Protein AF-0000000084498672 (afdb_homodimer)

Radius of gyration: 55.4 Å; Cα contacts (8 Å, |Δi|>4): 1588; chains: 2; bounding box: 56×171×95 Å

InterPro domains:
  IPR005912 tRNA pseudouridine synthase, Pus10 [MF_01893] (1-379)
  IPR020103 Pseudouridine synthase, catalytic domain superfamily [SSF55120] (265-351)
  IPR039894 tRNA pseudouridine synthase Pus10-like [PTHR21568] (147-377)
  IPR048741 Pus10-like, C-terminal [PF21238] (155-377)
  IPR055174 Pus10, THUMP domain, archaeal [PF22023] (69-141)

pLDDT: mean 94.66, std 6.14, range [51.06, 98.62]

Solvent-accessible surface area (backbone atoms only — not comparable to full-atom values): 40169 Å² total; per-residue (Å²): 115,53,70,65,64,64,66,67,46,65,48,21,42,38,61,55,10,24,38,37,50,68,57,74,78,96,65,50,35,48,55,44,11,47,20,40,49,48,39,34,41,62,50,76,45,87,76,75,86,48,88,59,20,80,69,64,65,59,53,86,77,40,54,66,62,53,48,53,56,47,52,60,69,46,58,78,51,55,72,61,27,30,32,59,42,68,42,71,52,66,66,44,55,50,53,51,49,54,55,22,54,75,62,68,60,34,40,62,53,71,57,59,51,47,28,53,54,49,42,50,53,47,27,69,73,68,70,41,39,78,37,97,81,34,42,29,38,37,36,38,32,67,79,79,69,48,73,47,77,48,51,46,62,46,38,36,33,30,27,36,30,33,73,36,51,77,39,33,54,60,70,55,93,88,54,98,67,72,13,54,27,48,54,49,32,52,55,50,27,66,69,20,53,23,80,43,60,47,68,45,45,43,67,84,67,56,34,59,31,26,34,37,71,77,32,43,46,35,30,41,33,32,35,48,35,27,39,71,86,71,59,61,68,57,50,40,48,59,46,36,69,61,64,78,39,44,42,59,45,79,67,40,81,50,56,76,65,53,52,58,51,40,54,66,55,77,41,38,35,30,32,41,34,34,33,36,40,88,52,72,56,54,64,69,45,46,52,51,24,33,56,66,42,36,69,29,73,29,40,35,37,53,51,80,92,46,48,91,80,44,78,84,46,76,42,82,38,46,28,60,37,51,43,79,74,45,77,53,68,36,33,34,33,33,37,37,32,31,38,58,89,58,59,62,66,35,39,38,43,7,62,90,65,37,19,41,74,15,43,14,69,56,44,70,45,70,33,42,76,76,42,45,30,37,46,36,61,53,79,83,124,117,53,69,65,63,62,66,68,48,67,48,21,42,40,61,55,10,23,39,36,50,69,56,73,79,97,65,51,36,47,55,46,12,48,21,42,50,50,39,36,42,60,51,74,45,87,75,77,83,47,86,60,20,80,70,63,64,60,51,86,78,40,53,68,62,54,48,53,56,47,51,62,71,45,59,78,50,56,73,62,28,30,32,59,42,67,42,71,52,66,67,44,56,50,52,51,49,53,54,22,53,74,62,68,60,34,40,61,52,70,57,58,51,47,28,53,54,49,42,50,51,47,26,69,72,71,69,42,38,78,38,96,81,36,42,29,38,39,34,37,32,68,77,79,69,48,71,46,78,47,50,47,62,46,38,36,33,31,27,35,30,34,73,36,51,78,38,32,55,58,70,53,94,90,56,94,72,71,14,54,26,50,54,48,33,52,54,49,27,65,70,20,54,23,79,43,60,48,68,45,44,44,67,83,66,57,34,59,30,27,34,37,71,76,30,42,47,35,30,41,33,32,35,46,34,26,38,70,86,70,59,62,68,58,52,39,48,57,46,36,69,62,64,76,38,44,44,60,45,80,68,40,79,51,57,77,66,54,52,58,52,39,54,65,54,78,41,38,35,31,32,42,35,35,32,34,39,88,50,74,57,54,63,69,45,45,52,49,25,34,55,66,42,35,69,30,71,28,39,36,37,52,51,81,91,47,48,90,81,43,79,83,45,76,44,81,38,46,28,58,36,50,43,81,74,45,78,53,66,36,32,33,34,34,36,38,32,29,38,58,87,57,57,62,66,34,38,37,44,8,61,90,66,38,20,42,75,14,43,15,68,56,45,70,46,71,33,41,76,75,43,46,29,37,47,35,62,54,80,84,122

Organism: NCBI:txid312540

Nearest PDB structures (foldseek):
  2v9k-assembly1_A  TM=8.651E-01  e=1.889E-31  Homo sapiens
  2ey4-assembly1_A  TM=7.581E-01  e=1.992E-09  Pyrococcus furiosus
  7v9a-assembly1_C  TM=7.017E-01  e=3.211E-08  Homo sapiens
  2rfk-assembly1_A  TM=6.705E-01  e=1.652E-08  Pyrococcus furiosus
  6sgb-assembly1_FB  TM=6.073E-01  e=3.174E-06  Trypanosoma brucei brucei

Secondary structure (DSSP, 8-state):
--HHHHTTS---HHHHHHTTTTSSSS--HHHHHHHHHHHHHHHT---PPPS--TTTTTGGG-HHHHHHHHHHHTTT---SEEEEEEE--HHHHHHHHHHHHHTTS-S--HHHHHHHHHHHHHHHHH-PEE-SS-SEEEEEETTTTEEEEEEPPEEEEEEEEE--SS--SS--TT--S--HHHHHHHHHHHHHT-SEEEEEESS---TT-EEEEEEEEEEEEEES-S-----HHHHHHHHHTT-SSEEEEEEEEE-HHHHHHHHH---EEEEEEEEEESSS--HHHHHHHHHHHTT-EEEEEPPGGGTTTS---EEEEEEEEEEEEEEETTEEEEEEEE-TT--HHHHHHTTTTTEES-HHHHHTS-EEEEEEEEEEEE---/--HHHHTTS---HHHHHHTTTTSSSS--HHHHHHHHHHHHHHHT---PPPS--TTTTTGGG-HHHHHHHHHHHTTT---SEEEEEEE--HHHHHHHHHHHHHTTS-S--HHHHHHHHHHHHHHHHH-PEE-SS-SEEEEEETTTTEEEEEEPPEEEEEEEEE--SS--SS--TT--S--HHHHHHHHHHHHHT-SEEEEEESS---TTEEEEEEEEEEEEEEES-S-----HHHHHHHHHTT-SSEEEEEEEEE-THHHHHHHH---EEEEEEEEEESSS--HHHHHHHHHHHTTEEEEEEPPGGGTTTS---EEEEEEEEEEEEEEETTEEEEEEEE-TT--HHHHHHTTTTTEES-HHHHHTS-EEEEEEEEEEEE---

Sequence (762 aa):
MNLEELFSFNLCTRCTGRIFAGIGTGLTNKERGESLLFAYNALIGSMQEKTSCYICNGIFDQFDKYLKIVLDRLSGYEYNSFLVGSKFDPEILERENQIQEKFGKKGESIKKEFNREFGKYMENITGKTYSKDPDIIININTIYDYVEINVKSLYIYGVYTKMRRDLPQTRWIHGSGDSIESIIGEELKKITESENYYLHGSGREDVDVMMLGNGREFVIEASNPKKRSVNLEEFKFAVNSKNAGIKIDKLSFCDKKRVKEIKEAKHDKVYRAVIESDGIMDREKLIRACELLTGNKIEQQTPRRVLGNRSDIIRKKEIKYIKIEDIMDKTATIQICAEAGTYIKELVNGDCGRTNPSLTSLYGEKLRVKSLDVIYINRGDMNLEELFSFNLCTRCTGRIFAGIGTGLTNKERGESLLFAYNALIGSMQEKTSCYICNGIFDQFDKYLKIVLDRLSGYEYNSFLVGSKFDPEILERENQIQEKFGKKGESIKKEFNREFGKYMENITGKTYSKDPDIIININTIYDYVEINVKSLYIYGVYTKMRRDLPQTRWIHGSGDSIESIIGEELKKITESENYYLHGSGREDVDVMMLGNGREFVIEASNPKKRSVNLEEFKFAVNSKNAGIKIDKLSFCDKKRVKEIKEAKHDKVYRAVIESDGIMDREKLIRACELLTGNKIEQQTPRRVLGNRSDIIRKKEIKYIKIEDIMDKTATIQICAEAGTYIKELVNGDCGRTNPSLTSLYGEKLRVKSLDVIYINRGD

Foldseek 3Di:
DDLVVLVVAQAFLLLSLQLQAQPDPDDHSNRSSVVSQVVCCVPPHDDDGHPAHPQCRCVLVCLVLLLVQVCVVLPLADWQEEFEFEDDDVVSQVVSVVSSVVVPVNGDTPGVSCRVSSQVVNCVVVVGHYDPDTQKYWYAYPPVGHIDIAGDKWKKKWFKWFQAQQEFADDDPPDDDHHVFCLLFVLVCVQQVAPGKDKQWLDTDHSGATEAAPGTMIMMIGGHGRHHDDDVVVSQCSSVVVVPRMHIDPMDTDDPVVSVVSNPDKWKFKKKWKKFFPFFQDPVLLVVLQVVQAQDKKWAFPAPVCVVPDDGDIDIWHWNGKAWDDGDGGITMIMTTIIGPDDVQCLAQVRVVRIPPHSCNSSVGGMGTPHMYTHDIPPVD/DDLVVLVVAQAFLLLSLQLQAQPDPDDHSNRSSVVSQVVCCVPPHDDDGHPAHPQCRCVLVCLVVLLVQVCVVLPLADWQEEFEFEDDDPVSQVVSVVSSVVVPVNGDTPGVSCRVSSQVVNCVVVVGHYDPDTQKYWYAYPPVGHIDIAGDKWKKKWFKWFQAQQEFAFDDPPDDDHHVFCLLFVLVCVQQVAPGKDKQWLDTDHSGATEAAPGTMIMMIGGHGRHHDDDVVVSQCSSVVVVPRMHIDPMDTDDPVVSVVSNPDKWKFKKKWKKFFPFFQDPVLLVVLQVVQAQDKKWAFPAPVCVVPDPGDIDIWHWNGKAWDDGDTGITIIMTTIIGPDDPQCLAQVRVVRIPPHSCNSSVGGMGTPHMYTHDIPPVD

Structure (mmCIF, N/CA/C/O backbone):
data_AF-0000000084498672-model_v1
#
loop_
_entity.id
_entity.type
_entity.pdbx_description
1 polymer 'tRNA pseudouridine synthase Pus10'
#
loop_
_atom_site.group_PDB
_atom_site.id
_atom_site.type_symbol
_atom_site.label_atom_id
_atom_site.label_alt_id
_atom_site.label_comp_id
_atom_site.label_asym_id
_atom_site.label_entity_id
_atom_site.label_seq_id
_atom_site.pdbx_PDB_ins_code
_atom_site.Cartn_x
_atom_site.Cartn_y
_atom_site.Cartn_z
_atom_site.occupancy
_atom_site.B_iso_or_equiv
_atom_site.auth_seq_id
_atom_site.auth_comp_id
_atom_site.auth_asym_id
_atom_site.auth_atom_id
_atom_site.pdbx_PDB_model_num
ATOM 1 N N . MET A 1 1 ? 17.547 -17.984 22.094 1 60.69 1 MET A N 1
ATOM 2 C CA . MET A 1 1 ? 18.109 -17.469 20.844 1 60.69 1 MET A CA 1
ATOM 3 C C . MET A 1 1 ? 17.781 -16 20.672 1 60.69 1 MET A C 1
ATOM 5 O O . MET A 1 1 ? 16.641 -15.586 20.875 1 60.69 1 MET A O 1
ATOM 9 N N . ASN A 1 2 ? 19.016 -15.086 20.609 1 84.88 2 ASN A N 1
ATOM 10 C CA . ASN A 1 2 ? 18.734 -13.688 20.891 1 84.88 2 ASN A CA 1
ATOM 11 C C . ASN A 1 2 ? 18.969 -12.812 19.656 1 84.88 2 ASN A C 1
ATOM 13 O O . ASN A 1 2 ? 19.531 -13.273 18.656 1 84.88 2 ASN A O 1
ATOM 17 N N . LEU A 1 3 ? 18.266 -11.805 19.547 1 91 3 LEU A N 1
ATOM 18 C CA . LEU A 1 3 ? 18.375 -10.789 18.5 1 91 3 LEU A CA 1
ATOM 19 C C . LEU A 1 3 ? 19.828 -10.438 18.234 1 91 3 LEU A C 1
ATOM 21 O O . LEU A 1 3 ? 20.234 -10.258 17.078 1 91 3 LEU A O 1
ATOM 25 N N . GLU A 1 4 ? 20.625 -10.516 19.219 1 91.69 4 GLU A N 1
ATOM 26 C CA . GLU A 1 4 ? 22.047 -10.172 19.078 1 91.69 4 GLU A CA 1
ATOM 27 C C . GLU A 1 4 ? 22.797 -11.227 18.281 1 91.69 4 GLU A C 1
ATOM 29 O O . GLU A 1 4 ? 23.609 -10.891 17.422 1 91.69 4 GLU A O 1
ATOM 34 N N . GLU A 1 5 ? 22.562 -12.453 18.656 1 92.56 5 GLU A N 1
ATOM 35 C CA . GLU A 1 5 ? 23.188 -13.547 17.922 1 92.56 5 GLU A CA 1
ATOM 36 C C . GLU A 1 5 ? 22.781 -13.539 16.453 1 92.56 5 GLU A C 1
ATOM 38 O O . GLU A 1 5 ? 23.609 -13.742 15.562 1 92.56 5 GLU A O 1
ATOM 43 N N . LEU A 1 6 ? 21.516 -13.305 16.219 1 92.44 6 LEU A N 1
ATOM 44 C CA . LEU A 1 6 ? 20.969 -13.289 14.859 1 92.44 6 LEU A CA 1
ATOM 45 C C . LEU A 1 6 ? 21.688 -12.258 13.992 1 92.44 6 LEU A C 1
ATOM 47 O O . LEU A 1 6 ? 22.062 -12.547 12.859 1 92.44 6 LEU A O 1
ATOM 51 N N . PHE A 1 7 ? 21.938 -11.094 14.57 1 92.56 7 PHE A N 1
ATOM 52 C CA . PHE A 1 7 ? 22.484 -9.992 13.773 1 92.56 7 PHE A CA 1
ATOM 53 C C . PHE A 1 7 ? 24.016 -9.992 13.844 1 92.56 7 PHE A C 1
ATOM 55 O O . PHE A 1 7 ? 24.656 -9.078 13.328 1 92.56 7 PHE A O 1
ATOM 62 N N . SER A 1 8 ? 24.594 -11.016 14.523 1 91.19 8 SER A N 1
ATOM 63 C CA . SER A 1 8 ? 26.047 -11.203 14.484 1 91.19 8 SER A CA 1
ATOM 64 C C . SER A 1 8 ? 26.484 -11.789 13.148 1 91.19 8 SER A C 1
ATOM 66 O O . SER A 1 8 ? 27.656 -11.695 12.781 1 91.19 8 SER A O 1
ATOM 68 N N . PHE A 1 9 ? 25.5 -12.391 12.5 1 91.25 9 PHE A N 1
ATOM 69 C CA . PHE A 1 9 ? 25.797 -12.914 11.164 1 91.25 9 PHE A CA 1
ATOM 70 C C . PHE A 1 9 ? 25.766 -11.797 10.133 1 91.25 9 PHE A C 1
ATOM 72 O O . PHE A 1 9 ? 24.969 -10.852 10.242 1 91.25 9 PHE A O 1
ATOM 79 N N . ASN A 1 10 ? 26.625 -11.75 9.195 1 89.81 10 ASN A N 1
ATOM 80 C CA . ASN A 1 10 ? 26.656 -10.766 8.125 1 89.81 10 ASN A CA 1
ATOM 81 C C . ASN A 1 10 ? 25.625 -11.062 7.051 1 89.81 10 ASN A C 1
ATOM 83 O O . ASN A 1 10 ? 25.984 -11.43 5.926 1 89.81 10 ASN A O 1
ATOM 87 N N . LEU A 1 11 ? 24.359 -10.898 7.434 1 94.31 11 LEU A N 1
ATOM 88 C CA . LEU A 1 11 ? 23.234 -11.156 6.527 1 94.31 11 LEU A CA 1
ATOM 89 C C . LEU A 1 11 ? 22.484 -9.867 6.219 1 94.31 11 LEU A C 1
ATOM 91 O O . LEU A 1 11 ? 22.391 -8.977 7.062 1 94.31 11 LEU A O 1
ATOM 95 N N . CYS A 1 12 ? 22.031 -9.781 4.988 1 95 12 CYS A N 1
ATOM 96 C CA . CYS A 1 12 ? 21.141 -8.672 4.672 1 95 12 CYS A CA 1
ATOM 97 C C . CYS A 1 12 ? 19.766 -8.875 5.328 1 95 12 CYS A C 1
ATOM 99 O O . CYS A 1 12 ? 19.5 -9.93 5.902 1 95 12 CYS A O 1
ATOM 101 N N . THR A 1 13 ? 18.938 -7.902 5.199 1 94.44 13 THR A N 1
ATOM 102 C CA . THR A 1 13 ? 17.625 -7.926 5.836 1 94.44 13 THR A CA 1
ATOM 103 C C . THR A 1 13 ? 16.766 -9.055 5.27 1 94.44 13 THR A C 1
ATOM 105 O O . THR A 1 13 ? 16.094 -9.773 6.023 1 94.44 13 THR A O 1
ATOM 108 N N . ARG A 1 14 ? 16.859 -9.234 4.016 1 95.5 14 ARG A N 1
ATOM 109 C CA . ARG A 1 14 ? 16.062 -10.266 3.357 1 95.5 14 ARG A CA 1
ATOM 110 C C . ARG A 1 14 ? 16.484 -11.664 3.812 1 95.5 14 ARG A C 1
ATOM 112 O O . ARG A 1 14 ? 15.633 -12.484 4.172 1 95.5 14 ARG A O 1
ATOM 119 N N . CYS A 1 15 ? 17.734 -11.938 3.826 1 96.69 15 CYS A N 1
ATOM 120 C CA . CYS A 1 15 ? 18.234 -13.242 4.25 1 96.69 15 CYS A CA 1
ATOM 121 C C . CYS A 1 15 ? 17.953 -13.484 5.723 1 96.69 15 CYS A C 1
ATOM 123 O O . CYS A 1 15 ? 17.672 -14.617 6.125 1 96.69 15 CYS A O 1
ATOM 125 N N . THR A 1 16 ? 18.047 -12.43 6.496 1 96.06 16 THR A N 1
ATOM 126 C CA . THR A 1 16 ? 17.719 -12.547 7.91 1 96.06 16 THR A CA 1
ATOM 127 C C . THR A 1 16 ? 16.25 -12.945 8.078 1 96.06 16 THR A C 1
ATOM 129 O O . THR A 1 16 ? 15.93 -13.828 8.883 1 96.06 16 THR A O 1
ATOM 132 N N . GLY A 1 17 ? 15.414 -12.297 7.328 1 96.5 17 GLY A N 1
ATOM 133 C CA . GLY A 1 17 ? 13.992 -12.617 7.375 1 96.5 17 GLY A CA 1
ATOM 134 C C . GLY A 1 17 ? 13.68 -14.016 6.875 1 96.5 17 GLY A C 1
ATOM 135 O O . GLY A 1 17 ? 12.766 -14.672 7.383 1 96.5 17 GLY A O 1
ATOM 136 N N . ARG A 1 18 ? 14.43 -14.508 5.898 1 96.81 18 ARG A N 1
ATOM 137 C CA . ARG A 1 18 ? 14.188 -15.812 5.281 1 96.81 18 ARG A CA 1
ATOM 138 C C . ARG A 1 18 ? 14.352 -16.938 6.297 1 96.81 18 ARG A C 1
ATOM 140 O O . ARG A 1 18 ? 13.758 -18 6.148 1 96.81 18 ARG A O 1
ATOM 147 N N . ILE A 1 19 ? 15.188 -16.719 7.348 1 96.69 19 ILE A N 1
ATOM 148 C CA . ILE A 1 19 ? 15.406 -17.703 8.406 1 96.69 19 ILE A CA 1
ATOM 149 C C . ILE A 1 19 ? 14.07 -18.031 9.078 1 96.69 19 ILE A C 1
ATOM 151 O O . ILE A 1 19 ? 13.891 -19.141 9.602 1 96.69 19 ILE A O 1
ATOM 155 N N . PHE A 1 20 ? 13.117 -17.109 8.984 1 96.88 20 PHE A N 1
ATOM 156 C CA . PHE A 1 20 ? 11.852 -17.266 9.688 1 96.88 20 PHE A CA 1
ATOM 157 C C . PHE A 1 20 ? 10.68 -17.156 8.711 1 96.88 20 PHE A C 1
ATOM 159 O O . PHE A 1 20 ? 9.633 -16.609 9.047 1 96.88 20 PHE A O 1
ATOM 166 N N . ALA A 1 21 ? 10.867 -17.578 7.512 1 95.88 21 ALA A N 1
ATOM 167 C CA . ALA A 1 21 ? 9.867 -17.484 6.445 1 95.88 21 ALA A CA 1
ATOM 168 C C . ALA A 1 21 ? 8.57 -18.172 6.844 1 95.88 21 ALA A C 1
ATOM 170 O O . ALA A 1 21 ? 7.492 -17.797 6.363 1 95.88 21 ALA A O 1
ATOM 171 N N . GLY A 1 22 ? 8.633 -19.109 7.73 1 94.19 22 GLY A N 1
ATOM 172 C CA . GLY A 1 22 ? 7.453 -19.844 8.133 1 94.19 22 GLY A CA 1
ATOM 173 C C . GLY A 1 22 ? 6.656 -19.156 9.227 1 94.19 22 GLY A C 1
ATOM 174 O O . GLY A 1 22 ? 5.602 -19.656 9.633 1 94.19 22 GLY A O 1
ATOM 175 N N . ILE A 1 23 ? 7.188 -18.078 9.656 1 93.12 23 ILE A N 1
ATOM 176 C CA . ILE A 1 23 ? 6.531 -17.359 10.742 1 93.12 23 ILE A CA 1
ATOM 177 C C . ILE A 1 23 ? 5.73 -16.188 10.172 1 93.12 23 ILE A C 1
ATOM 179 O O . ILE A 1 23 ? 6.273 -15.352 9.438 1 93.12 23 ILE A O 1
ATOM 183 N N . GLY A 1 24 ? 4.508 -16.188 10.539 1 87.31 24 GLY A N 1
ATOM 184 C CA . GLY A 1 24 ? 3.656 -15.109 10.055 1 87.31 24 GLY A CA 1
ATOM 185 C C . GLY A 1 24 ? 3.113 -15.352 8.664 1 87.31 24 GLY A C 1
ATOM 186 O O . GLY A 1 24 ? 3.664 -16.156 7.906 1 87.31 24 GLY A O 1
ATOM 187 N N . THR A 1 25 ? 2.023 -14.688 8.336 1 85.69 25 THR A N 1
ATOM 188 C CA . THR A 1 25 ? 1.413 -14.836 7.02 1 85.69 25 THR A CA 1
ATOM 189 C C . THR A 1 25 ? 1.368 -13.5 6.289 1 85.69 25 THR A C 1
ATOM 191 O O . THR A 1 25 ? 1.328 -12.438 6.922 1 85.69 25 THR A O 1
ATOM 194 N N . GLY A 1 26 ? 1.605 -13.609 4.957 1 87.69 26 GLY A N 1
ATOM 195 C CA . GLY A 1 26 ? 1.408 -12.43 4.129 1 87.69 26 GLY A CA 1
ATOM 196 C C . GLY A 1 26 ? 2.604 -11.5 4.125 1 87.69 26 GLY A C 1
ATOM 197 O O . GLY A 1 26 ? 2.492 -10.344 3.713 1 87.69 26 GLY A O 1
ATOM 198 N N . LEU A 1 27 ? 3.715 -11.898 4.66 1 93.19 27 LEU A N 1
ATOM 199 C CA . LEU A 1 27 ? 4.91 -11.062 4.703 1 93.19 27 LEU A CA 1
ATOM 200 C C . LEU A 1 27 ? 5.973 -11.586 3.742 1 93.19 27 LEU A C 1
ATOM 202 O O . LEU A 1 27 ? 6.145 -12.797 3.604 1 93.19 27 LEU A O 1
ATOM 206 N N . THR A 1 28 ? 6.668 -10.672 3.137 1 95.06 28 THR A N 1
ATOM 207 C CA . THR A 1 28 ? 7.855 -11.039 2.375 1 95.06 28 THR A CA 1
ATOM 208 C C . THR A 1 28 ? 9.047 -11.258 3.303 1 95.06 28 THR A C 1
ATOM 210 O O . THR A 1 28 ? 9.023 -10.844 4.461 1 95.06 28 THR A O 1
ATOM 213 N N . ASN A 1 29 ? 9.984 -11.984 2.811 1 96.75 29 ASN A N 1
ATOM 214 C CA . ASN A 1 29 ? 11.164 -12.203 3.633 1 96.75 29 ASN A CA 1
ATOM 215 C C . ASN A 1 29 ? 11.875 -10.891 3.955 1 96.75 29 ASN A C 1
ATOM 217 O O . ASN A 1 29 ? 12.461 -10.742 5.027 1 96.75 29 ASN A O 1
ATOM 221 N N . LYS A 1 30 ? 11.82 -9.961 3.037 1 95.06 30 LYS A N 1
ATOM 222 C CA . LYS A 1 30 ? 12.375 -8.641 3.301 1 95.06 30 LYS A CA 1
ATOM 223 C C . LYS A 1 30 ? 11.648 -7.961 4.461 1 95.06 30 LYS A C 1
ATOM 225 O O . LYS A 1 30 ? 12.289 -7.422 5.367 1 95.06 30 LYS A O 1
ATOM 230 N N . GLU A 1 31 ? 10.344 -8.008 4.48 1 95.69 31 GLU A N 1
ATOM 231 C CA . GLU A 1 31 ? 9.531 -7.414 5.539 1 95.69 31 GLU A CA 1
ATOM 232 C C . GLU A 1 31 ? 9.812 -8.078 6.887 1 95.69 31 GLU A C 1
ATOM 234 O O . GLU A 1 31 ? 9.883 -7.398 7.914 1 95.69 31 GLU A O 1
ATOM 239 N N . ARG A 1 32 ? 9.898 -9.375 6.852 1 96.88 32 ARG A N 1
ATOM 240 C CA . ARG A 1 32 ? 10.25 -10.102 8.062 1 96.88 32 ARG A CA 1
ATOM 241 C C . ARG A 1 32 ? 11.594 -9.625 8.625 1 96.88 32 ARG A C 1
ATOM 243 O O . ARG A 1 32 ? 11.719 -9.398 9.828 1 96.88 32 ARG A O 1
ATOM 250 N N . GLY A 1 33 ? 12.547 -9.523 7.699 1 95.94 33 GLY A N 1
ATOM 251 C CA . GLY A 1 33 ? 13.852 -9.039 8.109 1 95.94 33 GLY A CA 1
ATOM 252 C C . GLY A 1 33 ? 13.82 -7.629 8.672 1 95.94 33 GLY A C 1
ATOM 253 O O . GLY A 1 33 ? 14.523 -7.32 9.633 1 95.94 33 GLY A O 1
ATOM 254 N N . GLU A 1 34 ? 13.039 -6.789 8.07 1 95 34 GLU A N 1
ATOM 255 C CA . GLU A 1 34 ? 12.891 -5.418 8.547 1 95 34 GLU A CA 1
ATOM 256 C C . GLU A 1 34 ? 12.273 -5.383 9.945 1 95 34 GLU A C 1
ATOM 258 O O . GLU A 1 34 ? 12.656 -4.559 10.773 1 95 34 GLU A O 1
ATOM 263 N N . SER A 1 35 ? 11.336 -6.242 10.133 1 95.94 35 SER A N 1
ATOM 264 C CA . SER A 1 35 ? 10.719 -6.348 11.453 1 95.94 35 SER A CA 1
ATOM 265 C C . SER A 1 35 ? 11.75 -6.73 12.516 1 95.94 35 SER A C 1
ATOM 267 O O . SER A 1 35 ? 11.766 -6.164 13.609 1 95.94 35 SER A O 1
ATOM 269 N N . LEU A 1 36 ? 12.609 -7.66 12.18 1 95.94 36 LEU A N 1
ATOM 270 C CA . LEU A 1 36 ? 13.648 -8.109 13.102 1 95.94 36 LEU A CA 1
ATOM 271 C C . LEU A 1 36 ? 14.672 -7.004 13.344 1 95.94 36 LEU A C 1
ATOM 273 O O . LEU A 1 36 ? 15.125 -6.816 14.477 1 95.94 36 LEU A O 1
ATOM 277 N N . LEU A 1 37 ? 15 -6.359 12.281 1 95.12 37 LEU A N 1
ATOM 278 C CA . LEU A 1 37 ? 15.922 -5.234 12.414 1 95.12 37 LEU A CA 1
ATOM 279 C C . LEU A 1 37 ? 15.336 -4.156 13.312 1 95.12 37 LEU A C 1
ATOM 281 O O . LEU A 1 37 ? 16.031 -3.592 14.156 1 95.12 37 LEU A O 1
ATOM 285 N N . PHE A 1 38 ? 14.086 -3.832 13.148 1 95.88 38 PHE A N 1
ATOM 286 C CA . PHE A 1 38 ? 13.406 -2.865 14.008 1 95.88 38 PHE A CA 1
ATOM 287 C C . PHE A 1 38 ? 13.5 -3.283 15.469 1 95.88 38 PHE A C 1
ATOM 289 O O . PHE A 1 38 ? 13.812 -2.465 16.328 1 95.88 38 PHE A O 1
ATOM 296 N N . ALA A 1 39 ? 13.164 -4.543 15.711 1 95.38 39 ALA A N 1
ATOM 297 C CA . ALA A 1 39 ? 13.219 -5.055 17.078 1 95.38 39 ALA A CA 1
ATOM 298 C C . ALA A 1 39 ? 14.617 -4.906 17.672 1 95.38 39 ALA A C 1
ATOM 300 O O . ALA A 1 39 ? 14.781 -4.531 18.828 1 95.38 39 ALA A O 1
ATOM 301 N N . TYR A 1 40 ? 15.617 -5.242 16.859 1 95.12 40 TYR A N 1
ATOM 302 C CA . TYR A 1 40 ? 17 -5.082 17.312 1 95.12 40 TYR A CA 1
ATOM 303 C C . TYR A 1 40 ? 17.281 -3.631 17.688 1 95.12 40 TYR A C 1
ATOM 305 O O . TYR A 1 40 ? 17.828 -3.354 18.75 1 95.12 40 TYR A O 1
ATOM 313 N N . ASN A 1 41 ? 16.875 -2.691 16.812 1 94 41 ASN A N 1
ATOM 314 C CA . ASN A 1 41 ? 17.141 -1.272 17.031 1 94 41 ASN A CA 1
ATOM 315 C C . ASN A 1 41 ? 16.344 -0.732 18.219 1 94 41 ASN A C 1
ATOM 317 O O . ASN A 1 41 ? 16.797 0.187 18.906 1 94 41 ASN A O 1
ATOM 321 N N . ALA A 1 42 ? 15.203 -1.32 18.438 1 93.69 42 ALA A N 1
ATOM 322 C CA . ALA A 1 42 ? 14.336 -0.895 19.531 1 93.69 42 ALA A CA 1
ATOM 323 C C . ALA A 1 42 ? 14.898 -1.348 20.891 1 93.69 42 ALA A C 1
ATOM 325 O O . ALA A 1 42 ? 14.859 -0.598 21.859 1 93.69 42 ALA A O 1
ATOM 326 N N . LEU A 1 43 ? 15.578 -2.533 20.953 1 93.19 43 LEU A N 1
ATOM 327 C CA . LEU A 1 43 ? 15.828 -3.152 22.25 1 93.19 43 LEU A CA 1
ATOM 328 C C . LEU A 1 43 ? 17.328 -3.244 22.531 1 93.19 43 LEU A C 1
ATOM 330 O O . LEU A 1 43 ? 17.734 -3.318 23.688 1 93.19 43 LEU A O 1
ATOM 334 N N . ILE A 1 44 ? 18.078 -3.322 21.516 1 90.81 44 ILE A N 1
ATOM 335 C CA . ILE A 1 44 ? 19.469 -3.689 21.734 1 90.81 44 ILE A CA 1
ATOM 336 C C . ILE A 1 44 ? 20.375 -2.525 21.344 1 90.81 44 ILE A C 1
ATOM 338 O O . ILE A 1 44 ? 21.203 -2.084 22.141 1 90.81 44 ILE A O 1
ATOM 342 N N . GLY A 1 45 ? 20.203 -2.041 20.016 1 88 45 GLY A N 1
ATOM 343 C CA . GLY A 1 45 ? 21.141 -1.019 19.562 1 88 45 GLY A CA 1
ATOM 344 C C . GLY A 1 45 ? 20.672 -0.309 18.297 1 88 45 GLY A C 1
ATOM 345 O O . GLY A 1 45 ? 19.469 -0.189 18.062 1 88 45 GLY A O 1
ATOM 346 N N . SER A 1 46 ? 21.641 0.27 17.609 1 88.5 46 SER A N 1
ATOM 347 C CA . SER A 1 46 ? 21.391 0.964 16.344 1 88.5 46 SER A CA 1
ATOM 348 C C . SER A 1 46 ? 22.188 0.335 15.211 1 88.5 46 SER A C 1
ATOM 350 O O . SER A 1 46 ? 23.406 0.355 15.219 1 88.5 46 SER A O 1
ATOM 352 N N . MET A 1 47 ? 21.453 -0.363 14.438 1 89.19 47 MET A N 1
ATOM 353 C CA . MET A 1 47 ? 22.078 -1.04 13.305 1 89.19 47 MET A CA 1
ATOM 354 C C . MET A 1 47 ? 21.422 -0.624 12 1 89.19 47 MET A C 1
ATOM 356 O O . MET A 1 47 ? 20.203 -0.483 11.93 1 89.19 47 MET A O 1
ATOM 360 N N . GLN A 1 48 ? 22.281 -0.435 10.984 1 86.12 48 GLN A N 1
ATOM 361 C CA . GLN A 1 48 ? 21.781 -0.151 9.648 1 86.12 48 GLN A CA 1
ATOM 362 C C . GLN A 1 48 ? 21.781 -1.41 8.781 1 86.12 48 GLN A C 1
ATOM 364 O O . GLN A 1 48 ? 22.453 -2.393 9.102 1 86.12 48 GLN A O 1
ATOM 369 N N . GLU A 1 49 ? 20.922 -1.314 7.77 1 82.12 49 GLU A N 1
ATOM 370 C CA . GLU A 1 49 ? 20.859 -2.443 6.848 1 82.12 49 GLU A CA 1
ATOM 371 C C . GLU A 1 49 ? 22.203 -2.701 6.188 1 82.12 49 GLU A C 1
ATOM 373 O O . GLU A 1 49 ? 22.875 -1.765 5.75 1 82.12 49 GLU A O 1
ATOM 378 N N . LYS A 1 50 ? 22.641 -3.951 6.215 1 79.94 50 LYS A N 1
ATOM 379 C CA . LYS A 1 50 ? 23.906 -4.32 5.609 1 79.94 50 LYS A CA 1
ATOM 380 C C . LYS A 1 50 ? 23.781 -4.434 4.094 1 79.94 50 LYS A C 1
ATOM 382 O O . LYS A 1 50 ? 22.797 -4.973 3.584 1 79.94 50 LYS A O 1
ATOM 387 N N . THR A 1 51 ? 24.703 -3.883 3.438 1 72.12 51 THR A N 1
ATOM 388 C CA . THR A 1 51 ? 24.688 -3.912 1.979 1 72.12 51 THR A CA 1
ATOM 389 C C . THR A 1 51 ? 25.344 -5.191 1.46 1 72.12 51 THR A C 1
ATOM 391 O O . THR A 1 51 ? 25.125 -5.582 0.312 1 72.12 51 THR A O 1
ATOM 394 N N . SER A 1 52 ? 26.141 -5.812 2.279 1 82.38 52 SER A N 1
ATOM 395 C CA . SER A 1 52 ? 26.812 -7.039 1.865 1 82.38 52 SER A CA 1
ATOM 396 C C . SER A 1 52 ? 26.25 -8.25 2.613 1 82.38 52 SER A C 1
ATOM 398 O O . SER A 1 52 ? 25.953 -8.164 3.805 1 82.38 52 SER A O 1
ATOM 400 N N . CYS A 1 53 ? 25.891 -9.297 1.974 1 92.81 53 CYS A N 1
ATOM 401 C CA . CYS A 1 53 ? 25.344 -10.523 2.551 1 92.81 53 CYS A CA 1
ATOM 402 C C . CYS A 1 53 ? 26.109 -11.742 2.055 1 92.81 53 CYS A C 1
ATOM 404 O O . CYS A 1 53 ? 26.281 -11.93 0.847 1 92.81 53 CYS A O 1
ATOM 406 N N . TYR A 1 54 ? 26.609 -12.5 2.914 1 90 54 TYR A N 1
ATOM 407 C CA . TYR A 1 54 ? 27.453 -13.602 2.467 1 90 54 TYR A CA 1
ATOM 408 C C . TYR A 1 54 ? 26.625 -14.773 1.977 1 90 54 TYR A C 1
ATOM 410 O O . TYR A 1 54 ? 27.141 -15.734 1.408 1 90 54 TYR A O 1
ATOM 418 N N . ILE A 1 55 ? 25.312 -14.734 2.135 1 94.5 55 ILE A N 1
ATOM 419 C CA . ILE A 1 55 ? 24.453 -15.82 1.659 1 94.5 55 ILE A CA 1
ATOM 420 C C . ILE A 1 55 ? 23.938 -15.5 0.259 1 94.5 55 ILE A C 1
ATOM 422 O O . ILE A 1 55 ? 24.219 -16.219 -0.697 1 94.5 55 ILE A O 1
ATOM 426 N N . CYS A 1 56 ? 23.297 -14.336 0.092 1 94.44 56 CYS A N 1
ATOM 427 C CA . CYS A 1 56 ? 22.656 -14.078 -1.192 1 94.44 56 CYS A CA 1
ATOM 428 C C . CYS A 1 56 ? 23.547 -13.219 -2.084 1 94.44 56 CYS A C 1
ATOM 430 O O . CYS A 1 56 ? 23.375 -13.188 -3.301 1 94.44 56 CYS A O 1
ATOM 432 N N . ASN A 1 57 ? 24.484 -12.484 -1.559 1 92.81 57 ASN A N 1
ATOM 433 C CA . ASN A 1 57 ? 25.391 -11.617 -2.301 1 92.81 57 ASN A CA 1
ATOM 434 C C . ASN A 1 57 ? 24.625 -10.672 -3.229 1 92.81 57 ASN A C 1
ATOM 436 O O . ASN A 1 57 ? 25.016 -10.469 -4.375 1 92.81 57 ASN A O 1
ATOM 440 N N . GLY A 1 58 ? 23.422 -10.273 -2.822 1 93 58 GLY A N 1
ATOM 441 C CA . GLY A 1 58 ? 22.641 -9.266 -3.527 1 93 58 GLY A CA 1
ATOM 442 C C . GLY A 1 58 ? 21.938 -9.812 -4.766 1 93 58 GLY A C 1
ATOM 443 O O . GLY A 1 58 ? 21.609 -9.055 -5.68 1 93 58 GLY A O 1
ATOM 444 N N . ILE A 1 59 ? 21.75 -11.008 -4.824 1 94.69 59 ILE A N 1
ATOM 445 C CA . ILE A 1 59 ? 21.25 -11.641 -6.043 1 94.69 59 ILE A CA 1
ATOM 446 C C . ILE A 1 59 ? 19.828 -11.18 -6.316 1 94.69 59 ILE A C 1
ATOM 448 O O . ILE A 1 59 ? 19.391 -11.141 -7.469 1 94.69 59 ILE A O 1
ATOM 452 N N . PHE A 1 60 ? 19.062 -10.836 -5.344 1 95.69 60 PHE A N 1
ATOM 453 C CA . PHE A 1 60 ? 17.656 -10.461 -5.488 1 95.69 60 PHE A CA 1
ATOM 454 C C . PHE A 1 60 ? 17.531 -9.086 -6.129 1 95.69 60 PHE A C 1
ATOM 456 O O . PHE A 1 60 ? 16.453 -8.695 -6.566 1 95.69 60 PHE A O 1
ATOM 463 N N . ASP A 1 61 ? 18.656 -8.383 -6.238 1 94.06 61 ASP A N 1
ATOM 464 C CA . ASP A 1 61 ? 18.672 -7.09 -6.914 1 94.06 61 ASP A CA 1
ATOM 465 C C . ASP A 1 61 ? 19.125 -7.227 -8.359 1 94.06 61 ASP A C 1
ATOM 467 O O . ASP A 1 61 ? 19.266 -6.23 -9.07 1 94.06 61 ASP A O 1
ATOM 471 N N . GLN A 1 62 ? 19.312 -8.422 -8.797 1 95.56 62 GLN A N 1
ATOM 472 C CA . GLN A 1 62 ? 19.859 -8.656 -10.125 1 95.56 62 GLN A CA 1
ATOM 473 C C . GLN A 1 62 ? 18.828 -9.32 -11.031 1 95.56 62 GLN A C 1
ATOM 475 O O . GLN A 1 62 ? 19.188 -10.008 -11.992 1 95.56 62 GLN A O 1
ATOM 480 N N . PHE A 1 63 ? 17.562 -9.18 -10.75 1 97.31 63 PHE A N 1
ATOM 481 C CA . PHE A 1 63 ? 16.5 -9.836 -11.508 1 97.31 63 PHE A CA 1
ATOM 482 C C . PHE A 1 63 ? 16.516 -9.391 -12.961 1 97.31 63 PHE A C 1
ATOM 484 O O . PHE A 1 63 ? 16.266 -10.188 -13.867 1 97.31 63 PHE A O 1
ATOM 491 N N . ASP A 1 64 ? 16.875 -8.172 -13.18 1 97.25 64 ASP A N 1
ATOM 492 C CA . ASP A 1 64 ? 16.906 -7.645 -14.539 1 97.25 64 ASP A CA 1
ATOM 493 C C . ASP A 1 64 ? 17.953 -8.375 -15.383 1 97.25 64 ASP A C 1
ATOM 495 O O . ASP A 1 64 ? 17.719 -8.664 -16.562 1 97.25 64 ASP A O 1
ATOM 499 N N . LYS A 1 65 ? 19.062 -8.586 -14.773 1 97 65 LYS A N 1
ATOM 500 C CA . LYS A 1 65 ? 20.141 -9.297 -15.445 1 97 65 LYS A CA 1
ATOM 501 C C . LYS A 1 65 ? 19.688 -10.688 -15.883 1 97 65 LYS A C 1
ATOM 503 O O . LYS A 1 65 ? 19.844 -11.055 -17.047 1 97 65 LYS A O 1
ATOM 508 N N . TYR A 1 66 ? 19.125 -11.453 -15.008 1 97.31 66 TYR A N 1
ATOM 509 C CA . TYR A 1 66 ? 18.688 -12.812 -15.305 1 97.31 66 TYR A CA 1
ATOM 510 C C . TYR A 1 66 ? 17.531 -12.82 -16.297 1 97.31 66 TYR A C 1
ATOM 512 O O . TYR A 1 66 ? 17.453 -13.703 -17.156 1 97.31 66 TYR A O 1
ATOM 520 N N . LEU A 1 67 ? 16.641 -11.836 -16.156 1 97.88 67 LEU A N 1
ATOM 521 C CA . LEU A 1 67 ? 15.508 -11.75 -17.078 1 97.88 67 LEU A CA 1
ATOM 522 C C . LEU A 1 67 ? 16 -11.57 -18.516 1 97.88 67 LEU A C 1
ATOM 524 O O . LEU A 1 67 ? 15.469 -12.188 -19.438 1 97.88 67 LEU A O 1
ATOM 528 N N . LYS A 1 68 ? 16.953 -10.711 -18.656 1 97.69 68 LYS A N 1
ATOM 529 C CA . LYS A 1 68 ? 17.516 -10.477 -19.984 1 97.69 68 LYS A CA 1
ATOM 530 C C . LYS A 1 68 ? 18.047 -11.773 -20.594 1 97.69 68 LYS A C 1
ATOM 532 O O . LYS A 1 68 ? 17.781 -12.086 -21.75 1 97.69 68 LYS A O 1
ATOM 537 N N . ILE A 1 69 ? 18.797 -12.555 -19.828 1 97.56 69 ILE A N 1
ATOM 538 C CA . ILE A 1 69 ? 19.359 -13.82 -20.281 1 97.56 69 ILE A CA 1
ATOM 539 C C . ILE A 1 69 ? 18.234 -14.781 -20.656 1 97.56 69 ILE A C 1
ATOM 541 O O . ILE A 1 69 ? 18.281 -15.445 -21.688 1 97.56 69 ILE A O 1
ATOM 545 N N . VAL A 1 70 ? 17.203 -14.844 -19.812 1 97.94 70 VAL A N 1
ATOM 546 C CA . VAL A 1 70 ? 16.078 -15.742 -20.016 1 97.94 70 VAL A CA 1
ATOM 547 C C . VAL A 1 70 ? 15.344 -15.375 -21.297 1 97.94 70 VAL A C 1
ATOM 549 O O . VAL A 1 70 ? 15.055 -16.234 -22.125 1 97.94 70 VAL A O 1
ATOM 552 N N . LEU A 1 71 ? 15.07 -14.062 -21.5 1 97.44 71 LEU A N 1
ATOM 553 C CA . LEU A 1 71 ? 14.336 -13.617 -22.688 1 97.44 71 LEU A CA 1
ATOM 554 C C . LEU A 1 71 ? 15.125 -13.883 -23.953 1 97.44 71 LEU A C 1
ATOM 556 O O . LEU A 1 71 ? 14.539 -14.234 -24.984 1 97.44 71 LEU A O 1
ATOM 560 N N . ASP A 1 72 ? 16.422 -13.719 -23.859 1 96.94 72 ASP A N 1
ATOM 561 C CA . ASP A 1 72 ? 17.266 -14.047 -25 1 96.94 72 ASP A CA 1
ATOM 562 C C . ASP A 1 72 ? 17.156 -15.523 -25.359 1 96.94 72 ASP A C 1
ATOM 564 O O . ASP A 1 72 ? 17.047 -15.875 -26.531 1 96.94 72 ASP A O 1
ATOM 568 N N . ARG A 1 73 ? 17.156 -16.391 -24.359 1 96.56 73 ARG A N 1
ATOM 569 C CA . ARG A 1 73 ? 17.094 -17.828 -24.562 1 96.56 73 ARG A CA 1
ATOM 570 C C . ARG A 1 73 ? 15.711 -18.25 -25.078 1 96.56 73 ARG A C 1
ATOM 572 O O . ARG A 1 73 ? 15.586 -19.219 -25.828 1 96.56 73 ARG A O 1
ATOM 579 N N . LEU A 1 74 ? 14.703 -17.516 -24.703 1 96.88 74 LEU A N 1
ATOM 580 C CA . LEU A 1 74 ? 13.32 -17.859 -25.047 1 96.88 74 LEU A CA 1
ATOM 581 C C . LEU A 1 74 ? 12.93 -17.25 -26.391 1 96.88 74 LEU A C 1
ATOM 583 O O . LEU A 1 74 ? 11.82 -17.5 -26.875 1 96.88 74 LEU A O 1
ATOM 587 N N . SER A 1 75 ? 13.914 -16.531 -26.891 1 94.81 75 SER A N 1
ATOM 588 C CA . SER A 1 75 ? 13.625 -15.906 -28.172 1 94.81 75 SER A CA 1
ATOM 589 C C . SER A 1 75 ? 13.242 -16.953 -29.219 1 94.81 75 SER A C 1
ATOM 591 O O . SER A 1 75 ? 13.945 -17.953 -29.391 1 94.81 75 SER A O 1
ATOM 593 N N . GLY A 1 76 ? 12.109 -16.953 -29.859 1 93.62 76 GLY A N 1
ATOM 594 C CA . GLY A 1 76 ? 11.656 -17.844 -30.922 1 93.62 76 GLY A CA 1
ATOM 595 C C . GLY A 1 76 ? 10.68 -18.891 -30.438 1 93.62 76 GLY A C 1
ATOM 596 O O . GLY A 1 76 ? 10.117 -19.641 -31.234 1 93.62 76 GLY A O 1
ATOM 597 N N . TYR A 1 77 ? 10.664 -19.016 -29.125 1 96.69 77 TYR A N 1
ATOM 598 C CA . TYR A 1 77 ? 9.75 -20.016 -28.578 1 96.69 77 TYR A CA 1
ATOM 599 C C . TYR A 1 77 ? 8.375 -19.406 -28.312 1 96.69 77 TYR A C 1
ATOM 601 O O . TYR A 1 77 ? 8.273 -18.281 -27.844 1 96.69 77 TYR A O 1
ATOM 609 N N . GLU A 1 78 ? 7.367 -20.172 -28.641 1 97.19 78 GLU A N 1
ATOM 610 C CA . GLU A 1 78 ? 6 -19.859 -28.234 1 97.19 78 GLU A CA 1
ATOM 611 C C . GLU A 1 78 ? 5.645 -20.562 -26.922 1 97.19 78 GLU A C 1
ATOM 613 O O . GLU A 1 78 ? 5.871 -21.766 -26.781 1 97.19 78 GLU A O 1
ATOM 618 N N . TYR A 1 79 ? 5.156 -19.75 -25.938 1 96.94 79 TYR A N 1
ATOM 619 C CA . TYR A 1 79 ? 4.734 -20.344 -24.672 1 96.94 79 TYR A CA 1
ATOM 620 C C . TYR A 1 79 ? 3.725 -19.453 -23.969 1 96.94 79 TYR A C 1
ATOM 622 O O . TYR A 1 79 ? 3.658 -18.25 -24.234 1 96.94 79 TYR A O 1
ATOM 630 N N . ASN A 1 80 ? 2.914 -20.094 -23.078 1 96.5 80 ASN A N 1
ATOM 631 C CA . ASN A 1 80 ? 1.941 -19.344 -22.297 1 96.5 80 ASN A CA 1
ATOM 632 C C . ASN A 1 80 ? 2.256 -19.422 -20.797 1 96.5 80 ASN A C 1
ATOM 634 O O . ASN A 1 80 ? 1.837 -18.547 -20.031 1 96.5 80 ASN A O 1
ATOM 638 N N . SER A 1 81 ? 2.928 -20.438 -20.438 1 97.88 81 SER A N 1
ATOM 639 C CA . SER A 1 81 ? 3.215 -20.656 -19.016 1 97.88 81 SER A CA 1
ATOM 640 C C . SER A 1 81 ? 4.66 -21.094 -18.812 1 97.88 81 SER A C 1
ATOM 642 O O . SER A 1 81 ? 5.301 -21.594 -19.734 1 97.88 81 SER A O 1
ATOM 644 N N . PHE A 1 82 ? 5.172 -20.766 -17.625 1 98.38 82 PHE A N 1
ATOM 645 C CA . PHE A 1 82 ? 6.555 -21.109 -17.328 1 98.38 82 PHE A CA 1
ATOM 646 C C . PHE A 1 82 ? 6.727 -21.453 -15.852 1 98.38 82 PHE A C 1
ATOM 648 O O . PHE A 1 82 ? 5.855 -21.156 -15.031 1 98.38 82 PHE A O 1
ATOM 655 N N . LEU A 1 83 ? 7.758 -22.156 -15.547 1 98.31 83 LEU A N 1
ATOM 656 C CA . LEU A 1 83 ? 8.219 -22.469 -14.203 1 98.31 83 LEU A CA 1
ATOM 657 C C . LEU A 1 83 ? 9.703 -22.156 -14.047 1 98.31 83 LEU A C 1
ATOM 659 O O . LEU A 1 83 ? 10.484 -22.359 -14.984 1 98.31 83 LEU A O 1
ATOM 663 N N . VAL A 1 84 ? 10.031 -21.641 -12.875 1 98.06 84 VAL A N 1
ATOM 664 C CA . VAL A 1 84 ? 11.414 -21.25 -12.664 1 98.06 84 VAL A CA 1
ATOM 665 C C . VAL A 1 84 ? 12.078 -22.219 -11.68 1 98.06 84 VAL A C 1
ATOM 667 O O . VAL A 1 84 ? 11.523 -22.516 -10.625 1 98.06 84 VAL A O 1
ATOM 670 N N . GLY A 1 85 ? 13.172 -22.734 -12.102 1 97.81 85 GLY A N 1
ATOM 671 C CA . GLY A 1 85 ? 14.125 -23.422 -11.227 1 97.81 85 GLY A CA 1
ATOM 672 C C . GLY A 1 85 ? 15.469 -22.719 -11.156 1 97.81 85 GLY A C 1
ATOM 673 O O . GLY A 1 85 ? 15.805 -21.922 -12.031 1 97.81 85 GLY A O 1
ATOM 674 N N . SER A 1 86 ? 16.172 -23.031 -10.023 1 97.94 86 SER A N 1
ATOM 675 C CA . SER A 1 86 ? 17.469 -22.375 -9.891 1 97.94 86 SER A CA 1
ATOM 676 C C . SER A 1 86 ? 18.484 -23.312 -9.273 1 97.94 86 SER A C 1
ATOM 678 O O . SER A 1 86 ? 18.125 -24.312 -8.641 1 97.94 86 SER A O 1
ATOM 680 N N . LYS A 1 87 ? 19.719 -22.969 -9.641 1 97.19 87 LYS A N 1
ATOM 681 C CA . LYS A 1 87 ? 20.859 -23.672 -9.055 1 97.19 87 LYS A CA 1
ATOM 682 C C . LYS A 1 87 ? 21.781 -22.688 -8.328 1 97.19 87 LYS A C 1
ATOM 684 O O . LYS A 1 87 ? 22.188 -21.672 -8.891 1 97.19 87 LYS A O 1
ATOM 689 N N . PHE A 1 88 ? 22.016 -23.016 -7.066 1 97 88 PHE A N 1
ATOM 690 C CA . PHE A 1 88 ? 22.906 -22.203 -6.234 1 97 88 PHE A CA 1
ATOM 691 C C . PHE A 1 88 ? 24.125 -23 -5.824 1 97 88 PHE A C 1
ATOM 693 O O . PHE A 1 88 ? 24.141 -24.234 -5.898 1 97 88 PHE A O 1
ATOM 700 N N . ASP A 1 89 ? 25.141 -22.281 -5.422 1 95.44 89 ASP A N 1
ATOM 701 C CA . ASP A 1 89 ? 26.359 -22.906 -4.895 1 95.44 89 ASP A CA 1
ATOM 702 C C . ASP A 1 89 ? 26.047 -23.766 -3.678 1 95.44 89 ASP A C 1
ATOM 704 O O . ASP A 1 89 ? 25.422 -23.312 -2.719 1 95.44 89 ASP A O 1
ATOM 708 N N . PRO A 1 90 ? 26.484 -25.016 -3.729 1 95.62 90 PRO A N 1
ATOM 709 C CA . PRO A 1 90 ? 26.219 -25.906 -2.592 1 95.62 90 PRO A CA 1
ATOM 710 C C . PRO A 1 90 ? 26.766 -25.344 -1.276 1 95.62 90 PRO A C 1
ATOM 712 O O . PRO A 1 90 ? 26.188 -25.594 -0.214 1 95.62 90 PRO A O 1
ATOM 715 N N . GLU A 1 91 ? 27.781 -24.641 -1.321 1 95.06 91 GLU A N 1
ATOM 716 C CA . GLU A 1 91 ? 28.359 -24.047 -0.116 1 95.06 91 GLU A CA 1
ATOM 717 C C . GLU A 1 91 ? 27.406 -23.016 0.503 1 95.06 91 GLU A C 1
ATOM 719 O O . GLU A 1 91 ? 27.281 -22.953 1.727 1 95.06 91 GLU A O 1
ATOM 724 N N . ILE A 1 92 ? 26.844 -22.25 -0.392 1 94.75 92 ILE A N 1
ATOM 725 C CA . ILE A 1 92 ? 25.875 -21.25 0.057 1 94.75 92 ILE A CA 1
ATOM 726 C C . ILE A 1 92 ? 24.688 -21.938 0.708 1 94.75 92 ILE A C 1
ATOM 728 O O . ILE A 1 92 ? 24.219 -21.516 1.771 1 94.75 92 ILE A O 1
ATOM 732 N N . LEU A 1 93 ? 24.234 -22.984 0.07 1 96.19 93 LEU A N 1
ATOM 733 C CA . LEU A 1 93 ? 23.078 -23.719 0.587 1 96.19 93 LEU A CA 1
ATOM 734 C C . LEU A 1 93 ? 23.406 -24.359 1.935 1 96.19 93 LEU A C 1
ATOM 736 O O . LEU A 1 93 ? 22.578 -24.359 2.842 1 96.19 93 LEU A O 1
ATOM 740 N N . GLU A 1 94 ? 24.609 -24.828 2.084 1 95.88 94 GLU A N 1
ATOM 741 C CA . GLU A 1 94 ? 25.047 -25.438 3.34 1 95.88 94 GLU A CA 1
ATOM 742 C C . GLU A 1 94 ? 25.125 -24.406 4.453 1 95.88 94 GLU A C 1
ATOM 744 O O . GLU A 1 94 ? 24.672 -24.656 5.578 1 95.88 94 GLU A O 1
ATOM 749 N N . ARG A 1 95 ? 25.672 -23.281 4.18 1 95.06 95 ARG A N 1
ATOM 750 C CA . ARG A 1 95 ? 25.766 -22.203 5.156 1 95.06 95 ARG A CA 1
ATOM 751 C C . ARG A 1 95 ? 24.391 -21.734 5.613 1 95.06 95 ARG A C 1
ATOM 753 O O . ARG A 1 95 ? 24.172 -21.531 6.805 1 95.06 95 ARG A O 1
ATOM 760 N N . GLU A 1 96 ? 23.531 -21.594 4.625 1 95.88 96 GLU A N 1
ATOM 761 C CA . GLU A 1 96 ? 22.172 -21.188 4.953 1 95.88 96 GLU A CA 1
ATOM 762 C C . GLU A 1 96 ? 21.484 -22.203 5.855 1 95.88 96 GLU A C 1
ATOM 764 O O . GLU A 1 96 ? 20.844 -21.844 6.836 1 95.88 96 GLU A O 1
ATOM 769 N N . ASN A 1 97 ? 21.703 -23.453 5.547 1 95.88 97 ASN A N 1
ATOM 770 C CA . ASN A 1 97 ? 21.109 -24.516 6.344 1 95.88 97 ASN A CA 1
ATOM 771 C C . ASN A 1 97 ? 21.641 -24.516 7.77 1 95.88 97 ASN A C 1
ATOM 773 O O . ASN A 1 97 ? 20.891 -24.75 8.719 1 95.88 97 ASN A O 1
ATOM 777 N N . GLN A 1 98 ? 22.891 -24.281 7.953 1 95.75 98 GLN A N 1
ATOM 778 C CA . GLN A 1 98 ? 23.5 -24.234 9.273 1 95.75 98 GLN A CA 1
ATOM 779 C C . GLN A 1 98 ? 22.891 -23.109 10.117 1 95.75 98 GLN A C 1
ATOM 781 O O . GLN A 1 98 ? 22.562 -23.312 11.289 1 95.75 98 GLN A O 1
ATOM 786 N N . ILE A 1 99 ? 22.734 -22.016 9.492 1 94.62 99 ILE A N 1
ATOM 787 C CA . ILE A 1 99 ? 22.188 -20.859 10.203 1 94.62 99 ILE A CA 1
ATOM 788 C C . ILE A 1 99 ? 20.734 -21.141 10.57 1 94.62 99 ILE A C 1
ATOM 790 O O . ILE A 1 99 ? 20.312 -20.875 11.695 1 94.62 99 ILE A O 1
ATOM 794 N N . GLN A 1 100 ? 19.969 -21.688 9.609 1 94.69 100 GLN A N 1
ATOM 795 C CA . GLN A 1 100 ? 18.547 -21.969 9.859 1 94.69 100 GLN A CA 1
ATOM 796 C C . GLN A 1 100 ? 18.375 -23.031 10.945 1 94.69 100 GLN A C 1
ATOM 798 O O . GLN A 1 100 ? 17.453 -22.938 11.758 1 94.69 100 GLN A O 1
ATOM 803 N N . GLU A 1 101 ? 19.281 -23.953 10.961 1 95.19 101 GLU A N 1
ATOM 804 C CA . GLU A 1 101 ? 19.25 -24.984 12 1 95.19 101 GLU A CA 1
ATOM 805 C C . GLU A 1 101 ? 19.484 -24.375 13.375 1 95.19 101 GLU A C 1
ATOM 807 O O . GLU A 1 101 ? 18.859 -24.781 14.359 1 95.19 101 GLU A O 1
ATOM 812 N N . LYS A 1 102 ? 20.359 -23.453 13.43 1 94.06 102 LYS A N 1
ATOM 813 C CA . LYS A 1 102 ? 20.672 -22.797 14.688 1 94.06 102 LYS A CA 1
ATOM 814 C C . LYS A 1 102 ? 19.438 -22.062 15.25 1 94.06 102 LYS A C 1
ATOM 816 O O . LYS A 1 102 ? 19.297 -21.922 16.469 1 94.06 102 LYS A O 1
ATOM 821 N N . PHE A 1 103 ? 18.609 -21.672 14.328 1 93.62 103 PHE A N 1
ATOM 822 C CA . PHE A 1 103 ? 17.469 -20.891 14.781 1 93.62 103 PHE A CA 1
ATOM 823 C C . PHE A 1 103 ? 16.172 -21.672 14.648 1 93.62 103 PHE A C 1
ATOM 825 O O . PHE A 1 103 ? 15.094 -21.094 14.516 1 93.62 103 PHE A O 1
ATOM 832 N N . GLY A 1 104 ? 16.156 -23 14.484 1 90.94 104 GLY A N 1
ATOM 833 C CA . GLY A 1 104 ? 15 -23.875 14.633 1 90.94 104 GLY A CA 1
ATOM 834 C C . GLY A 1 104 ? 14.383 -24.281 13.305 1 90.94 104 GLY A C 1
ATOM 835 O O . GLY A 1 104 ? 13.234 -24.703 13.25 1 90.94 104 GLY A O 1
ATOM 836 N N . LYS A 1 105 ? 15.047 -24.078 12.156 1 90.94 105 LYS A N 1
ATOM 837 C CA . LYS A 1 105 ? 14.609 -24.516 10.836 1 90.94 105 LYS A CA 1
ATOM 838 C C . LYS A 1 105 ? 13.211 -23.984 10.516 1 90.94 105 LYS A C 1
ATOM 840 O O . LYS A 1 105 ? 12.336 -24.766 10.117 1 90.94 105 LYS A O 1
ATOM 845 N N . LYS A 1 106 ? 12.992 -22.75 10.695 1 94.25 106 LYS A N 1
ATOM 846 C CA . LYS A 1 106 ? 11.703 -22.094 10.508 1 94.25 106 LYS A CA 1
ATOM 847 C C . LYS A 1 106 ? 11.656 -21.328 9.188 1 94.25 106 LYS A C 1
ATOM 849 O O . LYS A 1 106 ? 10.766 -20.5 8.977 1 94.25 106 LYS A O 1
ATOM 854 N N . GLY A 1 107 ? 12.641 -21.547 8.383 1 95.94 107 GLY A N 1
ATOM 855 C CA . GLY A 1 107 ? 12.75 -20.703 7.203 1 95.94 107 GLY A CA 1
ATOM 856 C C . GLY A 1 107 ? 12.547 -21.453 5.902 1 95.94 107 GLY A C 1
ATOM 857 O O . GLY A 1 107 ? 11.891 -22.5 5.883 1 95.94 107 GLY A O 1
ATOM 858 N N . GLU A 1 108 ? 12.867 -20.844 4.785 1 96.19 108 GLU A N 1
ATOM 859 C CA . GLU A 1 108 ? 12.867 -21.438 3.447 1 96.19 108 GLU A CA 1
ATOM 860 C C . GLU A 1 108 ? 14.227 -21.266 2.768 1 96.19 108 GLU A C 1
ATOM 862 O O . GLU A 1 108 ? 15.062 -20.484 3.227 1 96.19 108 GLU A O 1
ATOM 867 N N . SER A 1 109 ? 14.414 -22.031 1.761 1 96.44 109 SER A N 1
ATOM 868 C CA . SER A 1 109 ? 15.688 -21.969 1.062 1 96.44 109 SER A CA 1
ATOM 869 C C . SER A 1 109 ? 15.766 -20.75 0.151 1 96.44 109 SER A C 1
ATOM 871 O O . SER A 1 109 ? 14.742 -20.266 -0.33 1 96.44 109 SER A O 1
ATOM 873 N N . ILE A 1 110 ? 16.969 -20.297 -0.04 1 97.75 110 ILE A N 1
ATOM 874 C CA . ILE A 1 110 ? 17.188 -19.188 -0.953 1 97.75 110 ILE A CA 1
ATOM 875 C C . ILE A 1 110 ? 16.688 -19.547 -2.346 1 97.75 110 ILE A C 1
ATOM 877 O O . ILE A 1 110 ? 16.172 -18.688 -3.072 1 97.75 110 ILE A O 1
ATOM 881 N N . LYS A 1 111 ? 16.75 -20.812 -2.68 1 96.88 111 LYS A N 1
ATOM 882 C CA . LYS A 1 111 ? 16.266 -21.281 -3.969 1 96.88 111 LYS A CA 1
ATOM 883 C C . LYS A 1 111 ? 14.766 -21.062 -4.113 1 96.88 111 LYS A C 1
ATOM 885 O O . LYS A 1 111 ? 14.312 -20.5 -5.117 1 96.88 111 LYS A O 1
ATOM 890 N N . LYS A 1 112 ? 14.102 -21.516 -3.113 1 96.88 112 LYS A N 1
ATOM 891 C CA . LYS A 1 112 ? 12.648 -21.406 -3.121 1 96.88 112 LYS A CA 1
ATOM 892 C C . LYS A 1 112 ? 12.219 -19.938 -3.236 1 96.88 112 LYS A C 1
ATOM 894 O O . LYS A 1 112 ? 11.328 -19.609 -4.02 1 96.88 112 LYS A O 1
ATOM 899 N N . GLU A 1 113 ? 12.852 -19.109 -2.416 1 97.56 113 GLU A N 1
ATOM 900 C CA . GLU A 1 113 ? 12.492 -17.688 -2.48 1 97.56 113 GLU A CA 1
ATOM 901 C C . GLU A 1 113 ? 12.844 -17.094 -3.844 1 97.56 113 GLU A C 1
ATOM 903 O O . GLU A 1 113 ? 12.055 -16.328 -4.414 1 97.56 113 GLU A O 1
ATOM 908 N N . PHE A 1 114 ? 14.031 -17.422 -4.301 1 97.94 114 PHE A N 1
ATOM 909 C CA . PHE A 1 114 ? 14.469 -16.875 -5.586 1 97.94 114 PHE A CA 1
ATOM 910 C C . PHE A 1 114 ? 13.484 -17.25 -6.688 1 97.94 114 PHE A C 1
ATOM 912 O O . PHE A 1 114 ? 13.07 -16.406 -7.473 1 97.94 114 PHE A O 1
ATOM 919 N N . ASN A 1 115 ? 13.164 -18.531 -6.727 1 97.88 115 ASN A N 1
ATOM 920 C CA . ASN A 1 115 ? 12.25 -19.016 -7.754 1 97.88 115 ASN A CA 1
ATOM 921 C C . ASN A 1 115 ? 10.906 -18.297 -7.699 1 97.88 115 ASN A C 1
ATOM 923 O O . ASN A 1 115 ? 10.375 -17.875 -8.727 1 97.88 115 ASN A O 1
ATOM 927 N N . ARG A 1 116 ? 10.406 -18.188 -6.539 1 96.88 116 ARG A N 1
ATOM 928 C CA . ARG A 1 116 ? 9.109 -17.547 -6.332 1 96.88 116 ARG A CA 1
ATOM 929 C C . ARG A 1 116 ? 9.156 -16.078 -6.727 1 96.88 116 ARG A C 1
ATOM 931 O O . ARG A 1 116 ? 8.312 -15.609 -7.488 1 96.88 116 ARG A O 1
ATOM 938 N N . GLU A 1 117 ? 10.18 -15.336 -6.211 1 97.25 117 GLU A N 1
ATOM 939 C CA . GLU A 1 117 ? 10.258 -13.891 -6.43 1 97.25 117 GLU A CA 1
ATOM 940 C C . GLU A 1 117 ? 10.609 -13.578 -7.883 1 97.25 117 GLU A C 1
ATOM 942 O O . GLU A 1 117 ? 10.07 -12.625 -8.461 1 97.25 117 GLU A O 1
ATOM 947 N N . PHE A 1 118 ? 11.5 -14.266 -8.43 1 97.94 118 PHE A N 1
ATOM 948 C CA . PHE A 1 118 ? 11.836 -14.055 -9.828 1 97.94 118 PHE A CA 1
ATOM 949 C C . PHE A 1 118 ? 10.648 -14.414 -10.727 1 97.94 118 PHE A C 1
ATOM 951 O O . PHE A 1 118 ? 10.398 -13.742 -11.727 1 97.94 118 PHE A O 1
ATOM 958 N N . GLY A 1 119 ? 10.023 -15.578 -10.414 1 97.81 119 GLY A N 1
ATOM 959 C CA . GLY A 1 119 ? 8.82 -15.945 -11.148 1 97.81 119 GLY A CA 1
ATOM 960 C C . GLY A 1 119 ? 7.781 -14.844 -11.18 1 97.81 119 GLY A C 1
ATOM 961 O O . GLY A 1 119 ? 7.227 -14.539 -12.242 1 97.81 119 GLY A O 1
ATOM 962 N N . LYS A 1 120 ? 7.559 -14.242 -10.07 1 97.19 120 LYS A N 1
ATOM 963 C CA . LYS A 1 120 ? 6.621 -13.117 -10 1 97.19 120 LYS A CA 1
ATOM 964 C C . LYS A 1 120 ? 7.098 -11.945 -10.844 1 97.19 120 LYS A C 1
ATOM 966 O O . LYS A 1 120 ? 6.305 -11.32 -11.555 1 97.19 120 LYS A O 1
ATOM 971 N N . TYR A 1 121 ? 8.328 -11.68 -10.711 1 97.69 121 TYR A N 1
ATOM 972 C CA . TYR A 1 121 ? 8.938 -10.586 -11.469 1 97.69 121 TYR A CA 1
ATOM 973 C C . TYR A 1 121 ? 8.75 -10.789 -12.969 1 97.69 121 TYR A C 1
ATOM 975 O O . TYR A 1 121 ? 8.305 -9.875 -13.664 1 97.69 121 TYR A O 1
ATOM 983 N N . MET A 1 122 ? 9.023 -11.961 -13.367 1 97.62 122 MET A N 1
ATOM 984 C CA . MET A 1 122 ? 8.914 -12.289 -14.781 1 97.62 122 MET A CA 1
ATOM 985 C C . MET A 1 122 ? 7.457 -12.266 -15.227 1 97.62 122 MET A C 1
ATOM 987 O O . MET A 1 122 ? 7.148 -11.789 -16.328 1 97.62 122 MET A O 1
ATOM 991 N N . GLU A 1 123 ? 6.621 -12.836 -14.445 1 97.69 123 GLU A N 1
ATOM 992 C CA . GLU A 1 123 ? 5.199 -12.828 -14.766 1 97.69 123 GLU A CA 1
ATOM 993 C C . GLU A 1 123 ? 4.691 -11.398 -14.977 1 97.69 123 GLU A C 1
ATOM 995 O O . GLU A 1 123 ? 3.955 -11.133 -15.93 1 97.69 123 GLU A O 1
ATOM 1000 N N . ASN A 1 124 ? 5.121 -10.516 -14.18 1 97.19 124 ASN A N 1
ATOM 1001 C CA . ASN A 1 124 ? 4.688 -9.125 -14.25 1 97.19 124 ASN A CA 1
ATOM 1002 C C . ASN A 1 124 ? 5.191 -8.445 -15.516 1 97.19 124 ASN A C 1
ATOM 1004 O O . ASN A 1 124 ? 4.492 -7.609 -16.094 1 97.19 124 ASN A O 1
ATOM 1008 N N . ILE A 1 125 ? 6.309 -8.781 -15.922 1 96.69 125 ILE A N 1
ATOM 1009 C CA . ILE A 1 125 ? 6.938 -8.102 -17.047 1 96.69 125 ILE A CA 1
ATOM 1010 C C . ILE A 1 125 ? 6.457 -8.727 -18.359 1 96.69 125 ILE A C 1
ATOM 1012 O O . ILE A 1 125 ? 6.141 -8.008 -19.312 1 96.69 125 ILE A O 1
ATOM 1016 N N . THR A 1 126 ? 6.34 -10.023 -18.438 1 96.25 126 THR A N 1
ATOM 1017 C CA . THR A 1 126 ? 6.086 -10.711 -19.688 1 96.25 126 THR A CA 1
ATOM 1018 C C . THR A 1 126 ? 4.59 -10.945 -19.891 1 96.25 126 THR A C 1
ATOM 1020 O O . THR A 1 126 ? 4.133 -11.172 -21.016 1 96.25 126 THR A O 1
ATOM 1023 N N . GLY A 1 127 ? 3.85 -11.008 -18.797 1 96.75 127 GLY A N 1
ATOM 1024 C CA . GLY A 1 127 ? 2.432 -11.328 -18.875 1 96.75 127 GLY A CA 1
ATOM 1025 C C . GLY A 1 127 ? 2.16 -12.812 -18.984 1 96.75 127 GLY A C 1
ATOM 1026 O O . GLY A 1 127 ? 1.003 -13.242 -19.031 1 96.75 127 GLY A O 1
ATOM 1027 N N . LYS A 1 128 ? 3.215 -13.641 -19.016 1 97.12 128 LYS A N 1
ATOM 1028 C CA . LYS A 1 128 ? 3.064 -15.094 -19.031 1 97.12 128 LYS A CA 1
ATOM 1029 C C . LYS A 1 128 ? 2.736 -15.641 -17.656 1 97.12 128 LYS A C 1
ATOM 1031 O O . LYS A 1 128 ? 3.029 -15 -16.641 1 97.12 128 LYS A O 1
ATOM 1036 N N . THR A 1 129 ? 2.229 -16.797 -17.609 1 97.19 129 THR A N 1
ATOM 1037 C CA . THR A 1 129 ? 1.688 -17.328 -16.359 1 97.19 129 THR A CA 1
ATOM 1038 C C . THR A 1 129 ? 2.686 -18.266 -15.688 1 97.19 129 THR A C 1
ATOM 1040 O O . THR A 1 129 ? 3.234 -19.156 -16.328 1 97.19 129 THR A O 1
ATOM 1043 N N . TYR A 1 130 ? 2.877 -18.031 -14.445 1 96.06 130 TYR A N 1
ATOM 1044 C CA . TYR A 1 130 ? 3.645 -18.969 -13.641 1 96.06 130 TYR A CA 1
ATOM 1045 C C . TYR A 1 130 ? 2.811 -20.188 -13.289 1 96.06 130 TYR A C 1
ATOM 1047 O O . TYR A 1 130 ? 1.743 -20.078 -12.68 1 96.06 130 TYR A O 1
ATOM 1055 N N . SER A 1 131 ? 3.332 -21.422 -13.695 1 95.56 131 SER A N 1
ATOM 1056 C CA . SER A 1 131 ? 2.496 -22.609 -13.555 1 95.56 131 SER A CA 1
ATOM 1057 C C . SER A 1 131 ? 3.322 -23.812 -13.133 1 95.56 131 SER A C 1
ATOM 1059 O O . SER A 1 131 ? 4.508 -23.906 -13.461 1 95.56 131 SER A O 1
ATOM 1061 N N . LYS A 1 132 ? 2.688 -24.812 -12.406 1 92.81 132 LYS A N 1
ATOM 1062 C CA . LYS A 1 132 ? 3.307 -26.078 -12.016 1 92.81 132 LYS A CA 1
ATOM 1063 C C . LYS A 1 132 ? 3.404 -27.031 -13.203 1 92.81 132 LYS A C 1
ATOM 1065 O O . LYS A 1 132 ? 4.203 -27.969 -13.188 1 92.81 132 LYS A O 1
ATOM 1070 N N . ASP A 1 133 ? 2.58 -26.844 -14.125 1 94.06 133 ASP A N 1
ATOM 1071 C CA . ASP A 1 133 ? 2.604 -27.594 -15.383 1 94.06 133 ASP A CA 1
ATOM 1072 C C . ASP A 1 133 ? 2.859 -26.672 -16.562 1 94.06 133 ASP A C 1
ATOM 1074 O O . ASP A 1 133 ? 1.967 -26.438 -17.391 1 94.06 133 ASP A O 1
ATOM 1078 N N . PRO A 1 134 ? 4.109 -26.297 -16.719 1 97.12 134 PRO A N 1
ATOM 1079 C CA . PRO A 1 134 ? 4.441 -25.219 -17.641 1 97.12 134 PRO A CA 1
ATOM 1080 C C . PRO A 1 134 ? 4.73 -25.719 -19.062 1 97.12 134 PRO A C 1
ATOM 1082 O O . PRO A 1 134 ? 5.051 -26.891 -19.25 1 97.12 134 PRO A O 1
ATOM 1085 N N . ASP A 1 135 ? 4.586 -24.812 -19.984 1 97.44 135 ASP A N 1
ATOM 1086 C CA . ASP A 1 135 ? 5.074 -25.031 -21.344 1 97.44 135 ASP A CA 1
ATOM 1087 C C . ASP A 1 135 ? 6.602 -25.078 -21.375 1 97.44 135 ASP A C 1
ATOM 1089 O O . ASP A 1 135 ? 7.188 -25.844 -22.141 1 97.44 135 ASP A O 1
ATOM 1093 N N . ILE A 1 136 ? 7.141 -24.234 -20.5 1 98 136 ILE A N 1
ATOM 1094 C CA . ILE A 1 136 ? 8.594 -24.125 -20.484 1 98 136 ILE A CA 1
ATOM 1095 C C . ILE A 1 136 ? 9.109 -24.078 -19.047 1 98 136 ILE A C 1
ATOM 1097 O O . ILE A 1 136 ? 8.539 -23.391 -18.203 1 98 136 ILE A O 1
ATOM 1101 N N . ILE A 1 137 ? 10.156 -24.844 -18.75 1 98.12 137 ILE A N 1
ATOM 1102 C CA . ILE A 1 137 ? 10.867 -24.781 -17.484 1 98.12 137 ILE A CA 1
ATOM 1103 C C . ILE A 1 137 ? 12.18 -24.031 -17.656 1 98.12 137 ILE A C 1
ATOM 1105 O O . ILE A 1 137 ? 12.977 -24.359 -18.531 1 98.12 137 ILE A O 1
ATOM 1109 N N . ILE A 1 138 ? 12.328 -23.047 -16.859 1 98.31 138 ILE A N 1
ATOM 1110 C CA . ILE A 1 138 ? 13.516 -22.203 -16.922 1 98.31 138 ILE A CA 1
ATOM 1111 C C . ILE A 1 138 ? 14.422 -22.5 -15.727 1 98.31 138 ILE A C 1
ATOM 1113 O O . ILE A 1 138 ? 14.039 -22.281 -14.57 1 98.31 138 ILE A O 1
ATOM 1117 N N . ASN A 1 139 ? 15.586 -23 -16 1 98.12 139 ASN A N 1
ATOM 1118 C CA . ASN A 1 139 ? 16.547 -23.281 -14.945 1 98.12 139 ASN A CA 1
ATOM 1119 C C . ASN A 1 139 ? 17.688 -22.266 -14.938 1 98.12 139 ASN A C 1
ATOM 1121 O O . ASN A 1 139 ? 18.531 -22.266 -15.844 1 98.12 139 ASN A O 1
ATOM 1125 N N . ILE A 1 140 ? 17.719 -21.5 -13.906 1 97.94 140 ILE A N 1
ATOM 1126 C CA . ILE A 1 140 ? 18.719 -20.453 -13.812 1 97.94 140 ILE A CA 1
ATOM 1127 C C . ILE A 1 140 ? 19.906 -20.922 -12.969 1 97.94 140 ILE A C 1
ATOM 1129 O O . ILE A 1 140 ? 19.719 -21.297 -11.805 1 97.94 140 ILE A O 1
ATOM 1133 N N . ASN A 1 141 ? 21.078 -20.969 -13.562 1 97.38 141 ASN A N 1
ATOM 1134 C CA . ASN A 1 141 ? 22.312 -21.234 -12.828 1 97.38 141 ASN A CA 1
ATOM 1135 C C . ASN A 1 141 ? 22.938 -19.938 -12.297 1 97.38 141 ASN A C 1
ATOM 1137 O O . ASN A 1 141 ? 23.5 -19.156 -13.055 1 97.38 141 ASN A O 1
ATOM 1141 N N . THR A 1 142 ? 22.875 -19.766 -11.016 1 96 142 THR A N 1
ATOM 1142 C CA . THR A 1 142 ? 23.312 -18.5 -10.438 1 96 142 THR A CA 1
ATOM 1143 C C . THR A 1 142 ? 24.828 -18.5 -10.203 1 96 142 THR A C 1
ATOM 1145 O O . THR A 1 142 ? 25.406 -17.469 -9.891 1 96 142 THR A O 1
ATOM 1148 N N . ILE A 1 143 ? 25.484 -19.641 -10.32 1 93.44 143 ILE A N 1
ATOM 1149 C CA . ILE A 1 143 ? 26.922 -19.781 -10.125 1 93.44 143 ILE A CA 1
ATOM 1150 C C . ILE A 1 143 ? 27.656 -19.234 -11.344 1 93.44 143 ILE A C 1
ATOM 1152 O O . ILE A 1 143 ? 28.609 -18.453 -11.211 1 93.44 143 ILE A O 1
ATOM 1156 N N . TYR A 1 144 ? 27.141 -19.609 -12.547 1 94.19 144 TYR A N 1
ATOM 1157 C CA . TYR A 1 144 ? 27.828 -19.266 -13.781 1 94.19 144 TYR A CA 1
ATOM 1158 C C . TYR A 1 144 ? 27.016 -18.266 -14.594 1 94.19 144 TYR A C 1
ATOM 1160 O O . TYR A 1 144 ? 27.422 -17.875 -15.695 1 94.19 144 TYR A O 1
ATOM 1168 N N . ASP A 1 145 ? 25.859 -17.906 -14.117 1 93.5 145 ASP A N 1
ATOM 1169 C CA . ASP A 1 145 ? 24.984 -16.922 -14.75 1 93.5 145 ASP A CA 1
ATOM 1170 C C . ASP A 1 145 ? 24.562 -17.391 -16.156 1 93.5 145 ASP A C 1
ATOM 1172 O O . ASP A 1 145 ? 24.734 -16.656 -17.125 1 93.5 145 ASP A O 1
ATOM 1176 N N . TYR A 1 146 ? 24.031 -18.516 -16.219 1 95.19 146 TYR A N 1
ATOM 1177 C CA . TYR A 1 146 ? 23.453 -18.953 -17.469 1 95.19 146 TYR A CA 1
ATOM 1178 C C . TYR A 1 146 ? 22.094 -19.625 -17.25 1 95.19 146 TYR A C 1
ATOM 1180 O O . TYR A 1 146 ? 21.719 -19.906 -16.109 1 95.19 146 TYR A O 1
ATOM 1188 N N . VAL A 1 147 ? 21.359 -19.906 -18.344 1 96.81 147 VAL A N 1
ATOM 1189 C CA . VAL A 1 147 ? 19.984 -20.375 -18.25 1 96.81 147 VAL A CA 1
ATOM 1190 C C . VAL A 1 147 ? 19.797 -21.578 -19.156 1 96.81 147 VAL A C 1
ATOM 1192 O O . VAL A 1 147 ? 20.266 -21.594 -20.297 1 96.81 147 VAL A O 1
ATOM 1195 N N . GLU A 1 148 ? 19.234 -22.625 -18.609 1 96.94 148 GLU A N 1
ATOM 1196 C CA . GLU A 1 148 ? 18.781 -23.781 -19.375 1 96.94 148 GLU A CA 1
ATOM 1197 C C . GLU A 1 148 ? 17.25 -23.828 -19.469 1 96.94 148 GLU A C 1
ATOM 1199 O O . GLU A 1 148 ? 16.562 -23.531 -18.5 1 96.94 148 GLU A O 1
ATOM 1204 N N . ILE A 1 149 ? 16.812 -24.172 -20.688 1 97.25 149 ILE A N 1
ATOM 1205 C CA . ILE A 1 149 ? 15.367 -24.219 -20.859 1 97.25 149 ILE A CA 1
ATOM 1206 C C . ILE A 1 149 ? 14.938 -25.656 -21.203 1 97.25 149 ILE A C 1
ATOM 1208 O O . ILE A 1 149 ? 15.656 -26.359 -21.922 1 97.25 149 ILE A O 1
ATOM 1212 N N . ASN A 1 150 ? 13.906 -26.109 -20.641 1 97.19 150 ASN A N 1
ATOM 1213 C CA . ASN A 1 150 ? 13.234 -27.359 -20.969 1 97.19 150 ASN A CA 1
ATOM 1214 C C . ASN A 1 150 ? 11.828 -27.125 -21.5 1 97.19 150 ASN A C 1
ATOM 1216 O O . ASN A 1 150 ? 10.969 -26.609 -20.797 1 97.19 150 ASN A O 1
ATOM 1220 N N . VAL A 1 151 ? 11.586 -27.469 -22.766 1 97.75 151 VAL A N 1
ATOM 1221 C CA . VAL A 1 151 ? 10.32 -27.203 -23.438 1 97.75 151 VAL A CA 1
ATOM 1222 C C . VAL A 1 151 ? 9.438 -28.453 -23.406 1 97.75 151 VAL A C 1
ATOM 1224 O O . VAL A 1 151 ? 9.875 -29.531 -23.797 1 97.75 151 VAL A O 1
ATOM 1227 N N . LYS A 1 152 ? 8.25 -28.266 -22.891 1 97.62 152 LYS A N 1
ATOM 1228 C CA . LYS A 1 152 ? 7.293 -29.375 -22.828 1 97.62 152 LYS A CA 1
ATOM 1229 C C . LYS A 1 152 ? 6.887 -29.828 -24.234 1 97.62 152 LYS A C 1
ATOM 1231 O O . LYS A 1 152 ? 6.637 -29 -25.109 1 97.62 152 LYS A O 1
ATOM 1236 N N . SER A 1 153 ? 6.777 -31.047 -24.406 1 97.94 153 SER A N 1
ATOM 1237 C CA . SER A 1 153 ? 6.375 -31.594 -25.703 1 97.94 153 SER A CA 1
ATOM 1238 C C . SER A 1 153 ? 4.91 -31.281 -26 1 97.94 153 SER A C 1
ATOM 1240 O O . SER A 1 153 ? 4.137 -30.984 -25.094 1 97.94 153 SER A O 1
ATOM 1242 N N . LEU A 1 154 ? 4.645 -31.281 -27.266 1 97.81 154 LEU A N 1
ATOM 1243 C CA . LEU A 1 154 ? 3.273 -31.141 -27.75 1 97.81 154 LEU A CA 1
ATOM 1244 C C . LEU A 1 154 ? 2.711 -32.5 -28.156 1 97.81 154 LEU A C 1
ATOM 1246 O O . LEU A 1 154 ? 3.404 -33.312 -28.781 1 97.81 154 LEU A O 1
ATOM 1250 N N . TYR A 1 155 ? 1.48 -32.781 -27.75 1 98.25 155 TYR A N 1
ATOM 1251 C CA . TYR A 1 155 ? 0.844 -34.062 -28.047 1 98.25 155 TYR A CA 1
ATOM 1252 C C . TYR A 1 155 ? -0.456 -33.844 -28.812 1 98.25 155 TYR A C 1
ATOM 1254 O O . TYR A 1 155 ? -1.316 -33.062 -28.406 1 98.25 155 TYR A O 1
ATOM 1262 N N . ILE A 1 156 ? -0.59 -34.531 -29.875 1 98.56 156 ILE A N 1
ATOM 1263 C CA . ILE A 1 156 ? -1.807 -34.469 -30.688 1 98.56 156 ILE A CA 1
ATOM 1264 C C . ILE A 1 156 ? -2.367 -35.906 -30.844 1 98.56 156 ILE A C 1
ATOM 1266 O O . ILE A 1 156 ? -1.663 -36.812 -31.297 1 98.56 156 ILE A O 1
ATOM 1270 N N . TYR A 1 157 ? -3.568 -36.031 -30.438 1 98.44 157 TYR A N 1
ATOM 1271 C CA . TYR A 1 157 ? -4.324 -37.25 -30.625 1 98.44 157 TYR A CA 1
ATOM 1272 C C . TYR A 1 157 ? -4.973 -37.312 -32 1 98.44 157 TYR A C 1
ATOM 1274 O O . TYR A 1 157 ? -5.355 -36.281 -32.562 1 98.44 157 TYR A O 1
ATOM 1282 N N . GLY A 1 158 ? -5.109 -38.594 -32.562 1 98.38 158 GLY A N 1
ATOM 1283 C CA . GLY A 1 158 ? -5.84 -38.812 -33.812 1 98.38 158 GLY A CA 1
ATOM 1284 C C . GLY A 1 158 ? -6.016 -40.281 -34.156 1 98.38 158 GLY A C 1
ATOM 1285 O O . GLY A 1 158 ? -5.691 -41.156 -33.344 1 98.38 158 GLY A O 1
ATOM 1286 N N . VAL A 1 159 ? -6.652 -40.5 -35.406 1 98.31 159 VAL A N 1
ATOM 1287 C CA . VAL A 1 159 ? -6.777 -41.844 -35.969 1 98.31 159 VAL A CA 1
ATOM 1288 C C . VAL A 1 159 ? -6.164 -41.844 -37.375 1 98.31 159 VAL A C 1
ATOM 1290 O O . VAL A 1 159 ? -6.27 -40.875 -38.125 1 98.31 159 VAL A O 1
ATOM 1293 N N . TYR A 1 160 ? -5.512 -42.938 -37.656 1 98.5 160 TYR A N 1
ATOM 1294 C CA . TYR A 1 160 ? -5 -43.031 -39 1 98.5 160 TYR A CA 1
ATOM 1295 C C . TYR A 1 160 ? -5.516 -44.281 -39.688 1 98.5 160 TYR A C 1
ATOM 1297 O O . TYR A 1 160 ? -5.82 -45.281 -39.031 1 98.5 160 TYR A O 1
ATOM 1305 N N . THR A 1 161 ? -5.648 -44.219 -41 1 98.5 161 THR A N 1
ATOM 1306 C CA . THR A 1 161 ? -5.852 -45.375 -41.875 1 98.5 161 THR A CA 1
ATOM 1307 C C . THR A 1 161 ? -4.652 -45.562 -42.812 1 98.5 161 THR A C 1
ATOM 1309 O O . THR A 1 161 ? -4.008 -44.594 -43.219 1 98.5 161 THR A O 1
ATOM 1312 N N . LYS A 1 162 ? -4.305 -46.719 -42.969 1 97.94 162 LYS A N 1
ATOM 1313 C CA . LYS A 1 162 ? -3.176 -47.125 -43.812 1 97.94 162 LYS A CA 1
ATOM 1314 C C . LYS A 1 162 ? -3.646 -47.938 -45 1 97.94 162 LYS A C 1
ATOM 1316 O O . LYS A 1 162 ? -4.156 -49.062 -44.844 1 97.94 162 LYS A O 1
ATOM 1321 N N . MET A 1 163 ? -3.393 -47.438 -46.188 1 96.88 163 MET A N 1
ATOM 1322 C CA . MET A 1 163 ? -3.912 -48.062 -47.406 1 96.88 163 MET A CA 1
ATOM 1323 C C . MET A 1 163 ? -2.773 -48.594 -48.281 1 96.88 163 MET A C 1
ATOM 1325 O O . MET A 1 163 ? -2.885 -48.594 -49.5 1 96.88 163 MET A O 1
ATOM 1329 N N . ARG A 1 164 ? -1.717 -48.844 -47.625 1 94.44 164 ARG A N 1
ATOM 1330 C CA . ARG A 1 164 ? -0.534 -49.406 -48.281 1 94.44 164 ARG A CA 1
ATOM 1331 C C . ARG A 1 164 ? -0.025 -50.625 -47.531 1 94.44 164 ARG A C 1
ATOM 1333 O O . ARG A 1 164 ? -0.089 -50.656 -46.281 1 94.44 164 ARG A O 1
ATOM 1340 N N . ARG A 1 165 ? 0.572 -51.562 -48.281 1 94.88 165 ARG A N 1
ATOM 1341 C CA . ARG A 1 165 ? 1.021 -52.812 -47.656 1 94.88 165 ARG A CA 1
ATOM 1342 C C . ARG A 1 165 ? 2.539 -52.844 -47.5 1 94.88 165 ARG A C 1
ATOM 1344 O O . ARG A 1 165 ? 3.121 -53.875 -47.188 1 94.88 165 ARG A O 1
ATOM 1351 N N . ASP A 1 166 ? 3.201 -51.75 -47.656 1 92.75 166 ASP A N 1
ATOM 1352 C CA . ASP A 1 166 ? 4.656 -51.688 -47.531 1 92.75 166 ASP A CA 1
ATOM 1353 C C . ASP A 1 166 ? 5.082 -50.562 -46.562 1 92.75 166 ASP A C 1
ATOM 1355 O O . ASP A 1 166 ? 6.191 -50.031 -46.688 1 92.75 166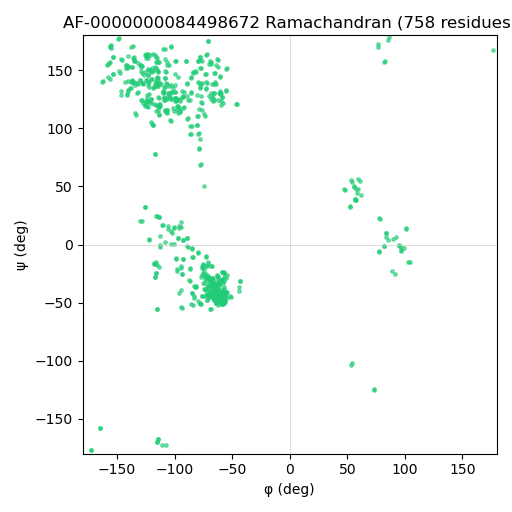 ASP A O 1
ATOM 1359 N N . LEU A 1 167 ? 4.145 -50.219 -45.781 1 92.81 167 LEU A N 1
ATOM 1360 C CA . LEU A 1 167 ? 4.375 -49.062 -44.938 1 92.81 167 LEU A CA 1
ATOM 1361 C C . LEU A 1 167 ? 4.426 -49.469 -43.469 1 92.81 167 LEU A C 1
ATOM 1363 O O . LEU A 1 167 ? 3.418 -49.938 -42.906 1 92.81 167 LEU A O 1
ATOM 1367 N N . PRO A 1 168 ? 5.598 -49.375 -42.844 1 93.44 168 PRO A N 1
ATOM 1368 C CA . PRO A 1 168 ? 5.645 -49.656 -41.406 1 93.44 168 PRO A CA 1
ATOM 1369 C C . PRO A 1 168 ? 5.004 -48.531 -40.562 1 93.44 168 PRO A C 1
ATOM 1371 O O . PRO A 1 168 ? 4.844 -47.406 -41.062 1 93.44 168 PRO A O 1
ATOM 1374 N N . GLN A 1 169 ? 4.715 -48.844 -39.375 1 94 169 GLN A N 1
ATOM 1375 C CA . GLN A 1 169 ? 4.094 -47.844 -38.5 1 94 169 GLN A CA 1
ATOM 1376 C C . GLN A 1 169 ? 5.121 -46.844 -38 1 94 169 GLN A C 1
ATOM 1378 O O . GLN A 1 169 ? 4.906 -45.625 -38.094 1 94 169 GLN A O 1
ATOM 1383 N N . THR A 1 170 ? 6.242 -47.406 -37.438 1 91.19 170 THR A N 1
ATOM 1384 C CA . THR A 1 170 ? 7.262 -46.562 -36.844 1 91.19 170 THR A CA 1
ATOM 1385 C C . THR A 1 170 ? 8.508 -46.5 -37.719 1 91.19 170 THR A C 1
ATOM 1387 O O . THR A 1 170 ? 8.703 -47.344 -38.594 1 91.19 170 THR A O 1
ATOM 1390 N N . ARG A 1 171 ? 9.266 -45.406 -37.5 1 86.69 171 ARG A N 1
ATOM 1391 C CA . ARG A 1 171 ? 10.469 -45.188 -38.281 1 86.69 171 ARG A CA 1
ATOM 1392 C C . ARG A 1 171 ? 11.539 -46.219 -37.938 1 86.69 171 ARG A C 1
ATOM 1394 O O . ARG A 1 171 ? 11.688 -46.594 -36.781 1 86.69 171 ARG A O 1
ATOM 1401 N N . TRP A 1 172 ? 12 -46.906 -39.062 1 65.94 172 TRP A N 1
ATOM 1402 C CA . TRP A 1 172 ? 13.102 -47.812 -38.844 1 65.94 172 TRP A CA 1
ATOM 1403 C C . TRP A 1 172 ? 14.422 -47.062 -38.688 1 65.94 172 TRP A C 1
ATOM 1405 O O . TRP A 1 172 ? 14.672 -46.094 -39.438 1 65.94 172 TRP A O 1
ATOM 1415 N N . ILE A 1 173 ? 15.117 -47.094 -37.531 1 57.91 173 ILE A N 1
ATOM 1416 C CA . ILE A 1 173 ? 16.375 -46.406 -37.312 1 57.91 173 ILE A CA 1
ATOM 1417 C C . ILE A 1 173 ? 17.281 -46.594 -38.5 1 57.91 173 ILE A C 1
ATOM 1419 O O . ILE A 1 173 ? 17.984 -45.688 -38.938 1 57.91 173 ILE A O 1
ATOM 1423 N N . HIS A 1 174 ? 17.219 -47.812 -39.094 1 51.69 174 HIS A N 1
ATOM 1424 C CA . HIS A 1 174 ? 18.281 -48.156 -40.031 1 51.69 174 HIS A CA 1
ATOM 1425 C C . HIS A 1 174 ? 17.734 -48.25 -41.438 1 51.69 174 HIS A C 1
ATOM 1427 O O . HIS A 1 174 ? 18.453 -48.656 -42.375 1 51.69 174 HIS A O 1
ATOM 1433 N N . GLY A 1 175 ? 16.406 -47.875 -41.719 1 57.69 175 GLY A N 1
ATOM 1434 C CA . GLY A 1 175 ? 16 -48.125 -43.094 1 57.69 175 GLY A CA 1
ATOM 1435 C C . GLY A 1 175 ? 15.414 -46.906 -43.781 1 57.69 175 GLY A C 1
ATOM 1436 O O . GLY A 1 175 ? 15.039 -45.938 -43.094 1 57.69 175 GLY A O 1
ATOM 1437 N N . SER A 1 176 ? 15.719 -46.562 -45.156 1 61.28 176 SER A N 1
ATOM 1438 C CA . SER A 1 176 ? 15.414 -45.5 -46.062 1 61.28 176 SER A CA 1
ATOM 1439 C C . SER A 1 176 ? 13.969 -45.594 -46.562 1 61.28 176 SER A C 1
ATOM 1441 O O . SER A 1 176 ? 13.656 -46.375 -47.469 1 61.28 176 SER A O 1
ATOM 1443 N N . GLY A 1 177 ? 12.852 -45.75 -45.719 1 76.69 177 GLY A N 1
ATOM 1444 C CA . GLY A 1 177 ? 11.523 -45.781 -46.312 1 76.69 177 GLY A CA 1
ATOM 1445 C C . GLY A 1 177 ? 10.484 -45.031 -45.469 1 76.69 177 GLY A C 1
ATOM 1446 O O . GLY A 1 177 ? 10.789 -44.562 -44.406 1 76.69 177 GLY A O 1
ATOM 1447 N N . ASP A 1 178 ? 9.398 -44.719 -46.125 1 88.44 178 ASP A N 1
ATOM 1448 C CA . ASP A 1 178 ? 8.25 -44.062 -45.531 1 88.44 178 ASP A CA 1
ATOM 1449 C C . ASP A 1 178 ? 7.652 -44.906 -44.406 1 88.44 178 ASP A C 1
ATOM 1451 O O . ASP A 1 178 ? 7.707 -46.156 -44.469 1 88.44 178 ASP A O 1
ATOM 1455 N N . SER A 1 179 ? 7.402 -44.312 -43.312 1 94.38 179 SER A N 1
ATOM 1456 C CA . SER A 1 179 ? 6.566 -44.906 -42.25 1 94.38 179 SER A CA 1
ATOM 1457 C C . SER A 1 179 ? 5.402 -43.969 -41.906 1 94.38 179 SER A C 1
ATOM 1459 O O . SER A 1 179 ? 5.391 -42.812 -42.312 1 94.38 179 SER A O 1
ATOM 1461 N N . ILE A 1 180 ? 4.449 -44.562 -41.281 1 96.31 180 ILE A N 1
ATOM 1462 C CA . ILE A 1 180 ? 3.342 -43.719 -40.812 1 96.31 180 ILE A CA 1
ATOM 1463 C C . ILE A 1 180 ? 3.871 -42.594 -39.938 1 96.31 180 ILE A C 1
ATOM 1465 O O . ILE A 1 180 ? 3.5 -41.438 -40.094 1 96.31 180 ILE A O 1
ATOM 1469 N N . GLU A 1 181 ? 4.812 -42.938 -39.062 1 96.5 181 GLU A N 1
ATOM 1470 C CA . GLU A 1 181 ? 5.434 -41.969 -38.125 1 96.5 181 GLU A CA 1
ATOM 1471 C C . GLU A 1 181 ? 6.129 -40.844 -38.906 1 96.5 181 GLU A C 1
ATOM 1473 O O . GLU A 1 181 ? 5.938 -39.656 -38.594 1 96.5 181 GLU A O 1
ATOM 1478 N N . SER A 1 182 ? 6.914 -41.219 -39.875 1 95.88 182 SER A N 1
ATOM 1479 C CA . SER A 1 182 ? 7.676 -40.188 -40.625 1 95.88 182 SER A CA 1
ATOM 1480 C C . SER A 1 182 ? 6.758 -39.312 -41.438 1 95.88 182 SER A C 1
ATOM 1482 O O . SER A 1 182 ? 6.988 -38.094 -41.562 1 95.88 182 SER A O 1
ATOM 1484 N N . ILE A 1 183 ? 5.719 -39.906 -42 1 96.31 183 ILE A N 1
ATOM 1485 C CA . ILE A 1 183 ? 4.816 -39.125 -42.844 1 96.31 183 ILE A CA 1
ATOM 1486 C C . ILE A 1 183 ? 4.074 -38.094 -42 1 96.31 183 ILE A C 1
ATOM 1488 O O . ILE A 1 183 ? 3.984 -36.938 -42.406 1 96.31 183 ILE A O 1
ATOM 1492 N N . ILE A 1 184 ? 3.645 -38.5 -40.875 1 97.75 184 ILE A N 1
ATOM 1493 C CA . ILE A 1 184 ? 2.908 -37.594 -39.969 1 97.75 184 ILE A CA 1
ATOM 1494 C C . ILE A 1 184 ? 3.883 -36.656 -39.25 1 97.75 184 ILE A C 1
ATOM 1496 O O . ILE A 1 184 ? 3.695 -35.438 -39.219 1 97.75 184 ILE A O 1
ATOM 1500 N N . GLY A 1 185 ? 4.891 -37.281 -38.688 1 97.31 185 GLY A N 1
ATOM 1501 C CA . GLY A 1 185 ? 5.82 -36.562 -37.812 1 97.31 185 GLY A CA 1
ATOM 1502 C C . GLY A 1 185 ? 6.602 -35.469 -38.531 1 97.31 185 GLY A C 1
ATOM 1503 O O . GLY A 1 185 ? 6.871 -34.438 -37.969 1 97.31 185 GLY A O 1
ATOM 1504 N N . GLU A 1 186 ? 6.973 -35.75 -39.812 1 96.31 186 GLU A N 1
ATOM 1505 C CA . GLU A 1 186 ? 7.742 -34.75 -40.562 1 96.31 186 GLU A CA 1
ATOM 1506 C C . GLU A 1 186 ? 6.922 -33.5 -40.781 1 96.31 186 GLU A C 1
ATOM 1508 O O . GLU A 1 186 ? 7.457 -32.375 -40.75 1 96.31 186 GLU A O 1
ATOM 1513 N N . GLU A 1 187 ? 5.711 -33.688 -41.062 1 97.44 187 GLU A N 1
ATOM 1514 C CA . GLU A 1 187 ? 4.848 -32.531 -41.219 1 97.44 187 GLU A CA 1
ATOM 1515 C C . GLU A 1 187 ? 4.695 -31.75 -39.906 1 97.44 187 GLU A C 1
ATOM 1517 O O . GLU A 1 187 ? 4.719 -30.516 -39.875 1 97.44 187 GLU A O 1
ATOM 1522 N N . LEU A 1 188 ? 4.531 -32.5 -38.844 1 98.12 188 LEU A N 1
ATOM 1523 C CA . LEU A 1 188 ? 4.395 -31.875 -37.531 1 98.12 188 LEU A CA 1
ATOM 1524 C C . LEU A 1 188 ? 5.668 -31.125 -37.156 1 98.12 188 LEU A C 1
ATOM 1526 O O . LEU A 1 188 ? 5.605 -30.016 -36.656 1 98.12 188 LEU A O 1
ATOM 1530 N N . LYS A 1 189 ? 6.762 -31.75 -37.375 1 97.94 189 LYS A N 1
ATOM 1531 C CA . LYS A 1 189 ? 8.055 -31.141 -37.094 1 97.94 189 LYS A CA 1
ATOM 1532 C C . LYS A 1 189 ? 8.219 -29.812 -37.844 1 97.94 189 LYS A C 1
ATOM 1534 O O . LYS A 1 189 ? 8.703 -28.828 -37.25 1 97.94 189 LYS A O 1
ATOM 1539 N N . LYS A 1 190 ? 7.797 -29.781 -39.062 1 97.5 190 LYS A N 1
ATOM 1540 C CA . LYS A 1 190 ? 7.875 -28.562 -39.875 1 97.5 190 LYS A CA 1
ATOM 1541 C C . LYS A 1 190 ? 7.016 -27.453 -39.281 1 97.5 190 LYS A C 1
ATOM 1543 O O . LYS A 1 190 ? 7.449 -26.312 -39.188 1 97.5 190 LYS A O 1
ATOM 1548 N N . ILE A 1 191 ? 5.891 -27.828 -38.844 1 97.44 191 ILE A N 1
ATOM 1549 C CA . ILE A 1 191 ? 4.914 -26.844 -38.375 1 97.44 191 ILE A CA 1
ATOM 1550 C C . ILE A 1 191 ? 5.352 -26.312 -37 1 97.44 191 ILE A C 1
ATOM 1552 O O . ILE A 1 191 ? 5.23 -25.109 -36.75 1 97.44 191 ILE A O 1
ATOM 1556 N N . THR A 1 192 ? 5.871 -27.172 -36.188 1 98.25 192 THR A N 1
ATOM 1557 C CA . THR A 1 192 ? 6.16 -26.797 -34.812 1 98.25 192 THR A CA 1
ATOM 1558 C C . THR A 1 192 ? 7.633 -26.438 -34.656 1 98.25 192 THR A C 1
ATOM 1560 O O . THR A 1 192 ? 8.039 -25.938 -33.594 1 98.25 192 THR A O 1
ATOM 1563 N N . GLU A 1 193 ? 8.398 -26.766 -35.688 1 97.94 193 GLU A N 1
ATOM 1564 C CA . GLU A 1 193 ? 9.844 -26.594 -35.594 1 97.94 193 GLU A CA 1
ATOM 1565 C C . GLU A 1 193 ? 10.422 -27.344 -34.406 1 97.94 193 GLU A C 1
ATOM 1567 O O . GLU A 1 193 ? 11.234 -26.797 -33.656 1 97.94 193 GLU A O 1
ATOM 1572 N N . SER A 1 194 ? 9.867 -28.547 -34.188 1 97.75 194 SER A N 1
ATOM 1573 C CA . SER A 1 194 ? 10.312 -29.391 -33.062 1 97.75 194 SER A CA 1
ATOM 1574 C C . SER A 1 194 ? 11.633 -30.078 -33.406 1 97.75 194 SER A C 1
ATOM 1576 O O . SER A 1 194 ? 12.055 -30.109 -34.562 1 97.75 194 SER A O 1
ATOM 1578 N N . GLU A 1 195 ? 12.367 -30.5 -32.375 1 96.75 195 GLU A N 1
ATOM 1579 C CA . GLU A 1 195 ? 13.641 -31.188 -32.531 1 96.75 195 GLU A CA 1
ATOM 1580 C C . GLU A 1 195 ? 13.43 -32.594 -33.062 1 96.75 195 GLU A C 1
ATOM 1582 O O . GLU A 1 195 ? 14.242 -33.094 -33.875 1 96.75 195 GLU A O 1
ATOM 1587 N N . ASN A 1 196 ? 12.398 -33.25 -32.625 1 97.06 196 ASN A N 1
ATOM 1588 C CA . ASN A 1 196 ? 12.062 -34.625 -33 1 97.06 196 ASN A CA 1
ATOM 1589 C C . ASN A 1 196 ? 10.57 -34.875 -32.844 1 97.06 196 ASN A C 1
ATOM 1591 O O . ASN A 1 196 ? 9.812 -34 -32.438 1 97.06 196 ASN A O 1
ATOM 1595 N N . TYR A 1 197 ? 10.18 -36.062 -33.344 1 97.31 197 TYR A N 1
ATOM 1596 C CA . TYR A 1 197 ? 8.797 -36.5 -33.219 1 97.31 197 TYR A CA 1
ATOM 1597 C C . TYR A 1 197 ? 8.727 -38 -32.906 1 97.31 197 TYR A C 1
ATOM 1599 O O . TYR A 1 197 ? 9.656 -38.75 -33.219 1 97.31 197 TYR A O 1
ATOM 1607 N N . TYR A 1 198 ? 7.648 -38.375 -32.25 1 96.94 198 TYR A N 1
ATOM 1608 C CA . TYR A 1 198 ? 7.43 -39.75 -31.875 1 96.94 198 TYR A CA 1
ATOM 1609 C C . TYR A 1 198 ? 5.961 -40.156 -32.031 1 96.94 198 TYR A C 1
ATOM 1611 O O . TYR A 1 198 ? 5.074 -39.406 -31.609 1 96.94 198 TYR A O 1
ATOM 1619 N N . LEU A 1 199 ? 5.672 -41.25 -32.719 1 97.56 199 LEU A N 1
ATOM 1620 C CA . LEU A 1 199 ? 4.305 -41.75 -32.844 1 97.56 199 LEU A CA 1
ATOM 1621 C C . LEU A 1 199 ? 4.027 -42.875 -31.844 1 97.56 199 LEU A C 1
ATOM 1623 O O . LEU A 1 199 ? 4.789 -43.844 -31.766 1 97.56 199 LEU A O 1
ATOM 1627 N N . HIS A 1 200 ? 3.039 -42.656 -31.109 1 97 200 HIS A N 1
ATOM 1628 C CA . HIS A 1 200 ? 2.541 -43.656 -30.172 1 97 200 HIS A CA 1
ATOM 1629 C C . HIS A 1 200 ? 1.218 -44.25 -30.641 1 97 200 HIS A C 1
ATOM 1631 O O . HIS A 1 200 ? 0.2 -43.562 -30.672 1 97 200 HIS A O 1
ATOM 1637 N N . GLY A 1 201 ? 1.159 -45.438 -30.938 1 95.69 201 GLY A N 1
ATOM 1638 C CA . GLY A 1 201 ? -0.032 -46.062 -31.5 1 95.69 201 GLY A CA 1
ATOM 1639 C C . GLY A 1 201 ? -0.75 -46.969 -30.531 1 95.69 201 GLY A C 1
ATOM 1640 O O . GLY A 1 201 ? -0.129 -47.562 -29.641 1 95.69 201 GLY A O 1
ATOM 1641 N N . SER A 1 202 ? -2.045 -47 -30.734 1 95.31 202 SER A N 1
ATOM 1642 C CA . SER A 1 202 ? -2.83 -48.031 -30.062 1 95.31 202 SER A CA 1
ATOM 1643 C C . SER A 1 202 ? -2.711 -49.375 -30.766 1 95.31 202 SER A C 1
ATOM 1645 O O . SER A 1 202 ? -3.592 -49.75 -31.547 1 95.31 202 SER A O 1
ATOM 1647 N N . GLY A 1 203 ? -1.619 -50.156 -30.484 1 90.25 203 GLY A N 1
ATOM 1648 C CA . GLY A 1 203 ? -1.302 -51.375 -31.219 1 90.25 203 GLY A CA 1
ATOM 1649 C C . GLY A 1 203 ? -0.5 -51.125 -32.469 1 90.25 203 GLY A C 1
ATOM 1650 O O . GLY A 1 203 ? -0.102 -49.969 -32.75 1 90.25 203 GLY A O 1
ATOM 1651 N N . ARG A 1 204 ? -0.165 -52.094 -33.125 1 91.69 204 ARG A N 1
ATOM 1652 C CA . ARG A 1 204 ? 0.611 -52.062 -34.344 1 91.69 204 ARG A CA 1
ATOM 1653 C C . ARG A 1 204 ? 0.131 -53.125 -35.344 1 91.69 204 ARG A C 1
ATOM 1655 O O . ARG A 1 204 ? -0.465 -54.125 -34.938 1 91.69 204 ARG A O 1
ATOM 1662 N N . GLU A 1 205 ? 0.104 -52.719 -36.625 1 91 205 GLU A N 1
ATOM 1663 C CA . GLU A 1 205 ? -0.122 -53.719 -37.688 1 91 205 GLU A CA 1
ATOM 1664 C C . GLU A 1 205 ? 1.167 -54.031 -38.438 1 91 205 GLU A C 1
ATOM 1666 O O . GLU A 1 205 ? 2.086 -53.188 -38.469 1 91 205 GLU A O 1
ATOM 1671 N N . ASP A 1 206 ? 1.173 -55.188 -38.969 1 91.75 206 ASP A N 1
ATOM 1672 C CA . ASP A 1 206 ? 2.336 -55.562 -39.75 1 91.75 206 ASP A CA 1
ATOM 1673 C C . ASP A 1 206 ? 2.482 -54.656 -40.969 1 91.75 206 ASP A C 1
ATOM 1675 O O . ASP A 1 206 ? 1.52 -54 -41.406 1 91.75 206 ASP A O 1
ATOM 1679 N N . VAL A 1 207 ? 3.625 -54.625 -41.469 1 92.62 207 VAL A N 1
ATOM 1680 C CA . VAL A 1 207 ? 3.967 -53.75 -42.594 1 92.62 207 VAL A CA 1
ATOM 1681 C C . VAL A 1 207 ? 3.045 -54.031 -43.781 1 92.62 207 VAL A C 1
ATOM 1683 O O . VAL A 1 207 ? 2.598 -53.094 -44.469 1 92.62 207 VAL A O 1
ATOM 1686 N N . ASP A 1 208 ? 2.707 -55.25 -44.031 1 94.94 208 ASP A N 1
ATOM 1687 C CA . ASP A 1 208 ? 1.957 -55.625 -45.219 1 94.94 208 ASP A CA 1
ATOM 1688 C C . ASP A 1 208 ? 0.46 -55.719 -44.906 1 94.94 208 ASP A C 1
ATOM 1690 O O . ASP A 1 208 ? -0.3 -56.312 -45.688 1 94.94 208 ASP A O 1
ATOM 1694 N N . VAL A 1 209 ? 0.069 -55.188 -43.844 1 97 209 VAL A N 1
ATOM 1695 C CA . VAL A 1 209 ? -1.339 -55.188 -43.469 1 97 209 VAL A CA 1
ATOM 1696 C C . VAL A 1 209 ? -1.905 -53.781 -43.562 1 97 209 VAL A C 1
ATOM 1698 O O . VAL A 1 209 ? -1.278 -52.812 -43.125 1 97 209 VAL A O 1
ATOM 1701 N N . MET A 1 210 ? -3.072 -53.656 -44.219 1 97.75 210 MET A N 1
ATOM 1702 C CA . MET A 1 210 ? -3.732 -52.344 -44.25 1 97.75 210 MET A CA 1
ATOM 1703 C C . MET A 1 210 ? -4.598 -52.125 -43.031 1 97.75 210 MET A C 1
ATOM 1705 O O . MET A 1 210 ? -5.09 -53.062 -42.438 1 97.75 210 MET A O 1
ATOM 1709 N N . MET A 1 211 ? -4.617 -50.906 -42.594 1 98.12 211 MET A N 1
ATOM 1710 C CA . MET A 1 211 ? -5.523 -50.469 -41.531 1 98.12 211 MET A CA 1
ATOM 1711 C C . MET A 1 211 ? -6.684 -49.656 -42.125 1 98.12 211 MET A C 1
ATOM 1713 O O . MET A 1 211 ? -6.531 -48.469 -42.406 1 98.12 211 MET A O 1
ATOM 1717 N N . LEU A 1 212 ? -7.824 -50.312 -42.125 1 97.81 212 LEU A N 1
ATOM 1718 C CA . LEU A 1 212 ? -8.984 -49.719 -42.781 1 97.81 212 LEU A CA 1
ATOM 1719 C C . LEU A 1 212 ? -10.078 -49.406 -41.781 1 97.81 212 LEU A C 1
ATOM 1721 O O . LEU A 1 212 ? -9.805 -49.281 -40.562 1 97.81 212 LEU A O 1
ATOM 1725 N N . GLY A 1 213 ? -11.25 -49.062 -42.25 1 96.38 213 GLY A N 1
ATOM 1726 C CA . GLY A 1 213 ? -12.398 -48.875 -41.375 1 96.38 213 GLY A CA 1
ATOM 1727 C C . GLY A 1 213 ? -12.312 -47.594 -40.562 1 96.38 213 GLY A C 1
ATOM 1728 O O . GLY A 1 213 ? -12.102 -46.5 -41.125 1 96.38 213 GLY A O 1
ATOM 1729 N N . ASN A 1 214 ? -12.43 -47.75 -39.188 1 96.69 214 ASN A N 1
ATOM 1730 C CA . ASN A 1 214 ? -12.469 -46.562 -38.312 1 96.69 214 ASN A CA 1
ATOM 1731 C C . ASN A 1 214 ? -11.07 -46.125 -37.875 1 96.69 214 ASN A C 1
ATOM 1733 O O . ASN A 1 214 ? -10.922 -45.25 -37.031 1 96.69 214 ASN A O 1
ATOM 1737 N N . GLY A 1 215 ? -10.148 -46.781 -38.438 1 97.06 215 GLY A N 1
ATOM 1738 C CA . GLY A 1 215 ? -8.766 -46.344 -38.25 1 97.06 215 GLY A CA 1
ATOM 1739 C C . GLY A 1 215 ? -8.195 -46.719 -36.906 1 97.06 215 GLY A C 1
ATOM 1740 O O . GLY A 1 215 ? -8.906 -47.25 -36.031 1 97.06 215 GLY A O 1
ATOM 1741 N N . ARG A 1 216 ? -6.867 -46.531 -36.75 1 97.44 216 ARG A N 1
ATOM 1742 C CA . ARG A 1 216 ? -6.145 -46.781 -35.5 1 97.44 216 ARG A CA 1
ATOM 1743 C C . ARG A 1 216 ? -5.832 -45.5 -34.781 1 97.44 216 ARG A C 1
ATOM 1745 O O . ARG A 1 216 ? -5.391 -44.531 -35.375 1 97.44 216 ARG A O 1
ATOM 1752 N N . GLU A 1 217 ? -6.039 -45.562 -33.5 1 97.31 217 GLU A 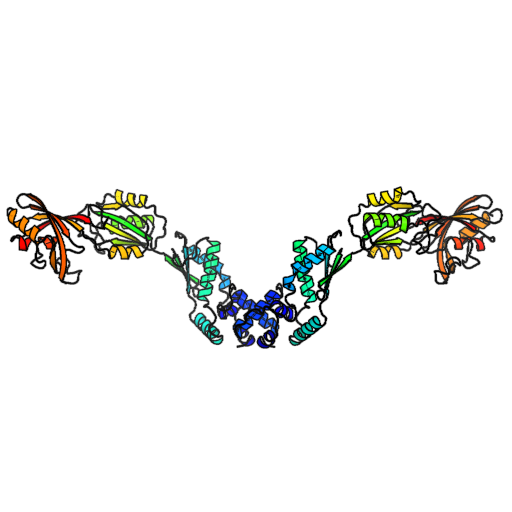N 1
ATOM 1753 C CA . GLU A 1 217 ? -5.742 -44.375 -32.656 1 97.31 217 GLU A CA 1
ATOM 1754 C C . GLU A 1 217 ? -4.234 -44.188 -32.5 1 97.31 217 GLU A C 1
ATOM 1756 O O . GLU A 1 217 ? -3.49 -45.156 -32.375 1 97.31 217 GLU A O 1
ATOM 1761 N N . PHE A 1 218 ? -3.854 -42.938 -32.406 1 98.06 218 PHE A N 1
ATOM 1762 C CA . PHE A 1 218 ? -2.449 -42.625 -32.156 1 98.06 218 PHE A CA 1
ATOM 1763 C C . PHE A 1 218 ? -2.305 -41.281 -31.469 1 98.06 218 PHE A C 1
ATOM 1765 O O . PHE A 1 218 ? -3.264 -40.531 -31.375 1 98.06 218 PHE A O 1
ATOM 1772 N N . VAL A 1 219 ? -1.134 -41.125 -30.875 1 98.38 219 VAL A N 1
ATOM 1773 C CA . VAL A 1 219 ? -0.681 -39.844 -30.391 1 98.38 219 VAL A CA 1
ATOM 1774 C C . VAL A 1 219 ? 0.678 -39.5 -31.016 1 98.38 219 VAL A C 1
ATOM 1776 O O . VAL A 1 219 ? 1.598 -40.312 -30.984 1 98.38 219 VAL A O 1
ATOM 1779 N N . ILE A 1 220 ? 0.728 -38.375 -31.609 1 98.62 220 ILE A N 1
ATOM 1780 C CA . ILE A 1 220 ? 2.014 -37.906 -32.125 1 98.62 220 ILE A CA 1
ATOM 1781 C C . ILE A 1 220 ? 2.576 -36.844 -31.219 1 98.62 220 ILE A C 1
ATOM 1783 O O . ILE A 1 220 ? 1.858 -35.906 -30.828 1 98.62 220 ILE A O 1
ATOM 1787 N N . GLU A 1 221 ? 3.832 -37 -30.875 1 98.25 221 GLU A N 1
ATOM 1788 C CA . GLU A 1 221 ? 4.535 -36.094 -29.969 1 98.25 221 GLU A CA 1
ATOM 1789 C C . GLU A 1 221 ? 5.574 -35.25 -30.703 1 98.25 221 GLU A C 1
ATOM 1791 O O . GLU A 1 221 ? 6.391 -35.812 -31.453 1 98.25 221 GLU A O 1
ATOM 1796 N N . ALA A 1 222 ? 5.457 -34 -30.578 1 98.31 222 ALA A N 1
ATOM 1797 C CA . ALA A 1 222 ? 6.523 -33.094 -31.016 1 98.31 222 ALA A CA 1
ATOM 1798 C C . ALA A 1 222 ? 7.434 -32.719 -29.859 1 98.31 222 ALA A C 1
ATOM 1800 O O . ALA A 1 222 ? 7.004 -32.062 -28.922 1 98.31 222 ALA A O 1
ATOM 1801 N N . SER A 1 223 ? 8.68 -33.125 -29.938 1 97.44 223 SER A N 1
ATOM 1802 C CA . SER A 1 223 ? 9.617 -32.906 -28.859 1 97.44 223 SER A CA 1
ATOM 1803 C C . SER A 1 223 ? 10.273 -31.516 -28.984 1 97.44 223 SER A C 1
ATOM 1805 O O . SER A 1 223 ? 10.742 -31.141 -30.062 1 97.44 223 SER A O 1
ATOM 1807 N N . ASN A 1 224 ? 10.289 -30.734 -27.906 1 97.19 224 ASN A N 1
ATOM 1808 C CA . ASN A 1 224 ? 10.922 -29.422 -27.828 1 97.19 224 ASN A CA 1
ATOM 1809 C C . ASN A 1 224 ? 10.445 -28.484 -28.938 1 97.19 224 ASN A C 1
ATOM 1811 O O . ASN A 1 224 ? 11.266 -27.938 -29.688 1 97.19 224 ASN A O 1
ATOM 1815 N N . PRO A 1 225 ? 9.195 -28.328 -29.047 1 98.25 225 PRO A N 1
ATOM 1816 C CA . PRO A 1 225 ? 8.68 -27.484 -30.141 1 98.25 225 PRO A CA 1
ATOM 1817 C C . PRO A 1 225 ? 8.938 -26 -29.891 1 98.25 225 PRO A C 1
ATOM 1819 O O . PRO A 1 225 ? 8.781 -25.516 -28.781 1 98.25 225 PRO A O 1
ATOM 1822 N N . LYS A 1 226 ? 9.289 -25.312 -30.922 1 97.75 226 LYS A N 1
ATOM 1823 C CA . LYS A 1 226 ? 9.414 -23.859 -30.844 1 97.75 226 LYS A CA 1
ATOM 1824 C C . LYS A 1 226 ? 8.055 -23.188 -31 1 97.75 226 LYS A C 1
ATOM 1826 O O . LYS A 1 226 ? 7.773 -22.172 -30.328 1 97.75 226 LYS A O 1
ATOM 1831 N N . LYS A 1 227 ? 7.27 -23.781 -31.844 1 97.5 227 LYS A N 1
ATOM 1832 C CA . LYS A 1 227 ? 5.902 -23.312 -32.062 1 97.5 227 LYS A CA 1
ATOM 1833 C C . LYS A 1 227 ? 4.895 -24.297 -31.453 1 97.5 227 LYS A C 1
ATOM 1835 O O . LYS A 1 227 ? 5.062 -25.516 -31.562 1 97.5 227 LYS A O 1
ATOM 1840 N N . ARG A 1 228 ? 3.924 -23.719 -30.781 1 95.44 228 ARG A N 1
ATOM 1841 C CA . ARG A 1 228 ? 2.963 -24.594 -30.109 1 95.44 228 ARG A CA 1
ATOM 1842 C C . ARG A 1 228 ? 1.563 -24.406 -30.688 1 95.44 228 ARG A C 1
ATOM 1844 O O . ARG A 1 228 ? 0.686 -25.25 -30.484 1 95.44 228 ARG A O 1
ATOM 1851 N N . SER A 1 229 ? 1.4 -23.344 -31.375 1 93.94 229 SER A N 1
ATOM 1852 C CA . SER A 1 229 ? 0.125 -23.078 -32.031 1 93.94 229 SER A CA 1
ATOM 1853 C C . SER A 1 229 ? 0.008 -23.844 -33.344 1 93.94 229 SER A C 1
ATOM 1855 O O . SER A 1 229 ? 0.63 -23.469 -34.344 1 93.94 229 SER A O 1
ATOM 1857 N N . VAL A 1 230 ? -0.734 -24.922 -33.344 1 96.25 230 VAL A N 1
ATOM 1858 C CA . VAL A 1 230 ? -0.907 -25.766 -34.531 1 96.25 230 VAL A CA 1
ATOM 1859 C C . VAL A 1 230 ? -2.371 -25.766 -34.938 1 96.25 230 VAL A C 1
ATOM 1861 O O . VAL A 1 230 ? -3.268 -25.984 -34.125 1 96.25 230 VAL A O 1
ATOM 1864 N N . ASN A 1 231 ? -2.613 -25.328 -36.156 1 97.88 231 ASN A N 1
ATOM 1865 C CA . ASN A 1 231 ? -3.936 -25.531 -36.719 1 97.88 231 ASN A CA 1
ATOM 1866 C C . ASN A 1 231 ? -4.152 -26.984 -37.125 1 97.88 231 ASN A C 1
ATOM 1868 O O . ASN A 1 231 ? -3.604 -27.438 -38.156 1 97.88 231 ASN A O 1
ATOM 1872 N N . LEU A 1 232 ? -5 -27.688 -36.469 1 98.25 232 LEU A N 1
ATOM 1873 C CA . LEU A 1 232 ? -5.156 -29.125 -36.625 1 98.25 232 LEU A CA 1
ATOM 1874 C C . LEU A 1 232 ? -5.75 -29.453 -37.969 1 98.25 232 LEU A C 1
ATOM 1876 O O . 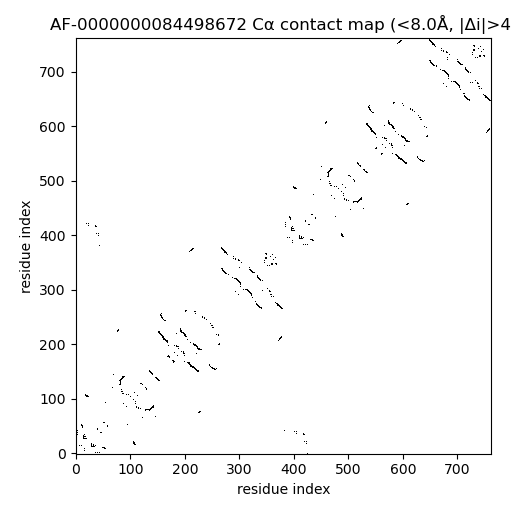LEU A 1 232 ? -5.441 -30.5 -38.562 1 98.25 232 LEU A O 1
ATOM 1880 N N . GLU A 1 233 ? -6.574 -28.594 -38.5 1 98 233 GLU A N 1
ATOM 1881 C CA . GLU A 1 233 ? -7.145 -28.828 -39.812 1 98 233 GLU A CA 1
ATOM 1882 C C . GLU A 1 233 ? -6.082 -28.703 -40.906 1 98 233 GLU A C 1
ATOM 1884 O O . GLU A 1 233 ? -6.062 -29.484 -41.844 1 98 233 GLU A O 1
ATOM 1889 N N . GLU A 1 234 ? -5.297 -27.75 -40.719 1 97.44 234 GLU A N 1
ATOM 1890 C CA . GLU A 1 234 ? -4.199 -27.562 -41.656 1 97.44 234 GLU A CA 1
ATOM 1891 C C . GLU A 1 234 ? -3.203 -28.719 -41.562 1 97.44 234 GLU A C 1
ATOM 1893 O O . GLU A 1 234 ? -2.686 -29.172 -42.594 1 97.44 234 GLU A O 1
ATOM 1898 N N . PHE A 1 235 ? -2.957 -29.047 -40.406 1 97.62 235 PHE A N 1
ATOM 1899 C CA . PHE A 1 235 ? -2.066 -30.172 -40.188 1 97.62 235 PHE A CA 1
ATOM 1900 C C . PHE A 1 235 ? -2.617 -31.438 -40.844 1 97.62 235 PHE A C 1
ATOM 1902 O O . PHE A 1 235 ? -1.903 -32.125 -41.562 1 97.62 235 PHE A O 1
ATOM 1909 N N . LYS A 1 236 ? -3.891 -31.719 -40.625 1 98.5 236 LYS A N 1
ATOM 1910 C CA . LYS A 1 236 ? -4.578 -32.844 -41.219 1 98.5 236 LYS A CA 1
ATOM 1911 C C . LYS A 1 236 ? -4.488 -32.812 -42.75 1 98.5 236 LYS A C 1
ATOM 1913 O O . LYS A 1 236 ? -4.152 -33.812 -43.375 1 98.5 236 LYS A O 1
ATOM 1918 N N . PHE A 1 237 ? -4.699 -31.656 -43.281 1 97.94 237 PHE A N 1
ATOM 1919 C CA . PHE A 1 237 ? -4.668 -31.453 -44.719 1 97.94 237 PHE A CA 1
ATOM 1920 C C . PHE A 1 237 ? -3.27 -31.703 -45.281 1 97.94 237 PHE A C 1
ATOM 1922 O O . PHE A 1 237 ? -3.109 -32.344 -46.312 1 97.94 237 PHE A O 1
ATOM 1929 N N . ALA A 1 238 ? -2.311 -31.219 -44.625 1 97.81 238 ALA A N 1
ATOM 1930 C CA . ALA A 1 238 ? -0.924 -31.344 -45.062 1 97.81 238 ALA A CA 1
ATOM 1931 C C . ALA A 1 238 ? -0.507 -32.812 -45.094 1 97.81 238 ALA A C 1
ATOM 1933 O O . ALA A 1 238 ? 0.146 -33.25 -46.062 1 97.81 238 ALA A O 1
ATOM 1934 N N . VAL A 1 239 ? -0.862 -33.562 -44.156 1 98.12 239 VAL A N 1
ATOM 1935 C CA . VAL A 1 239 ? -0.509 -35 -44.094 1 98.12 239 VAL A CA 1
ATOM 1936 C C . VAL A 1 239 ? -1.278 -35.75 -45.156 1 98.12 239 VAL A C 1
ATOM 1938 O O . VAL A 1 239 ? -0.689 -36.5 -45.938 1 98.12 239 VAL A O 1
ATOM 1941 N N . ASN A 1 240 ? -2.594 -35.469 -45.281 1 98.06 240 ASN A N 1
ATOM 1942 C CA . ASN A 1 240 ? -3.471 -36.219 -46.188 1 98.06 240 ASN A CA 1
ATOM 1943 C C . ASN A 1 240 ? -3.205 -35.906 -47.625 1 98.06 240 ASN A C 1
ATOM 1945 O O . ASN A 1 240 ? -3.398 -36.719 -48.531 1 98.06 240 ASN A O 1
ATOM 1949 N N . SER A 1 241 ? -2.746 -34.75 -47.875 1 97.12 241 SER A N 1
ATOM 1950 C CA . SER A 1 241 ? -2.514 -34.281 -49.25 1 97.12 241 SER A CA 1
ATOM 1951 C C . SER A 1 241 ? -1.26 -34.938 -49.812 1 97.12 241 SER A C 1
ATOM 1953 O O . SER A 1 241 ? -1.052 -34.906 -51.031 1 97.12 241 SER A O 1
ATOM 1955 N N . LYS A 1 242 ? -0.446 -35.469 -49 1 94.81 242 LYS A N 1
ATOM 1956 C CA . LYS A 1 242 ? 0.748 -36.156 -49.5 1 94.81 242 LYS A CA 1
ATOM 1957 C C . LYS A 1 242 ? 0.38 -37.406 -50.25 1 94.81 242 LYS A C 1
ATOM 1959 O O . LYS A 1 242 ? 1.188 -37.938 -51.031 1 94.81 242 LYS A O 1
ATOM 1964 N N . ASN A 1 243 ? -0.8 -37.875 -50.031 1 92.94 243 ASN A N 1
ATOM 1965 C CA . ASN A 1 243 ? -1.279 -39.094 -50.656 1 92.94 243 ASN A CA 1
ATOM 1966 C C . ASN A 1 243 ? -0.258 -40.219 -50.562 1 92.94 243 ASN A C 1
ATOM 1968 O O . ASN A 1 243 ? 0.089 -40.844 -51.562 1 92.94 243 ASN A O 1
ATOM 1972 N N . ALA A 1 244 ? 0.25 -40.406 -49.406 1 93.75 244 ALA A N 1
ATOM 1973 C CA . ALA A 1 244 ? 1.303 -41.375 -49.156 1 93.75 244 ALA A CA 1
ATOM 1974 C C . ALA A 1 244 ? 0.715 -42.719 -48.688 1 93.75 244 ALA A C 1
ATOM 1976 O O . ALA A 1 244 ? 1.42 -43.531 -48.094 1 93.75 244 ALA A O 1
ATOM 1977 N N . GLY A 1 245 ? -0.625 -42.938 -48.875 1 95.44 245 GLY A N 1
ATOM 1978 C CA . GLY A 1 245 ? -1.25 -44.188 -48.531 1 95.44 245 GLY A CA 1
ATOM 1979 C C . GLY A 1 245 ? -1.812 -44.188 -47.094 1 95.44 245 GLY A C 1
ATOM 1980 O O . GLY A 1 245 ? -2.201 -45.25 -46.594 1 95.44 245 GLY A O 1
ATOM 1981 N N . ILE A 1 246 ? -1.729 -43 -46.5 1 97 246 ILE A N 1
ATOM 1982 C CA . ILE A 1 246 ? -2.326 -42.906 -45.188 1 97 246 ILE A CA 1
ATOM 1983 C C . ILE A 1 246 ? -3.252 -41.688 -45.125 1 97 246 ILE A C 1
ATOM 1985 O O . ILE A 1 246 ? -3.117 -40.75 -45.938 1 97 246 ILE A O 1
ATOM 1989 N N . LYS A 1 247 ? -4.223 -41.75 -44.25 1 98.12 247 LYS A N 1
ATOM 1990 C CA . LYS A 1 247 ? -5.094 -40.625 -43.906 1 98.12 247 LYS A CA 1
ATOM 1991 C C . LYS A 1 247 ? -5.23 -40.5 -42.375 1 98.12 247 LYS A C 1
ATOM 1993 O O . LYS A 1 247 ? -5.309 -41.5 -41.688 1 98.12 247 LYS A O 1
ATOM 1998 N N . ILE A 1 248 ? -5.188 -39.25 -41.938 1 98.62 248 ILE A N 1
ATOM 1999 C CA . ILE A 1 248 ? -5.391 -39 -40.531 1 98.62 248 ILE A CA 1
ATOM 2000 C C . ILE A 1 248 ? -6.66 -38.188 -40.312 1 98.62 248 ILE A C 1
ATOM 2002 O O . ILE A 1 248 ? -7.055 -37.406 -41.188 1 98.62 248 ILE A O 1
ATOM 2006 N N . ASP A 1 249 ? -7.293 -38.406 -39.125 1 98 249 ASP A N 1
ATOM 2007 C CA . ASP A 1 249 ? -8.539 -37.719 -38.812 1 98 249 ASP A CA 1
ATOM 2008 C C . ASP A 1 249 ? -8.742 -37.625 -37.312 1 98 249 ASP A C 1
ATOM 2010 O O . ASP A 1 249 ? -7.902 -38.094 -36.531 1 98 249 ASP A O 1
ATOM 2014 N N . LYS A 1 250 ? -9.789 -36.781 -36.844 1 97.81 250 LYS A N 1
ATOM 2015 C CA . LYS A 1 250 ? -10.211 -36.656 -35.438 1 97.81 250 LYS A CA 1
ATOM 2016 C C . LYS A 1 250 ? -9.062 -36.125 -34.562 1 97.81 250 LYS A C 1
ATOM 2018 O O . LYS A 1 250 ? -8.797 -36.688 -33.5 1 97.81 250 LYS A O 1
ATOM 2023 N N . LEU A 1 251 ? -8.461 -35.219 -35.094 1 98.56 251 LEU A N 1
ATOM 2024 C CA . LEU A 1 251 ? -7.297 -34.688 -34.406 1 98.56 251 LEU A CA 1
ATOM 2025 C C . LEU A 1 251 ? -7.723 -33.781 -33.25 1 98.56 251 LEU A C 1
ATOM 2027 O O . LEU A 1 251 ? -8.695 -33.031 -33.344 1 98.56 251 LEU A O 1
ATOM 2031 N N . SER A 1 252 ? -7.031 -33.938 -32.156 1 98.31 252 SER A N 1
ATOM 2032 C CA . SER A 1 252 ? -7.211 -33.062 -30.984 1 98.31 252 SER A CA 1
ATOM 2033 C C . SER A 1 252 ? -5.949 -33 -30.141 1 98.31 252 SER A C 1
ATOM 2035 O O . SER A 1 252 ? -5.176 -33.938 -30.094 1 98.31 252 SER A O 1
ATOM 2037 N N . PHE A 1 253 ? -5.793 -31.875 -29.609 1 97.62 253 PHE A N 1
ATOM 2038 C CA . PHE A 1 253 ? -4.688 -31.766 -28.656 1 97.62 253 PHE A CA 1
ATOM 2039 C C . PHE A 1 253 ? -4.938 -32.656 -27.438 1 97.62 253 PHE A C 1
ATOM 2041 O O . PHE A 1 253 ? -6.086 -32.844 -27.031 1 97.62 253 PHE A O 1
ATOM 2048 N N . CYS A 1 254 ? -3.863 -33.188 -26.859 1 97 254 CYS A N 1
ATOM 2049 C CA . CYS A 1 254 ? -4.004 -34 -25.641 1 97 254 CYS A CA 1
ATOM 2050 C C . CYS A 1 254 ? -2.773 -33.875 -24.75 1 97 254 CYS A C 1
ATOM 2052 O O . CYS A 1 254 ? -1.856 -33.094 -25.062 1 97 254 CYS A O 1
ATOM 2054 N N . ASP A 1 255 ? -2.854 -34.531 -23.609 1 94.62 255 ASP A N 1
ATOM 2055 C CA . ASP A 1 255 ? -1.719 -34.531 -22.688 1 94.62 255 ASP A CA 1
ATOM 2056 C C . ASP A 1 255 ? -0.948 -35.844 -22.75 1 94.62 255 ASP A C 1
ATOM 2058 O O . ASP A 1 255 ? -1.344 -36.781 -23.469 1 94.62 255 ASP A O 1
ATOM 2062 N N . LYS A 1 256 ? 0.141 -35.781 -22.125 1 95.44 256 LYS A N 1
ATOM 2063 C CA . LYS A 1 256 ? 1.035 -36.938 -22.094 1 95.44 256 LYS A CA 1
ATOM 2064 C C . LYS A 1 256 ? 0.322 -38.188 -21.562 1 95.44 256 LYS A C 1
ATOM 2066 O O . LYS A 1 256 ? 0.628 -39.312 -21.969 1 95.44 256 LYS A O 1
ATOM 2071 N N . LYS A 1 257 ? -0.625 -38.062 -20.75 1 96.06 257 LYS A N 1
ATOM 2072 C CA . LYS A 1 257 ? -1.362 -39.156 -20.156 1 96.06 257 LYS A CA 1
ATOM 2073 C C . LYS A 1 257 ? -2.072 -40 -21.234 1 96.06 257 LYS A C 1
ATOM 2075 O O . LYS A 1 257 ? -2.242 -41.188 -21.078 1 96.06 257 LYS A O 1
ATOM 2080 N N . ARG A 1 258 ? -2.52 -39.344 -22.219 1 96.31 258 ARG A N 1
ATOM 2081 C CA . ARG A 1 258 ? -3.24 -40 -23.297 1 96.31 258 ARG A CA 1
ATOM 2082 C C . ARG A 1 258 ? -2.371 -41.062 -23.969 1 96.31 258 ARG A C 1
ATOM 2084 O O . ARG A 1 258 ? -2.879 -42.062 -24.453 1 96.31 258 ARG A O 1
ATOM 2091 N N . VAL A 1 259 ? -1.105 -40.844 -23.984 1 96.25 259 VAL A N 1
ATOM 2092 C CA . VAL A 1 259 ? -0.17 -41.781 -24.562 1 96.25 259 VAL A CA 1
ATOM 2093 C C . VAL A 1 259 ? -0.302 -43.156 -23.844 1 96.25 259 VAL A C 1
ATOM 2095 O O . VAL A 1 259 ? -0.443 -44.188 -24.5 1 96.25 259 VAL A O 1
ATOM 2098 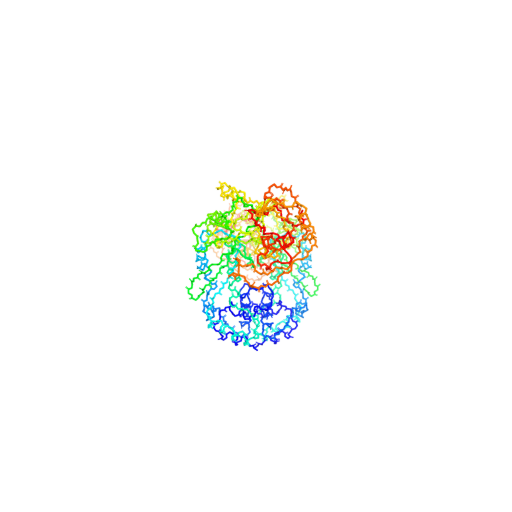N N . LYS A 1 260 ? -0.253 -43.094 -22.578 1 95.44 260 LYS A N 1
ATOM 2099 C CA . LYS A 1 260 ? -0.39 -44.312 -21.781 1 95.44 260 LYS A CA 1
ATOM 2100 C C . LYS A 1 260 ? -1.756 -44.969 -22 1 95.44 260 LYS A C 1
ATOM 2102 O O . LYS A 1 260 ? -1.859 -46.188 -22.109 1 95.44 260 LYS A O 1
ATOM 2107 N N . GLU A 1 261 ? -2.691 -44.156 -22.078 1 95.44 261 GLU A N 1
ATOM 2108 C CA . GLU A 1 261 ? -4.059 -44.625 -22.234 1 95.44 261 GLU A CA 1
ATOM 2109 C C . GLU A 1 261 ? -4.207 -45.438 -23.531 1 95.44 261 GLU A C 1
ATOM 2111 O O . GLU A 1 261 ? -4.773 -46.531 -23.531 1 95.44 261 GLU A O 1
ATOM 2116 N N . ILE A 1 262 ? -3.764 -44.938 -24.641 1 94.31 262 ILE A N 1
ATOM 2117 C CA . ILE A 1 262 ? -3.979 -45.594 -25.922 1 94.31 262 ILE A CA 1
ATOM 2118 C C . ILE A 1 262 ? -3.102 -46.844 -26.016 1 94.31 262 ILE A C 1
ATOM 2120 O O . ILE A 1 262 ? -3.477 -47.812 -26.656 1 94.31 262 ILE A O 1
ATOM 2124 N N . LYS A 1 263 ? -1.982 -46.75 -25.359 1 92.88 263 LYS A N 1
ATOM 2125 C CA . LYS A 1 263 ? -1.081 -47.906 -25.375 1 92.88 263 LYS A CA 1
ATOM 2126 C C . LYS A 1 263 ? -1.649 -49.062 -24.562 1 92.88 263 LYS A C 1
ATOM 2128 O O . LYS A 1 263 ? -1.4 -50.25 -24.875 1 92.88 263 LYS A O 1
ATOM 2133 N N . GLU A 1 264 ? -2.381 -48.781 -23.656 1 92 264 GLU A N 1
ATOM 2134 C CA . GLU A 1 264 ? -2.922 -49.812 -22.766 1 92 264 GLU A CA 1
ATOM 2135 C C . GLU A 1 264 ? -4.277 -50.312 -23.25 1 92 264 GLU A C 1
ATOM 2137 O O . GLU A 1 264 ? -4.777 -51.344 -22.781 1 92 264 GLU A O 1
ATOM 2142 N N . ALA A 1 265 ? -4.762 -49.562 -24.172 1 89.62 265 ALA A N 1
ATOM 2143 C CA . ALA A 1 265 ? -6.082 -49.938 -24.656 1 89.62 265 ALA A CA 1
ATOM 2144 C C . ALA A 1 265 ? -6.039 -51.281 -25.375 1 89.62 265 ALA A C 1
ATOM 2146 O O . ALA A 1 265 ? -5.121 -51.562 -26.141 1 89.62 265 ALA A O 1
ATOM 2147 N N . LYS A 1 266 ? -6.988 -52.219 -25 1 90.69 266 LYS A N 1
ATOM 2148 C CA . LYS A 1 266 ? -7.133 -53.531 -25.609 1 90.69 266 LYS A CA 1
ATOM 2149 C C . LYS A 1 266 ? -8.516 -53.688 -26.25 1 90.69 266 LYS A C 1
ATOM 2151 O O . LYS A 1 266 ? -9.508 -53.875 -25.547 1 90.69 266 LYS A O 1
ATOM 2156 N N . HIS A 1 267 ? -8.484 -53.562 -27.562 1 93.19 267 HIS A N 1
ATOM 2157 C CA . HIS A 1 267 ? -9.742 -53.656 -28.281 1 93.19 267 HIS A CA 1
ATOM 2158 C C . HIS A 1 267 ? -9.742 -54.875 -29.219 1 93.19 267 HIS A C 1
ATOM 2160 O O . HIS A 1 267 ? -8.719 -55.188 -29.828 1 93.19 267 HIS A O 1
ATOM 2166 N N . ASP A 1 268 ? -10.922 -55.562 -29.266 1 95.38 268 ASP A N 1
ATOM 2167 C CA . ASP A 1 268 ? -11.078 -56.562 -30.312 1 95.38 268 ASP A CA 1
ATOM 2168 C C . ASP A 1 268 ? -10.961 -55.938 -31.703 1 95.38 268 ASP A C 1
ATOM 2170 O O . ASP A 1 268 ? -11.375 -54.781 -31.906 1 95.38 268 ASP A O 1
ATOM 2174 N N . LYS A 1 269 ? -10.422 -56.625 -32.531 1 96.5 269 LYS A N 1
ATOM 2175 C CA . LYS A 1 269 ? -10.273 -56.125 -33.906 1 96.5 269 LYS A CA 1
ATOM 2176 C C . LYS A 1 269 ? -10.914 -57.094 -34.906 1 96.5 269 LYS A C 1
ATOM 2178 O O . LYS A 1 269 ? -10.953 -58.281 -34.656 1 96.5 269 LYS A O 1
ATOM 2183 N N . VAL A 1 270 ? -11.438 -56.531 -35.906 1 98 270 VAL A N 1
ATOM 2184 C CA . VAL A 1 270 ? -12 -57.312 -37 1 98 270 VAL A CA 1
ATOM 2185 C C . VAL A 1 270 ? -11.07 -57.281 -38.219 1 98 270 VAL A C 1
ATOM 2187 O O . VAL A 1 270 ? -10.648 -56.188 -38.656 1 98 270 VAL A O 1
ATOM 2190 N N . TYR A 1 271 ? -10.797 -58.469 -38.75 1 98.44 271 TYR A N 1
ATOM 2191 C CA . TYR A 1 271 ? -9.875 -58.594 -39.875 1 98.44 271 TYR A CA 1
ATOM 2192 C C . TYR A 1 271 ? -10.578 -59.219 -41.062 1 98.44 271 TYR A C 1
ATOM 2194 O O . TYR A 1 271 ? -11.57 -59.906 -40.906 1 98.44 271 TYR A O 1
ATOM 2202 N N . ARG A 1 272 ? -10.133 -58.812 -42.219 1 98.56 272 ARG A N 1
ATOM 2203 C CA . ARG A 1 272 ? -10.461 -59.5 -43.469 1 98.56 272 ARG A CA 1
ATOM 2204 C C . ARG A 1 272 ? -9.219 -60.156 -44.094 1 98.56 272 ARG A C 1
ATOM 2206 O O . ARG A 1 272 ? -8.227 -59.469 -44.344 1 98.56 272 ARG A O 1
ATOM 2213 N N . ALA A 1 273 ? -9.273 -61.5 -44.25 1 98.38 273 ALA A N 1
ATOM 2214 C CA . ALA A 1 273 ? -8.117 -62.219 -44.781 1 98.38 273 ALA A CA 1
ATOM 2215 C C . ALA A 1 273 ? -8.492 -63 -46.031 1 98.38 273 ALA A C 1
ATOM 2217 O O . ALA A 1 273 ? -9.562 -63.594 -46.125 1 98.38 273 ALA A O 1
ATOM 2218 N N . VAL A 1 274 ? -7.641 -62.906 -47 1 98.25 274 VAL A N 1
ATOM 2219 C CA . VAL A 1 274 ? -7.707 -63.812 -48.125 1 98.25 274 VAL A CA 1
ATOM 2220 C C . VAL A 1 274 ? -6.738 -65 -47.938 1 98.25 274 VAL A C 1
ATOM 2222 O O . VAL A 1 274 ? -5.527 -64.75 -47.812 1 98.25 274 VAL A O 1
ATOM 2225 N N . ILE A 1 275 ? -7.285 -66.188 -47.875 1 98.19 275 ILE A N 1
ATOM 2226 C CA . ILE A 1 275 ? -6.453 -67.312 -47.625 1 98.19 275 ILE A CA 1
ATOM 2227 C C . ILE A 1 275 ? -6.43 -68.25 -48.844 1 98.19 275 ILE A C 1
ATOM 2229 O O . ILE A 1 275 ? -7.34 -68.188 -49.688 1 98.19 275 ILE A O 1
ATOM 2233 N N . GLU A 1 276 ? -5.367 -69 -48.875 1 97.62 276 GLU A N 1
ATOM 2234 C CA . GLU A 1 276 ? -5.168 -69.875 -50.031 1 97.62 276 GLU A CA 1
ATOM 2235 C C . GLU A 1 276 ? -4.742 -71.25 -49.625 1 97.62 276 GLU A C 1
ATOM 2237 O O . GLU A 1 276 ? -3.943 -71.438 -48.688 1 97.62 276 GLU A O 1
ATOM 2242 N N . SER A 1 277 ? -5.297 -72.25 -50.312 1 96.19 277 SER A N 1
ATOM 2243 C CA . SER A 1 277 ? -4.922 -73.625 -50.125 1 96.19 277 SER A CA 1
ATOM 2244 C C . SER A 1 277 ? -4.125 -74.125 -51.344 1 96.19 277 SER A C 1
ATOM 2246 O O . SER A 1 277 ? -4.059 -73.5 -52.375 1 96.19 277 SER A O 1
ATOM 2248 N N . ASP A 1 278 ? -3.523 -75.312 -51.156 1 92.44 278 ASP A N 1
ATOM 2249 C CA . ASP A 1 278 ? -2.773 -75.938 -52.281 1 92.44 278 ASP A CA 1
ATOM 2250 C C . ASP A 1 278 ? -3.713 -76.438 -53.344 1 92.44 278 ASP A C 1
ATOM 2252 O O . ASP A 1 278 ? -3.422 -76.312 -54.531 1 92.44 278 ASP A O 1
ATOM 2256 N N . GLY A 1 279 ? -4.777 -77.062 -53 1 92.81 279 GLY A N 1
ATOM 2257 C CA . GLY A 1 279 ? -5.797 -77.562 -53.906 1 92.81 279 GLY A CA 1
ATOM 2258 C C . GLY A 1 279 ? -7.094 -76.75 -53.844 1 92.81 279 GLY A C 1
ATOM 2259 O O . GLY A 1 279 ? -7.137 -75.688 -53.25 1 92.81 279 GLY A O 1
ATOM 2260 N N . ILE A 1 280 ? -8.094 -77.312 -54.562 1 94.12 280 ILE A N 1
ATOM 2261 C CA . ILE A 1 280 ? -9.406 -76.688 -54.531 1 94.12 280 ILE A CA 1
ATOM 2262 C C . ILE A 1 280 ? -9.93 -76.688 -53.094 1 94.12 280 ILE A C 1
ATOM 2264 O O . ILE A 1 280 ? -9.883 -77.688 -52.406 1 94.12 280 ILE A O 1
ATOM 2268 N N . MET A 1 281 ? -10.375 -75.562 -52.625 1 95.06 281 MET A N 1
ATOM 2269 C CA . MET A 1 281 ? -10.828 -75.375 -51.25 1 95.06 281 MET A CA 1
ATOM 2270 C C . MET A 1 281 ? -12.078 -76.188 -50.969 1 95.06 281 MET A C 1
ATOM 2272 O O . MET A 1 281 ? -13.055 -76.125 -51.75 1 95.06 281 MET A O 1
ATOM 2276 N N . ASP A 1 282 ? -11.984 -77 -49.969 1 95.38 282 ASP A N 1
ATOM 2277 C CA . ASP A 1 282 ? -13.164 -77.75 -49.531 1 95.38 282 ASP A CA 1
ATOM 2278 C C . ASP A 1 282 ? -14.07 -76.875 -48.656 1 95.38 282 ASP A C 1
ATOM 2280 O O . ASP A 1 282 ? -13.734 -76.562 -47.5 1 95.38 282 ASP A O 1
ATOM 2284 N N . ARG A 1 283 ? -15.172 -76.562 -49.219 1 95 283 ARG A N 1
ATOM 2285 C CA . ARG A 1 283 ? -16.094 -75.625 -48.562 1 95 283 ARG A CA 1
ATOM 2286 C C . ARG A 1 283 ? -16.547 -76.188 -47.219 1 95 283 ARG A C 1
ATOM 2288 O O . ARG A 1 283 ? -16.547 -75.438 -46.219 1 95 283 ARG A O 1
ATOM 2295 N N . GLU A 1 284 ? -16.938 -77.438 -47.188 1 95.62 284 GLU A N 1
ATOM 2296 C CA . GLU A 1 284 ? -17.453 -78.062 -45.969 1 95.62 284 GLU A CA 1
ATOM 2297 C C . GLU A 1 284 ? -16.391 -78.125 -44.875 1 95.62 284 GLU A C 1
ATOM 2299 O O . GLU A 1 284 ? -16.672 -77.812 -43.719 1 95.62 284 GLU A O 1
ATOM 2304 N N . LYS A 1 285 ? -15.195 -78.5 -45.281 1 95.75 285 LYS A N 1
ATOM 2305 C CA . LYS A 1 285 ? -14.094 -78.562 -44.312 1 95.75 285 LYS A CA 1
ATOM 2306 C C . LYS A 1 285 ? -13.766 -77.188 -43.75 1 95.75 285 LYS A C 1
ATOM 2308 O O . LYS A 1 285 ? -13.516 -77.062 -42.531 1 95.75 285 LYS A O 1
ATOM 2313 N N . LEU A 1 286 ? -13.82 -76.188 -44.625 1 97.31 286 LEU A N 1
ATOM 2314 C CA . LEU A 1 286 ? -13.508 -74.875 -44.156 1 97.31 286 LEU A CA 1
ATOM 2315 C C . LEU A 1 286 ? -14.57 -74.312 -43.188 1 97.31 286 LEU A C 1
ATOM 2317 O O . LEU A 1 286 ? -14.242 -73.75 -42.188 1 97.31 286 LEU A O 1
ATOM 2321 N N . ILE A 1 287 ? -15.812 -74.562 -43.469 1 96.75 287 ILE A N 1
ATOM 2322 C CA . ILE A 1 287 ? -16.906 -74.125 -42.625 1 96.75 287 ILE A CA 1
ATOM 2323 C C . ILE A 1 287 ? -16.766 -74.75 -41.25 1 96.75 287 ILE A C 1
ATOM 2325 O O . ILE A 1 287 ? -16.891 -74.062 -40.219 1 96.75 287 ILE A O 1
ATOM 2329 N N . ARG A 1 288 ? -16.484 -76 -41.281 1 96.94 288 ARG A N 1
ATOM 2330 C CA . ARG A 1 288 ? -16.344 -76.688 -40.031 1 96.94 288 ARG A CA 1
ATOM 2331 C C . ARG A 1 288 ? -15.164 -76.125 -39.219 1 96.94 288 ARG A C 1
ATOM 2333 O O . ARG A 1 288 ? -15.273 -76 -38 1 96.94 288 ARG A O 1
ATOM 2340 N N . ALA A 1 289 ? -14.102 -76 -39.875 1 97.31 289 ALA A N 1
ATOM 2341 C CA . ALA A 1 289 ? -12.922 -75.438 -39.219 1 97.31 289 ALA A CA 1
ATOM 2342 C C . ALA A 1 289 ? -13.219 -74.062 -38.594 1 97.31 289 ALA A C 1
ATOM 2344 O O . ALA A 1 289 ? -12.82 -73.812 -37.469 1 97.31 289 ALA A O 1
ATOM 2345 N N . CYS A 1 290 ? -13.906 -73.125 -39.344 1 97.56 290 CYS A N 1
ATOM 2346 C CA . CYS A 1 290 ? -14.266 -71.812 -38.875 1 97.56 290 CYS A CA 1
ATOM 2347 C C . CYS A 1 290 ? -15.195 -71.938 -37.656 1 97.56 290 CYS A C 1
ATOM 2349 O O . CYS A 1 290 ? -15.047 -71.188 -36.688 1 97.56 290 CYS A O 1
ATOM 2351 N N . GLU A 1 291 ? -16.094 -72.812 -37.688 1 96.88 291 GLU A N 1
ATOM 2352 C CA . GLU A 1 291 ? -17.047 -73 -36.594 1 96.88 291 GLU A CA 1
ATOM 2353 C C . GLU A 1 291 ? -16.328 -73.5 -35.312 1 96.88 291 GLU A C 1
ATOM 2355 O O . GLU A 1 291 ? -16.672 -73.062 -34.219 1 96.88 291 GLU A O 1
ATOM 2360 N N . LEU A 1 292 ? -15.398 -74.25 -35.5 1 97.06 292 LEU A N 1
ATOM 2361 C CA . LEU A 1 292 ? -14.688 -74.812 -34.375 1 97.06 292 LEU A CA 1
ATOM 2362 C C . LEU A 1 292 ? -13.828 -73.75 -33.688 1 97.06 292 LEU A C 1
ATOM 2364 O O . LEU A 1 292 ? -13.57 -73.812 -32.469 1 97.06 292 LEU A O 1
ATOM 2368 N N . LEU A 1 293 ? -13.461 -72.875 -34.438 1 97.56 293 LEU A N 1
ATOM 2369 C CA . LEU A 1 293 ? -12.633 -71.812 -33.875 1 97.56 293 LEU A CA 1
ATOM 2370 C C . LEU A 1 293 ? -13.508 -70.688 -33.281 1 97.56 293 LEU A C 1
ATOM 2372 O O . LEU A 1 293 ? -13.094 -70 -32.344 1 97.56 293 LEU A O 1
ATOM 2376 N N . THR A 1 294 ? -14.719 -70.438 -33.844 1 96.88 294 THR A N 1
ATOM 2377 C CA . THR A 1 294 ? -15.617 -69.375 -33.406 1 96.88 294 THR A CA 1
ATOM 2378 C C . THR A 1 294 ? -16.016 -69.562 -31.953 1 96.88 294 THR A C 1
ATOM 2380 O O . THR A 1 294 ? -16.516 -70.625 -31.578 1 96.88 294 THR A O 1
ATOM 2383 N N . GLY A 1 295 ? -15.727 -68.5 -31.172 1 96.06 295 GLY A N 1
ATOM 2384 C CA . GLY A 1 295 ? -16.141 -68.562 -29.766 1 96.06 295 GLY A CA 1
ATOM 2385 C C . GLY A 1 295 ? -15.156 -69.312 -28.875 1 96.06 295 GLY A C 1
ATOM 2386 O O . GLY A 1 295 ? -15.406 -69.438 -27.688 1 96.06 295 GLY A O 1
ATOM 2387 N N . ASN A 1 296 ? -14.047 -69.688 -29.391 1 95.69 296 ASN A N 1
ATOM 2388 C CA . ASN A 1 296 ? -13.125 -70.5 -28.625 1 95.69 296 ASN A CA 1
ATOM 2389 C C . ASN A 1 296 ? -11.781 -69.812 -28.422 1 95.69 296 ASN A C 1
ATOM 2391 O O . ASN A 1 296 ? -11.477 -68.812 -29.125 1 95.69 296 ASN A O 1
ATOM 2395 N N . LYS A 1 297 ? -11.102 -70.375 -27.469 1 97.12 297 LYS A N 1
ATOM 2396 C CA . LYS A 1 297 ? -9.758 -69.812 -27.188 1 97.12 297 LYS A CA 1
ATOM 2397 C C . LYS A 1 297 ? -8.703 -70.688 -27.859 1 97.12 297 LYS A C 1
ATOM 2399 O O . LYS A 1 297 ? -8.875 -71.938 -28 1 97.12 297 LYS A O 1
ATOM 2404 N N . ILE A 1 298 ? -7.699 -70 -28.266 1 97.44 298 ILE A N 1
ATOM 2405 C CA . ILE A 1 298 ? -6.57 -70.75 -28.859 1 97.44 298 ILE A CA 1
ATOM 2406 C C . ILE A 1 298 ? -5.289 -70.375 -28.094 1 97.44 298 ILE A C 1
ATOM 2408 O O . ILE A 1 298 ? -5.258 -69.438 -27.344 1 97.44 298 ILE A O 1
ATOM 2412 N N . GLU A 1 299 ? -4.34 -71.25 -28.25 1 97.88 299 GLU A N 1
ATOM 2413 C CA . GLU A 1 299 ? -3.018 -70.938 -27.703 1 97.88 299 GLU A CA 1
ATOM 2414 C C . GLU A 1 299 ? -2.025 -70.562 -28.797 1 97.88 299 GLU A C 1
ATOM 2416 O O . GLU A 1 299 ? -1.876 -71.312 -29.781 1 97.88 299 GLU A O 1
ATOM 2421 N N . GLN A 1 300 ? -1.439 -69.438 -28.562 1 96.88 300 GLN A N 1
ATOM 2422 C CA . GLN A 1 300 ? -0.439 -69 -29.531 1 96.88 300 GLN A CA 1
ATOM 2423 C C . GLN A 1 300 ? 0.911 -68.75 -28.844 1 96.88 300 GLN A C 1
ATOM 2425 O O . GLN A 1 300 ? 1.039 -67.938 -27.969 1 96.88 300 GLN A O 1
ATOM 2430 N N . GLN A 1 301 ? 1.876 -69.562 -29.359 1 96 301 GLN A N 1
ATOM 2431 C CA . GLN A 1 301 ? 3.258 -69.312 -29.016 1 96 301 GLN A CA 1
ATOM 2432 C C . GLN A 1 301 ? 3.814 -68.188 -29.891 1 96 301 GLN A C 1
ATOM 2434 O O . GLN A 1 301 ? 3.369 -68 -31.031 1 96 301 GLN A O 1
ATOM 2439 N N . THR A 1 302 ? 4.762 -67.375 -29.359 1 93.88 302 THR A N 1
ATOM 2440 C CA . THR A 1 302 ? 5.332 -66.312 -30.125 1 93.88 302 THR A CA 1
ATOM 2441 C C . THR A 1 302 ? 5.727 -66.75 -31.516 1 93.88 302 THR A C 1
ATOM 2443 O O . THR A 1 302 ? 6.504 -67.688 -31.672 1 93.88 302 THR A O 1
ATOM 2446 N N . PRO A 1 303 ? 5.117 -66.062 -32.438 1 93.44 303 PRO A N 1
ATOM 2447 C CA . PRO A 1 303 ? 5.395 -66.438 -33.812 1 93.44 303 PRO A CA 1
ATOM 2448 C C . PRO A 1 303 ? 6.887 -66.438 -34.125 1 93.44 303 PRO A C 1
ATOM 2450 O O . PRO A 1 303 ? 7.625 -65.562 -33.656 1 93.44 303 PRO A O 1
ATOM 2453 N N . ARG A 1 304 ? 7.316 -67.188 -35 1 93.19 304 ARG A N 1
ATOM 2454 C CA . ARG A 1 304 ? 8.719 -67.312 -35.406 1 93.19 304 ARG A CA 1
ATOM 2455 C C . ARG A 1 304 ? 9.188 -66 -36.062 1 93.19 304 ARG A C 1
ATOM 2457 O O . ARG A 1 304 ? 10.344 -65.625 -35.906 1 93.19 304 ARG A O 1
ATOM 2464 N N . ARG A 1 305 ? 8.289 -65.375 -36.719 1 88.25 305 ARG A N 1
ATOM 2465 C CA . ARG A 1 305 ? 8.664 -64.188 -37.5 1 88.25 305 ARG A CA 1
ATOM 2466 C C . ARG A 1 305 ? 9 -63 -36.594 1 88.25 305 ARG A C 1
ATOM 2468 O O . ARG A 1 305 ? 9.617 -62.031 -37.031 1 88.25 305 ARG A O 1
ATOM 2475 N N . VAL A 1 306 ? 8.609 -63.094 -35.281 1 84.81 306 VAL A N 1
ATOM 2476 C CA . VAL A 1 306 ? 8.828 -61.969 -34.406 1 84.81 306 VAL A CA 1
ATOM 2477 C C . VAL A 1 306 ? 9.672 -62.375 -33.219 1 84.81 306 VAL A C 1
ATOM 2479 O O . VAL A 1 306 ? 9.859 -61.594 -32.25 1 84.81 306 VAL A O 1
ATOM 2482 N N . LEU A 1 307 ? 10.195 -63.562 -33.094 1 86.31 307 LEU A N 1
ATOM 2483 C CA . LEU A 1 307 ? 10.992 -64.062 -31.984 1 86.31 307 LEU A CA 1
ATOM 2484 C C . LEU A 1 307 ? 12.211 -63.219 -31.734 1 86.31 307 LEU A C 1
ATOM 2486 O O . LEU A 1 307 ? 12.75 -63.188 -30.609 1 86.31 307 LEU A O 1
ATOM 2490 N N . GLY A 1 308 ? 12.688 -62.562 -32.531 1 79.06 308 GLY A N 1
ATOM 2491 C CA . GLY A 1 308 ? 13.828 -61.688 -32.312 1 79.06 308 GLY A CA 1
ATOM 2492 C C . GLY A 1 308 ? 13.492 -60.438 -31.5 1 79.06 308 GLY A C 1
ATOM 2493 O O . GLY A 1 308 ? 14.359 -59.875 -30.812 1 79.06 308 GLY A O 1
ATOM 2494 N N . ASN A 1 309 ? 12.273 -60.125 -31.438 1 78 309 ASN A N 1
ATOM 2495 C CA . ASN A 1 309 ? 11.875 -58.875 -30.844 1 78 309 ASN A CA 1
ATOM 2496 C C . ASN A 1 309 ? 11 -59.062 -29.609 1 78 309 ASN A C 1
ATOM 2498 O O . ASN A 1 309 ? 10.797 -58.125 -28.828 1 78 309 ASN A O 1
ATOM 2502 N N . ARG A 1 310 ? 10.469 -60.312 -29.484 1 82.88 310 ARG A N 1
ATOM 2503 C CA . ARG A 1 310 ? 9.5 -60.562 -28.422 1 82.88 310 ARG A CA 1
ATOM 2504 C C . ARG A 1 310 ? 9.883 -61.781 -27.609 1 82.88 310 ARG A C 1
ATOM 2506 O O . ARG A 1 310 ? 10.516 -62.719 -28.141 1 82.88 310 ARG A O 1
ATOM 2513 N N . SER A 1 311 ? 9.484 -61.844 -26.344 1 85.12 311 SER A N 1
ATOM 2514 C CA . SER A 1 311 ? 9.68 -63 -25.5 1 85.12 311 SER A CA 1
ATOM 2515 C C . SER A 1 311 ? 8.867 -64.188 -26 1 85.12 311 SER A C 1
ATOM 2517 O O . SER A 1 311 ? 7.727 -64.062 -26.438 1 85.12 311 SER A O 1
ATOM 2519 N N . ASP A 1 312 ? 9.461 -65.312 -25.984 1 90 312 ASP A N 1
ATOM 2520 C CA . ASP A 1 312 ? 8.797 -66.5 -26.422 1 90 312 ASP A CA 1
ATOM 2521 C C . ASP A 1 312 ? 7.855 -67.062 -25.344 1 90 312 ASP A C 1
ATOM 2523 O O . ASP A 1 312 ? 8.289 -67.75 -24.422 1 90 312 ASP A O 1
ATOM 2527 N N . ILE A 1 313 ? 6.66 -66.688 -25.484 1 94.31 313 ILE A N 1
ATOM 2528 C CA . ILE A 1 313 ? 5.676 -67.062 -24.484 1 94.31 313 ILE A CA 1
ATOM 2529 C C . ILE A 1 313 ? 4.422 -67.625 -25.172 1 94.31 313 ILE A C 1
ATOM 2531 O O . ILE A 1 313 ? 4.203 -67.375 -26.359 1 94.31 313 ILE A O 1
ATOM 2535 N N . ILE A 1 314 ? 3.637 -68.438 -24.469 1 95.25 314 ILE A N 1
ATOM 2536 C CA . ILE A 1 314 ? 2.338 -68.875 -24.938 1 95.25 314 ILE A CA 1
ATOM 2537 C C . ILE A 1 314 ? 1.233 -68 -24.391 1 95.25 314 ILE A C 1
ATOM 2539 O O . ILE A 1 314 ? 1.186 -67.75 -23.188 1 95.25 314 ILE A O 1
ATOM 2543 N N . ARG A 1 315 ? 0.473 -67.438 -25.234 1 95.62 315 ARG A N 1
ATOM 2544 C CA . ARG A 1 315 ? -0.664 -66.625 -24.875 1 95.62 315 ARG A CA 1
ATOM 2545 C C . ARG A 1 315 ? -1.981 -67.25 -25.25 1 95.62 315 ARG A C 1
ATOM 2547 O O . ARG A 1 315 ? -2.064 -67.938 -26.281 1 95.62 315 ARG A O 1
ATOM 2554 N N . LYS A 1 316 ? -2.984 -67.188 -24.391 1 96.5 316 LYS A N 1
ATOM 2555 C CA . LYS A 1 316 ? -4.34 -67.562 -24.719 1 96.5 316 LYS A CA 1
ATOM 2556 C C . LYS A 1 316 ? -5.141 -66.438 -25.328 1 96.5 316 LYS A C 1
ATOM 2558 O O . LYS A 1 316 ? -5.191 -65.312 -24.75 1 96.5 316 LYS A O 1
ATOM 2563 N N . LYS A 1 317 ? -5.695 -66.688 -26.5 1 97.06 317 LYS A N 1
ATOM 2564 C CA . LYS A 1 317 ? -6.461 -65.688 -27.188 1 97.06 317 LYS A CA 1
ATOM 2565 C C . LYS A 1 317 ? -7.832 -66.188 -27.625 1 97.06 317 LYS A C 1
ATOM 2567 O O . LYS A 1 317 ? -7.953 -67.312 -28.078 1 97.06 317 LYS A O 1
ATOM 2572 N N . GLU A 1 318 ? -8.758 -65.312 -27.453 1 97.44 318 GLU A N 1
ATOM 2573 C CA . GLU A 1 318 ? -10.117 -65.688 -27.812 1 97.44 318 GLU A CA 1
ATOM 2574 C C . GLU A 1 318 ? -10.445 -65.312 -29.234 1 97.44 318 GLU A C 1
ATOM 2576 O O . GLU A 1 318 ? -10.195 -64.125 -29.625 1 97.44 318 GLU A O 1
ATOM 2581 N N . ILE A 1 319 ? -10.984 -66.188 -30.031 1 98.06 319 ILE A N 1
ATOM 2582 C CA . ILE A 1 319 ? -11.531 -65.875 -31.344 1 98.06 319 ILE A CA 1
ATOM 2583 C C . ILE A 1 319 ? -13.039 -65.688 -31.234 1 98.06 319 ILE A C 1
ATOM 2585 O O . ILE A 1 319 ? -13.797 -66.625 -30.969 1 98.06 319 ILE A O 1
ATOM 2589 N N . LYS A 1 320 ? -13.445 -64.438 -31.469 1 97.44 320 LYS A N 1
ATOM 2590 C CA . LYS A 1 320 ? -14.859 -64.125 -31.328 1 97.44 320 LYS A CA 1
ATOM 2591 C C . LYS A 1 320 ? -15.68 -64.812 -32.438 1 97.44 320 LYS A C 1
ATOM 2593 O O . LYS A 1 320 ? -16.641 -65.5 -32.125 1 97.44 320 LYS A O 1
ATOM 2598 N N . TYR A 1 321 ? -15.312 -64.562 -33.594 1 97.31 321 TYR A N 1
ATOM 2599 C CA . TYR A 1 321 ? -15.969 -65.25 -34.688 1 97.31 321 TYR A CA 1
ATOM 2600 C C . TYR A 1 321 ? -15.102 -65.25 -35.938 1 97.31 321 TYR A C 1
ATOM 2602 O O . TYR A 1 321 ? -14.18 -64.5 -36.062 1 97.31 321 TYR A O 1
ATOM 2610 N N . ILE A 1 322 ? -15.328 -66.25 -36.781 1 98.06 322 ILE A N 1
ATOM 2611 C CA . ILE A 1 322 ? -14.812 -66.312 -38.156 1 98.06 322 ILE A CA 1
ATOM 2612 C C . ILE A 1 322 ? -15.961 -66.5 -39.125 1 98.06 322 ILE A C 1
ATOM 2614 O O . ILE A 1 322 ? -16.719 -67.5 -39 1 98.06 322 ILE A O 1
ATOM 2618 N N . LYS A 1 323 ? -16.062 -65.625 -40.031 1 97.31 323 LYS A N 1
ATOM 2619 C CA . LYS A 1 323 ? -17.109 -65.688 -41.031 1 97.31 323 LYS A CA 1
ATOM 2620 C C . LYS A 1 323 ? -16.516 -65.812 -42.438 1 97.31 323 LYS A C 1
ATOM 2622 O O . LYS A 1 323 ? -15.57 -65.125 -42.781 1 97.31 323 LYS A O 1
ATOM 2627 N N . ILE A 1 324 ? -17.125 -66.75 -43.219 1 97.62 324 ILE A N 1
ATOM 2628 C CA . ILE A 1 324 ? -16.672 -66.875 -44.594 1 97.62 324 ILE A CA 1
ATOM 2629 C C . ILE A 1 324 ? -17.453 -65.938 -45.5 1 97.62 324 ILE A C 1
ATOM 2631 O O . ILE A 1 324 ? -18.688 -65.938 -45.531 1 97.62 324 ILE A O 1
ATOM 2635 N N . GLU A 1 325 ? -16.719 -65.188 -46.219 1 96.69 325 GLU A N 1
ATOM 2636 C CA . GLU A 1 325 ? -17.344 -64.25 -47.094 1 96.69 325 GLU A CA 1
ATOM 2637 C C . GLU A 1 325 ? -17.469 -64.812 -48.531 1 96.69 325 GLU A C 1
ATOM 2639 O O . GLU A 1 325 ? -18.469 -64.562 -49.219 1 96.69 325 GLU A O 1
ATOM 2644 N N . ASP A 1 326 ? -16.406 -65.438 -48.906 1 95 326 ASP A N 1
ATOM 2645 C CA . ASP A 1 326 ? -16.359 -65.938 -50.281 1 95 326 ASP A CA 1
ATOM 2646 C C . ASP A 1 326 ? -15.367 -67.125 -50.406 1 95 326 ASP A C 1
ATOM 2648 O O . ASP A 1 326 ? -14.398 -67.188 -49.656 1 95 326 ASP A O 1
ATOM 2652 N N . ILE A 1 327 ? -15.75 -68.125 -51.25 1 95.62 327 ILE A N 1
ATOM 2653 C CA . ILE A 1 327 ? -14.844 -69.188 -51.625 1 95.62 327 ILE A CA 1
ATOM 2654 C C . ILE A 1 327 ? -14.742 -69.312 -53.125 1 95.62 327 ILE A C 1
ATOM 2656 O O . ILE A 1 327 ? -15.758 -69.438 -53.812 1 95.62 327 ILE A O 1
ATOM 2660 N N . MET A 1 328 ? -13.562 -69.125 -53.562 1 94 328 MET A N 1
ATOM 2661 C CA . MET A 1 328 ? -13.352 -69.25 -55 1 94 328 MET A CA 1
ATOM 2662 C C . MET A 1 328 ? -12.133 -70.062 -55.312 1 94 328 MET A C 1
ATOM 2664 O O . MET A 1 328 ? -10.992 -69.625 -55.188 1 94 328 MET A O 1
ATOM 2668 N N . ASP A 1 329 ? -12.398 -71.312 -55.938 1 94.12 329 ASP A N 1
ATOM 2669 C CA . ASP A 1 329 ? -11.328 -72.25 -56.344 1 94.12 329 ASP A CA 1
ATOM 2670 C C . ASP A 1 329 ? -10.414 -72.562 -55.188 1 94.12 329 ASP A C 1
ATOM 2672 O O . ASP A 1 329 ? -10.82 -73.25 -54.219 1 94.12 329 ASP A O 1
ATOM 2676 N N . LYS A 1 330 ? -9.164 -71.875 -55.188 1 96.31 330 LYS A N 1
ATOM 2677 C CA . LYS A 1 330 ? -8.18 -72.25 -54.188 1 96.31 330 LYS A CA 1
ATOM 2678 C C . LYS A 1 330 ? -8.141 -71.188 -53.062 1 96.31 330 LYS A C 1
ATOM 2680 O O . LYS A 1 330 ? -7.344 -71.312 -52.156 1 96.31 330 LYS A O 1
ATOM 2685 N N . THR A 1 331 ? -9.023 -70.125 -53.219 1 97.25 331 THR A N 1
ATOM 2686 C CA . THR A 1 331 ? -8.961 -69 -52.312 1 97.25 331 THR A CA 1
ATOM 2687 C C . THR A 1 331 ? -10.297 -68.875 -51.594 1 97.25 331 THR A C 1
ATOM 2689 O O . THR A 1 331 ? -11.344 -69.25 -52.094 1 97.25 331 THR A O 1
ATOM 2692 N N . ALA A 1 332 ? -10.203 -68.375 -50.375 1 97.94 332 ALA A N 1
ATOM 2693 C CA . ALA A 1 332 ? -11.375 -67.938 -49.594 1 97.94 332 ALA A CA 1
ATOM 2694 C C . ALA A 1 332 ? -11.125 -66.625 -48.875 1 97.94 332 ALA A C 1
ATOM 2696 O O . ALA A 1 332 ? -10 -66.312 -48.469 1 97.94 332 ALA A O 1
ATOM 2697 N N . THR A 1 333 ? -12.141 -65.812 -48.875 1 98.06 333 THR A N 1
ATOM 2698 C CA . THR A 1 333 ? -12.125 -64.625 -48.062 1 98.06 333 THR A CA 1
ATOM 2699 C C . THR A 1 333 ? -12.883 -64.812 -46.75 1 98.06 333 THR A C 1
ATOM 2701 O O . THR A 1 333 ? -14.055 -65.188 -46.781 1 98.06 333 THR A O 1
ATOM 2704 N N . ILE A 1 334 ? -12.156 -64.562 -45.656 1 98.44 334 ILE A N 1
ATOM 2705 C CA . ILE A 1 334 ? -12.805 -64.75 -44.375 1 98.44 334 ILE A CA 1
ATOM 2706 C C . ILE A 1 334 ? -12.688 -63.469 -43.531 1 98.44 334 ILE A C 1
ATOM 2708 O O . ILE A 1 334 ? -11.75 -62.688 -43.688 1 98.44 334 ILE A O 1
ATOM 2712 N N . GLN A 1 335 ? -13.688 -63.25 -42.719 1 98.38 335 GLN A N 1
ATOM 2713 C CA . GLN A 1 335 ? -13.695 -62.188 -41.719 1 98.38 335 GLN A CA 1
ATOM 2714 C C . GLN A 1 335 ? -13.461 -62.781 -40.312 1 98.38 335 GLN A C 1
ATOM 2716 O O . GLN A 1 335 ? -14.117 -63.719 -39.906 1 98.38 335 GLN A O 1
ATOM 2721 N N . ILE A 1 336 ? -12.477 -62.25 -39.594 1 98.56 336 ILE A N 1
ATOM 2722 C CA . ILE A 1 336 ? -12.086 -62.75 -38.281 1 98.56 336 ILE A CA 1
ATOM 2723 C C . ILE A 1 336 ? -12.234 -61.656 -37.25 1 98.56 336 ILE A C 1
ATOM 2725 O O . ILE A 1 336 ? -11.719 -60.562 -37.406 1 98.56 336 ILE A O 1
ATOM 2729 N N . CYS A 1 337 ? -13 -61.844 -36.25 1 97.88 337 CYS A N 1
ATOM 2730 C CA . CYS A 1 337 ? -13.008 -61 -35.031 1 97.88 337 CYS A CA 1
ATOM 2731 C C . CYS A 1 337 ? -12.266 -61.656 -33.906 1 97.88 337 CYS A C 1
ATOM 2733 O O . CYS A 1 337 ? -12.625 -62.75 -33.469 1 97.88 337 CYS A O 1
ATOM 2735 N N . ALA A 1 338 ? -11.227 -61.031 -33.469 1 97.5 338 ALA A N 1
ATOM 2736 C CA . ALA A 1 338 ? -10.391 -61.656 -32.438 1 97.5 338 ALA A CA 1
ATOM 2737 C C . ALA A 1 338 ? -10.008 -60.656 -31.359 1 97.5 338 ALA A C 1
ATOM 2739 O O . ALA A 1 338 ? -10.062 -59.438 -31.578 1 97.5 338 ALA A O 1
ATOM 2740 N N . GLU A 1 339 ? -9.633 -61.219 -30.266 1 95.56 339 GLU A N 1
ATOM 2741 C CA . GLU A 1 339 ? -9.133 -60.438 -29.141 1 95.56 339 GLU A CA 1
ATOM 2742 C C . GLU A 1 339 ? -7.852 -59.688 -29.5 1 95.56 339 GLU A C 1
ATOM 2744 O O . GLU A 1 339 ? -7.121 -60.125 -30.406 1 95.56 339 GLU A O 1
ATOM 2749 N N . ALA A 1 340 ? -7.672 -58.531 -28.75 1 93.06 340 ALA A N 1
ATOM 2750 C CA . ALA A 1 340 ? -6.461 -57.75 -28.969 1 93.06 340 ALA A CA 1
ATOM 2751 C C . ALA A 1 340 ? -5.211 -58.594 -28.797 1 93.06 340 ALA A C 1
ATOM 2753 O O . ALA A 1 340 ? -5.133 -59.406 -27.875 1 93.06 340 ALA A O 1
ATOM 2754 N N . GLY A 1 341 ? -4.277 -58.5 -29.734 1 91.88 341 GLY A N 1
ATOM 2755 C CA . GLY A 1 341 ? -2.992 -59.188 -29.594 1 91.88 341 GLY A CA 1
ATOM 2756 C C . GLY A 1 341 ? -2.947 -60.531 -30.281 1 91.88 341 GLY A C 1
ATOM 2757 O O . GLY A 1 341 ? -1.916 -61.219 -30.266 1 91.88 341 GLY A O 1
ATOM 2758 N N . THR A 1 342 ? -3.996 -60.969 -30.891 1 95.56 342 THR A N 1
ATOM 2759 C CA . THR A 1 342 ? -4.031 -62.25 -31.578 1 95.56 342 THR A CA 1
ATOM 2760 C C . THR A 1 342 ? -3.215 -62.188 -32.875 1 95.56 342 THR A C 1
ATOM 2762 O O . THR A 1 342 ? -3.32 -61.25 -33.625 1 95.56 342 THR A O 1
ATOM 2765 N N . TYR A 1 343 ? -2.43 -63.188 -33.094 1 96.06 343 TYR A N 1
ATOM 2766 C CA . TYR A 1 343 ? -1.675 -63.281 -34.344 1 96.06 343 TYR A CA 1
ATOM 2767 C C . TYR A 1 343 ? -2.504 -63.969 -35.438 1 96.06 343 TYR A C 1
ATOM 2769 O O . TYR A 1 343 ? -2.576 -65.188 -35.5 1 96.06 343 TYR A O 1
ATOM 2777 N N . ILE A 1 344 ? -2.973 -63.125 -36.25 1 97.56 344 ILE A N 1
ATOM 2778 C CA . ILE A 1 344 ? -4 -63.562 -37.188 1 97.56 344 ILE A CA 1
ATOM 2779 C C . ILE A 1 344 ? -3.371 -64.438 -38.25 1 97.56 344 ILE A C 1
ATOM 2781 O O . ILE A 1 344 ? -3.949 -65.438 -38.656 1 97.56 344 ILE A O 1
ATOM 2785 N N . LYS A 1 345 ? -2.26 -64.062 -38.75 1 97.25 345 LYS A N 1
ATOM 2786 C CA . LYS A 1 345 ? -1.595 -64.875 -39.75 1 97.25 345 LYS A CA 1
ATOM 2787 C C . LYS A 1 345 ? -1.343 -66.25 -39.25 1 97.25 345 LYS A C 1
ATOM 2789 O O . LYS A 1 345 ? -1.584 -67.25 -39.938 1 97.25 345 LYS A O 1
ATOM 2794 N N . GLU A 1 346 ? -0.947 -66.312 -38.031 1 97.56 346 GLU A N 1
ATOM 2795 C CA . GLU A 1 346 ? -0.617 -67.562 -37.406 1 97.56 346 GLU A CA 1
ATOM 2796 C C . GLU A 1 346 ? -1.878 -68.312 -37.031 1 97.56 346 GLU A C 1
ATOM 2798 O O . GLU A 1 346 ? -1.868 -69.562 -36.938 1 97.56 346 GLU A O 1
ATOM 2803 N N . LEU A 1 347 ? -2.932 -67.625 -36.781 1 98 347 LEU A N 1
ATOM 2804 C CA . LEU A 1 347 ? -4.223 -68.312 -36.625 1 98 347 LEU A CA 1
ATOM 2805 C C . LEU A 1 347 ? -4.598 -69.125 -37.875 1 98 347 LEU A C 1
ATOM 2807 O O . LEU A 1 347 ? -5.207 -70.188 -37.781 1 98 347 LEU A O 1
ATOM 2811 N N . VAL A 1 348 ? -4.207 -68.625 -39 1 97.88 348 VAL A N 1
ATOM 2812 C CA . VAL A 1 348 ? -4.543 -69.25 -40.281 1 97.88 348 VAL A CA 1
ATOM 2813 C C . VAL A 1 348 ? -3.537 -70.312 -40.594 1 97.88 348 VAL A C 1
ATOM 2815 O O . VAL A 1 348 ? -3.916 -71.5 -40.75 1 97.88 348 VAL A O 1
ATOM 2818 N N . ASN A 1 349 ? -2.281 -70.125 -40.562 1 96.75 349 ASN A N 1
ATOM 2819 C CA . ASN A 1 349 ? -1.282 -71 -41.094 1 96.75 349 ASN A CA 1
ATOM 2820 C C . ASN A 1 349 ? -0.761 -71.938 -40.031 1 96.75 349 ASN A C 1
ATOM 2822 O O . ASN A 1 349 ? -0.089 -72.938 -40.312 1 96.75 349 ASN A O 1
ATOM 2826 N N . GLY A 1 350 ? -0.96 -71.562 -38.75 1 96.38 350 GLY A N 1
ATOM 2827 C CA . GLY A 1 350 ? -0.61 -72.438 -37.625 1 96.38 350 GLY A CA 1
ATOM 2828 C C . GLY A 1 350 ? 0.818 -72.25 -37.156 1 96.38 350 GLY A C 1
ATOM 2829 O O . GLY A 1 350 ? 1.162 -72.625 -36.062 1 96.38 350 GLY A O 1
ATOM 2830 N N . ASP A 1 351 ? 1.636 -71.75 -38 1 96 351 ASP A N 1
ATOM 2831 C CA . ASP A 1 351 ? 3.031 -71.438 -37.656 1 96 351 ASP A CA 1
ATOM 2832 C C . ASP A 1 351 ? 3.74 -72.688 -37.156 1 96 351 ASP A C 1
ATOM 2834 O O . ASP A 1 351 ? 4.355 -72.688 -36.094 1 96 351 ASP A O 1
ATOM 2838 N N . CYS A 1 352 ? 3.584 -73.75 -37.875 1 93.06 352 CYS A N 1
ATOM 2839 C CA . CYS A 1 352 ? 4.219 -75.062 -37.625 1 93.06 352 CYS A CA 1
ATOM 2840 C C . CYS A 1 352 ? 3.836 -75.562 -36.219 1 93.06 352 CYS A C 1
ATOM 2842 O O . CYS A 1 352 ? 4.695 -76 -35.469 1 93.06 352 CYS A O 1
ATOM 2844 N N . GLY A 1 353 ? 2.633 -75.312 -35.875 1 94.12 353 GLY A N 1
ATOM 2845 C CA . GLY A 1 353 ? 2.104 -75.875 -34.656 1 94.12 353 GLY A CA 1
ATOM 2846 C C . GLY A 1 353 ? 2.166 -74.938 -33.469 1 94.12 353 GLY A C 1
ATOM 2847 O O . GLY A 1 353 ? 1.647 -75.25 -32.375 1 94.12 353 GLY A O 1
ATOM 2848 N N . ARG A 1 354 ? 2.697 -73.812 -33.656 1 95.88 354 ARG A N 1
ATOM 2849 C CA . ARG A 1 354 ? 2.848 -72.875 -32.562 1 95.88 354 ARG A CA 1
ATOM 2850 C C . ARG A 1 354 ? 1.521 -72.188 -32.219 1 95.88 354 ARG A C 1
ATOM 2852 O O . ARG A 1 354 ? 1.379 -71.562 -31.172 1 95.88 354 ARG A O 1
ATOM 2859 N N . THR A 1 355 ? 0.613 -72.25 -33.156 1 96.88 355 THR A N 1
ATOM 2860 C CA . THR A 1 355 ? -0.767 -71.812 -32.906 1 96.88 355 THR A CA 1
ATOM 2861 C C . THR A 1 355 ? -1.707 -73 -33 1 96.88 355 THR A C 1
ATOM 2863 O O . THR A 1 355 ? -1.777 -73.688 -34.031 1 96.88 355 THR A O 1
ATOM 2866 N N . ASN A 1 356 ? -2.361 -73.25 -31.922 1 96.75 356 ASN A N 1
ATOM 2867 C CA . ASN A 1 356 ? -3.193 -74.438 -31.859 1 96.75 356 ASN A CA 1
ATOM 2868 C C . ASN A 1 356 ? -4.438 -74.188 -31 1 96.75 356 ASN A C 1
ATOM 2870 O O . ASN A 1 356 ? -4.328 -73.812 -29.828 1 96.75 356 ASN A O 1
ATOM 2874 N N . PRO A 1 357 ? -5.535 -74.562 -31.531 1 97.31 357 PRO A N 1
ATOM 2875 C CA . PRO A 1 357 ? -5.762 -75 -32.906 1 97.31 357 PRO A CA 1
ATOM 2876 C C . PRO A 1 357 ? -5.602 -73.812 -33.906 1 97.31 357 PRO A C 1
ATOM 2878 O O . PRO A 1 357 ? -5.547 -72.688 -33.469 1 97.31 357 PRO A O 1
ATOM 2881 N N . SER A 1 358 ? -5.348 -74.125 -35.094 1 98.06 358 SER A N 1
ATOM 2882 C CA . SER A 1 358 ? -5.305 -73.125 -36.219 1 98.06 358 SER A CA 1
ATOM 2883 C C . SER A 1 358 ? -6.25 -73.562 -37.344 1 98.06 358 SER A C 1
ATOM 2885 O O . SER A 1 358 ? -6.789 -74.688 -37.312 1 98.06 358 SER A O 1
ATOM 2887 N N . LEU A 1 359 ? -6.523 -72.625 -38.188 1 97.75 359 LEU A N 1
ATOM 2888 C CA . LEU A 1 359 ? -7.363 -73 -39.312 1 97.75 359 LEU A CA 1
ATOM 2889 C C . LEU A 1 359 ? -6.742 -74.125 -40.156 1 97.75 359 LEU A C 1
ATOM 2891 O O . LEU A 1 359 ? -7.449 -75 -40.625 1 97.75 359 LEU A O 1
ATOM 2895 N N . THR A 1 360 ? -5.453 -74.062 -40.344 1 97.19 360 THR A N 1
ATOM 2896 C CA . THR A 1 360 ? -4.719 -75.125 -41.062 1 97.19 360 THR A CA 1
ATOM 2897 C C . THR A 1 360 ? -4.906 -76.438 -40.406 1 97.19 360 THR A C 1
ATOM 2899 O O . THR A 1 360 ? -5.191 -77.438 -41.062 1 97.19 360 THR A O 1
ATOM 2902 N N . SER A 1 361 ? -4.707 -76.5 -39.031 1 96.88 361 SER A N 1
ATOM 2903 C CA . SER A 1 361 ? -4.816 -77.812 -38.312 1 96.88 361 SER A CA 1
ATOM 2904 C C . SER A 1 361 ? -6.238 -78.312 -38.406 1 96.88 361 SER A C 1
ATOM 2906 O O . SER A 1 361 ? -6.43 -79.562 -38.531 1 96.88 361 SER A O 1
ATOM 2908 N N . LEU A 1 362 ? -7.207 -77.5 -38.375 1 96.88 362 LEU A N 1
ATOM 2909 C CA . LEU A 1 362 ? -8.602 -77.938 -38.344 1 96.88 362 LEU A CA 1
ATOM 2910 C C . LEU A 1 362 ? -9.078 -78.25 -39.781 1 96.88 362 LEU A C 1
ATOM 2912 O O . LEU A 1 362 ? -9.883 -79.125 -39.969 1 96.88 362 LEU A O 1
ATOM 2916 N N . TYR A 1 363 ? -8.609 -77.5 -40.75 1 96.25 363 TYR A N 1
ATOM 2917 C CA . TYR A 1 363 ? -8.938 -77.688 -42.156 1 96.25 363 TYR A CA 1
ATOM 2918 C C . TYR A 1 363 ? -8.281 -78.938 -42.688 1 96.25 363 TYR A C 1
ATOM 2920 O O . TYR A 1 363 ? -8.836 -79.625 -43.562 1 96.25 363 TYR A O 1
ATOM 2928 N N . GLY A 1 364 ? -7.062 -79.25 -42.219 1 94.19 364 GLY A N 1
ATOM 2929 C CA . GLY A 1 364 ? -6.375 -80.5 -42.562 1 94.19 364 GLY A CA 1
ATOM 2930 C C . GLY A 1 364 ? -5.383 -80.312 -43.719 1 94.19 364 GLY A C 1
ATOM 2931 O O . GLY A 1 364 ? -4.762 -81.312 -44.156 1 94.19 364 GLY A O 1
ATOM 2932 N N . GLU A 1 365 ? -5.355 -79.188 -44.25 1 95.12 365 GLU A N 1
ATOM 2933 C CA . GLU A 1 365 ? -4.398 -78.875 -45.312 1 95.12 365 GLU A CA 1
ATOM 2934 C C . GLU A 1 365 ? -3.777 -77.5 -45.031 1 95.12 365 GLU A C 1
ATOM 2936 O O . GLU A 1 365 ? -4.367 -76.688 -44.344 1 95.12 365 GLU A O 1
ATOM 2941 N N . LYS A 1 366 ? -2.633 -77.375 -45.656 1 95.5 366 LYS A N 1
ATOM 2942 C CA . LYS A 1 366 ? -1.912 -76.125 -45.438 1 95.5 366 LYS A CA 1
ATOM 2943 C C . LYS A 1 366 ? -2.672 -74.938 -46.031 1 95.5 366 LYS A C 1
ATOM 2945 O O . LYS A 1 366 ? -3.068 -75 -47.219 1 95.5 366 LYS A O 1
ATOM 2950 N N . LEU A 1 367 ? -2.92 -73.938 -45.219 1 97.12 367 LEU A N 1
ATOM 2951 C CA . LEU A 1 367 ? -3.523 -72.688 -45.625 1 97.12 367 LEU A CA 1
ATOM 2952 C C . LEU A 1 367 ? -2.549 -71.5 -45.469 1 97.12 367 LEU A C 1
ATOM 2954 O O . LEU A 1 367 ? -1.801 -71.5 -44.469 1 97.12 367 LEU A O 1
ATOM 2958 N N . ARG A 1 368 ? -2.482 -70.625 -46.438 1 97.06 368 ARG A N 1
ATOM 2959 C CA . ARG A 1 368 ? -1.631 -69.5 -46.375 1 97.06 368 ARG A CA 1
ATOM 2960 C C . ARG A 1 368 ? -2.463 -68.188 -46.469 1 97.06 368 ARG A C 1
ATOM 2962 O O . ARG A 1 368 ? -3.547 -68.188 -47.062 1 97.06 368 ARG A O 1
ATOM 2969 N N . VAL A 1 369 ? -1.901 -67.188 -45.875 1 97 369 VAL A N 1
ATOM 2970 C CA . VAL A 1 369 ? -2.559 -65.875 -45.938 1 97 369 VAL A CA 1
ATOM 2971 C C . VAL A 1 369 ? -2.025 -65.062 -47.125 1 97 369 VAL A C 1
ATOM 2973 O O . VAL A 1 369 ? -0.833 -64.75 -47.219 1 97 369 VAL A O 1
ATOM 2976 N N . LYS A 1 370 ? -2.861 -64.75 -48.031 1 96.56 370 LYS A N 1
ATOM 2977 C CA . LYS A 1 370 ? -2.488 -63.938 -49.188 1 96.56 370 LYS A CA 1
ATOM 2978 C C . LYS A 1 370 ? -2.525 -62.438 -48.875 1 96.56 370 LYS A C 1
ATOM 2980 O O . LYS A 1 370 ? -1.653 -61.688 -49.281 1 96.56 370 LYS A O 1
ATOM 2985 N N . SER A 1 371 ? -3.508 -62.062 -48.25 1 96.88 371 SER A N 1
ATOM 2986 C CA . SER A 1 371 ? -3.645 -60.688 -47.812 1 96.88 371 SER A CA 1
ATOM 2987 C C . SER A 1 371 ? -4.43 -60.594 -46.5 1 96.88 371 SER A C 1
ATOM 2989 O O . SER A 1 371 ? -5.27 -61.438 -46.219 1 96.88 371 SER A O 1
ATOM 2991 N N . LEU A 1 372 ? -4.094 -59.625 -45.75 1 98 372 LEU A N 1
ATOM 2992 C CA . LEU A 1 372 ? -4.723 -59.375 -44.469 1 98 372 LEU A CA 1
ATOM 2993 C C . LEU A 1 372 ? -4.941 -57.906 -44.219 1 98 372 LEU A C 1
ATOM 2995 O O . LEU A 1 372 ? -4.062 -57.094 -44.531 1 98 372 LEU A O 1
ATOM 2999 N N . ASP A 1 373 ? -6.188 -57.5 -43.781 1 98.12 373 ASP A N 1
ATOM 3000 C CA . ASP A 1 373 ? -6.52 -56.125 -43.469 1 98.12 373 ASP A CA 1
ATOM 3001 C C . ASP A 1 373 ? -7.289 -56 -42.156 1 98.12 373 ASP A C 1
ATOM 3003 O O . ASP A 1 373 ? -8.117 -56.875 -41.844 1 98.12 373 ASP A O 1
ATOM 3007 N N . VAL A 1 374 ? -6.945 -55.062 -41.406 1 97.94 374 VAL A N 1
ATOM 3008 C CA . VAL A 1 374 ? -7.824 -54.688 -40.312 1 97.94 374 VAL A CA 1
ATOM 3009 C C . VAL A 1 374 ? -8.992 -53.875 -40.844 1 97.94 374 VAL A C 1
ATOM 3011 O O . VAL A 1 374 ? -8.789 -52.812 -41.469 1 97.94 374 VAL A O 1
ATOM 3014 N N . ILE A 1 375 ? -10.148 -54.219 -40.562 1 97.44 375 ILE A N 1
ATOM 3015 C CA . ILE A 1 375 ? -11.25 -53.531 -41.188 1 97.44 375 ILE A CA 1
ATOM 3016 C C . ILE A 1 375 ? -12.055 -52.781 -40.125 1 97.44 375 ILE A C 1
ATOM 3018 O O . ILE A 1 375 ? -12.859 -51.906 -40.469 1 97.44 375 ILE A O 1
ATOM 3022 N N . TYR A 1 376 ? -11.859 -53.156 -38.906 1 96.44 376 TYR A N 1
ATOM 3023 C CA . TYR A 1 376 ? -12.594 -52.469 -37.844 1 96.44 376 TYR A CA 1
ATOM 3024 C C . TYR A 1 376 ? -11.969 -52.719 -36.5 1 96.44 376 TYR A C 1
ATOM 3026 O O . TYR A 1 376 ? -11.516 -53.812 -36.188 1 96.44 376 TYR A O 1
ATOM 3034 N N . ILE A 1 377 ? -11.898 -51.719 -35.656 1 96.19 377 ILE A N 1
ATOM 3035 C CA . ILE A 1 377 ? -11.469 -51.875 -34.25 1 96.19 377 ILE A CA 1
ATOM 3036 C C . ILE A 1 377 ? -12.641 -51.562 -33.312 1 96.19 377 ILE A C 1
ATOM 3038 O O . ILE A 1 377 ? -13.211 -50.469 -33.344 1 96.19 377 ILE A O 1
ATOM 3042 N N . ASN A 1 378 ? -12.891 -52.469 -32.469 1 94.44 378 ASN A N 1
ATOM 3043 C CA . ASN A 1 378 ? -14.055 -52.375 -31.609 1 94.44 378 ASN A CA 1
ATOM 3044 C C . ASN A 1 378 ? -13.758 -51.562 -30.359 1 94.44 378 ASN A C 1
ATOM 3046 O O . ASN A 1 378 ? -13.414 -52.125 -29.312 1 94.44 378 ASN A O 1
ATOM 3050 N N . ARG A 1 379 ? -14.055 -50.25 -30.328 1 90.31 379 ARG A N 1
ATOM 3051 C CA . ARG A 1 379 ? -13.781 -49.375 -29.188 1 90.31 379 ARG A CA 1
ATOM 3052 C C . ARG A 1 379 ? -15.039 -49.156 -28.359 1 90.31 379 ARG A C 1
ATOM 3054 O O . ARG A 1 379 ? -15.023 -48.344 -27.422 1 90.31 379 ARG A O 1
ATOM 3061 N N . GLY A 1 380 ? -16.062 -49.938 -28.547 1 75.62 380 GLY A N 1
ATOM 3062 C CA . GLY A 1 380 ? -17.328 -49.719 -27.875 1 75.62 380 GLY A CA 1
ATOM 3063 C C . GLY A 1 380 ? -18.141 -48.594 -28.516 1 75.62 380 GLY A C 1
ATOM 3064 O O . GLY A 1 380 ? -19.172 -48.188 -27.969 1 75.62 380 GLY A O 1
ATOM 3065 N N . ASP A 1 381 ? -17.734 -47.875 -29.406 1 59.31 381 ASP A N 1
ATOM 3066 C CA . ASP A 1 381 ? -18.484 -46.812 -30.078 1 59.31 381 ASP A CA 1
ATOM 3067 C C . ASP A 1 381 ? -19.484 -47.406 -31.078 1 59.31 381 ASP A C 1
ATOM 3069 O O . ASP A 1 381 ? -19.328 -48.531 -31.531 1 59.31 381 ASP A O 1
ATOM 3073 N N . MET B 1 1 ? 17.469 -5.492 27.828 1 60.5 1 MET B N 1
ATOM 3074 C CA . MET B 1 1 ? 16 -5.422 27.797 1 60.5 1 MET B CA 1
ATOM 3075 C C . MET B 1 1 ? 15.445 -6.309 26.703 1 60.5 1 MET B C 1
ATOM 3077 O O . MET B 1 1 ? 15.953 -6.316 25.578 1 60.5 1 MET B O 1
ATOM 3081 N N . ASN B 1 2 ? 14.523 -7.41 27.203 1 84.88 2 ASN B N 1
ATOM 3082 C CA . ASN B 1 2 ? 14.344 -8.523 26.281 1 84.88 2 ASN B CA 1
ATOM 3083 C C . ASN B 1 2 ? 12.906 -8.609 25.781 1 84.88 2 ASN B C 1
ATOM 3085 O O . ASN B 1 2 ? 12.016 -7.93 26.297 1 84.88 2 ASN B O 1
ATOM 3089 N N . LEU B 1 3 ? 12.734 -9.039 24.641 1 91.06 3 LEU B N 1
ATOM 3090 C CA . LEU B 1 3 ? 11.453 -9.281 23.984 1 91.06 3 LEU B CA 1
ATOM 3091 C C . LEU B 1 3 ? 10.469 -9.953 24.938 1 91.06 3 LEU B C 1
ATOM 3093 O O . LEU B 1 3 ? 9.281 -9.617 24.953 1 91.06 3 LEU B O 1
ATOM 3097 N N . GLU B 1 4 ? 10.969 -10.727 25.812 1 91.69 4 GLU B N 1
ATOM 3098 C CA . GLU B 1 4 ? 10.125 -11.453 26.766 1 91.69 4 GLU B CA 1
ATOM 3099 C C . GLU B 1 4 ? 9.539 -10.5 27.812 1 91.69 4 GLU B C 1
ATOM 3101 O O . GLU B 1 4 ? 8.352 -10.594 28.141 1 91.69 4 GLU B O 1
ATOM 3106 N N . GLU B 1 5 ? 10.391 -9.688 28.344 1 92.5 5 GLU B N 1
ATOM 3107 C CA . GLU B 1 5 ? 9.93 -8.695 29.312 1 92.5 5 GLU B CA 1
ATOM 3108 C C . GLU B 1 5 ? 8.898 -7.754 28.703 1 92.5 5 GLU B C 1
ATOM 3110 O O . GLU B 1 5 ? 7.887 -7.438 29.328 1 92.5 5 GLU B O 1
ATOM 3115 N N . LEU B 1 6 ? 9.164 -7.332 27.5 1 92.44 6 LEU B N 1
ATOM 3116 C CA . LEU B 1 6 ? 8.281 -6.41 26.797 1 92.44 6 LEU B CA 1
ATOM 3117 C C . LEU B 1 6 ? 6.875 -6.992 26.656 1 92.44 6 LEU B C 1
ATOM 3119 O O . LEU B 1 6 ? 5.887 -6.305 26.922 1 92.44 6 LEU B O 1
ATOM 3123 N N . PHE B 1 7 ? 6.801 -8.266 26.344 1 92.62 7 PHE B N 1
ATOM 3124 C CA . PHE B 1 7 ? 5.508 -8.875 26.062 1 92.62 7 PHE B CA 1
ATOM 3125 C C . PHE B 1 7 ? 4.906 -9.484 27.328 1 92.62 7 PHE B C 1
ATOM 3127 O O . PHE B 1 7 ? 3.857 -10.133 27.266 1 92.62 7 PHE B O 1
ATOM 3134 N N . SER B 1 8 ? 5.59 -9.305 28.469 1 91.12 8 SER B N 1
ATOM 3135 C CA . SER B 1 8 ? 5.008 -9.68 29.766 1 91.12 8 SER B CA 1
ATOM 3136 C C . SER B 1 8 ? 3.939 -8.688 30.188 1 91.12 8 SER B C 1
ATOM 3138 O O . SER B 1 8 ? 3.098 -9 31.031 1 91.12 8 SER B O 1
ATOM 3140 N N . PHE B 1 9 ? 4.062 -7.516 29.609 1 91.19 9 PHE B N 1
ATOM 3141 C CA . PHE B 1 9 ? 3.047 -6.504 29.875 1 91.19 9 PHE B CA 1
ATOM 3142 C C . PHE B 1 9 ? 1.788 -6.77 29.047 1 91.19 9 PHE B C 1
ATOM 3144 O O . PHE B 1 9 ? 1.869 -7.242 27.922 1 91.19 9 PHE B O 1
ATOM 3151 N N . ASN B 1 10 ? 0.628 -6.621 29.562 1 89.88 10 ASN B N 1
ATOM 3152 C CA . ASN B 1 10 ? -0.637 -6.797 28.859 1 89.88 10 ASN B CA 1
ATOM 3153 C C . ASN B 1 10 ? -0.957 -5.598 27.969 1 89.88 10 ASN B C 1
ATOM 3155 O O . ASN B 1 10 ? -1.889 -4.84 28.266 1 89.88 10 ASN B O 1
ATOM 3159 N N . LEU B 1 11 ? -0.17 -5.465 26.906 1 94.38 11 LEU B N 1
ATOM 3160 C CA . LEU B 1 11 ? -0.338 -4.363 25.969 1 94.38 11 LEU B CA 1
ATOM 3161 C C . LEU B 1 11 ? -0.747 -4.883 24.594 1 94.38 11 LEU B C 1
ATOM 3163 O O . LEU B 1 11 ? -0.344 -5.977 24.203 1 94.38 11 LEU B O 1
ATOM 3167 N N . CYS B 1 12 ? -1.595 -4.121 23.938 1 94.94 12 CYS B N 1
ATOM 3168 C CA . CYS B 1 12 ? -1.878 -4.449 22.547 1 94.94 12 CYS B CA 1
ATOM 3169 C C . CYS B 1 12 ? -0.677 -4.141 21.656 1 94.94 12 CYS B C 1
ATOM 3171 O O . CYS B 1 12 ? 0.304 -3.553 22.109 1 94.94 12 CYS B O 1
ATOM 3173 N N . THR B 1 13 ? -0.777 -4.477 20.422 1 94.38 13 THR B N 1
ATOM 3174 C CA . THR B 1 13 ? 0.32 -4.309 19.469 1 94.38 13 THR B CA 1
ATOM 3175 C C . THR B 1 13 ? 0.647 -2.83 19.281 1 94.38 13 THR B C 1
ATOM 3177 O O . THR B 1 13 ? 1.818 -2.445 19.25 1 94.38 13 THR B O 1
ATOM 3180 N N . ARG B 1 14 ? -0.362 -2.061 19.219 1 95.38 14 ARG B N 1
ATOM 3181 C CA . ARG B 1 14 ? -0.176 -0.628 19 1 95.38 14 ARG B CA 1
ATOM 3182 C C . ARG B 1 14 ? 0.541 0.015 20.188 1 95.38 14 ARG B C 1
ATOM 3184 O O . ARG B 1 14 ? 1.509 0.755 20 1 95.38 14 ARG B O 1
ATOM 3191 N N . CYS B 1 15 ? 0.123 -0.245 21.391 1 96.62 15 CYS B N 1
ATOM 3192 C CA . CYS B 1 15 ? 0.742 0.319 22.578 1 96.62 15 CYS B CA 1
ATOM 3193 C C . CYS B 1 15 ? 2.17 -0.187 22.75 1 96.62 15 CYS B C 1
ATOM 3195 O O . CYS B 1 15 ? 3.045 0.55 23.203 1 96.62 15 CYS B O 1
ATOM 3197 N N . THR B 1 16 ? 2.363 -1.445 22.406 1 96 16 THR B N 1
ATOM 3198 C CA . THR B 1 16 ? 3.713 -1.994 22.438 1 96 16 THR B CA 1
ATOM 3199 C C . THR B 1 16 ? 4.633 -1.238 21.484 1 96 16 THR B C 1
ATOM 3201 O O . THR B 1 16 ? 5.762 -0.89 21.859 1 96 16 THR B O 1
ATOM 3204 N N . GLY B 1 17 ? 4.133 -1.002 20.312 1 96.44 17 GLY B N 1
ATOM 3205 C CA . GLY B 1 17 ? 4.902 -0.256 19.328 1 96.44 17 GLY B CA 1
ATOM 3206 C C . GLY B 1 17 ? 5.152 1.185 19.734 1 96.44 17 GLY B C 1
ATOM 3207 O O . GLY B 1 17 ? 6.207 1.746 19.422 1 96.44 17 GLY B O 1
ATOM 3208 N N . ARG B 1 18 ? 4.211 1.803 20.438 1 96.81 18 ARG B N 1
ATOM 3209 C CA . ARG B 1 18 ? 4.297 3.207 20.828 1 96.81 18 ARG B CA 1
ATOM 3210 C C . ARG B 1 18 ? 5.48 3.443 21.766 1 96.81 18 ARG B C 1
ATOM 3212 O O . ARG B 1 18 ? 6.016 4.551 21.828 1 96.81 18 ARG B O 1
ATOM 3219 N N . ILE B 1 19 ? 5.906 2.404 22.516 1 96.62 19 ILE B N 1
ATOM 3220 C CA . ILE B 1 19 ? 7.051 2.482 23.422 1 96.62 19 ILE B CA 1
ATOM 3221 C C . ILE B 1 19 ? 8.305 2.865 22.625 1 96.62 19 ILE B C 1
ATOM 3223 O O . ILE B 1 19 ? 9.219 3.484 23.172 1 96.62 19 ILE B O 1
ATOM 3227 N N . PHE B 1 20 ? 8.289 2.58 21.328 1 96.81 20 PHE B N 1
ATOM 3228 C CA . PHE B 1 20 ? 9.469 2.791 20.5 1 96.81 20 PHE B CA 1
ATOM 3229 C C . PHE B 1 20 ? 9.133 3.676 19.297 1 96.81 20 PHE B C 1
ATOM 3231 O O . PHE B 1 20 ? 9.648 3.463 18.203 1 96.81 20 PHE B O 1
ATOM 3238 N N . ALA B 1 21 ? 8.227 4.574 19.453 1 95.81 21 ALA B N 1
ATOM 3239 C CA . ALA B 1 21 ? 7.742 5.445 18.391 1 95.81 21 ALA B CA 1
ATOM 3240 C C . ALA B 1 21 ? 8.891 6.238 17.766 1 95.81 21 ALA B C 1
ATOM 3242 O O . ALA B 1 21 ? 8.82 6.625 16.594 1 95.81 21 ALA B O 1
ATOM 3243 N N . GLY B 1 22 ? 9.938 6.434 18.5 1 94.06 22 GLY B N 1
ATOM 3244 C CA . GLY B 1 22 ? 11.062 7.219 18.016 1 94.06 22 GLY B CA 1
ATOM 3245 C C . GLY B 1 22 ? 12.039 6.406 17.188 1 94.06 22 GLY B C 1
ATOM 3246 O O . GLY B 1 22 ? 13.016 6.949 16.656 1 94.06 22 GLY B O 1
ATOM 3247 N N . ILE B 1 23 ? 11.758 5.164 17.125 1 93 23 ILE B N 1
ATOM 3248 C CA . ILE B 1 23 ? 12.664 4.281 16.391 1 93 23 ILE B CA 1
ATOM 3249 C C . ILE B 1 23 ? 12.102 4.008 14.992 1 93 23 ILE B C 1
ATOM 3251 O O . ILE B 1 23 ? 10.961 3.57 14.852 1 93 23 ILE B O 1
ATOM 3255 N N . GLY B 1 24 ? 12.93 4.266 14.047 1 87.06 24 GLY B N 1
ATOM 3256 C CA . GLY B 1 24 ? 12.492 4.035 12.68 1 87.06 24 GLY B CA 1
ATOM 3257 C C . GLY B 1 24 ? 11.664 5.176 12.109 1 87.06 24 GLY B C 1
ATOM 3258 O O . GLY B 1 24 ? 11.109 5.973 12.867 1 87.06 24 GLY B O 1
ATOM 3259 N N . THR B 1 25 ? 11.625 5.277 10.789 1 85.31 25 THR B N 1
ATOM 3260 C CA . THR B 1 25 ? 10.859 6.328 10.133 1 85.31 25 THR B CA 1
ATOM 3261 C C . THR B 1 25 ? 9.781 5.73 9.242 1 85.31 25 THR B C 1
ATOM 3263 O O . THR B 1 25 ? 9.922 4.609 8.742 1 85.31 25 THR B O 1
ATOM 3266 N N . GLY B 1 26 ? 8.625 6.434 9.258 1 87.44 26 GLY B N 1
ATOM 3267 C CA . GLY B 1 26 ? 7.586 6.074 8.305 1 87.44 26 GLY B CA 1
ATOM 3268 C C . GLY B 1 26 ? 6.715 4.926 8.781 1 87.44 26 GLY B C 1
ATOM 3269 O O . GLY B 1 26 ? 5.98 4.332 7.984 1 87.44 26 GLY B O 1
ATOM 3270 N N . LEU B 1 27 ? 6.828 4.516 10 1 93.06 27 LEU B N 1
ATOM 3271 C CA . LEU B 1 27 ? 6.031 3.418 10.539 1 93.06 27 LEU B CA 1
ATOM 3272 C C . LEU B 1 27 ? 4.98 3.934 11.516 1 93.06 27 LEU B C 1
ATOM 3274 O O . LEU B 1 27 ? 5.246 4.855 12.289 1 93.06 27 LEU B O 1
ATOM 3278 N N . THR B 1 28 ? 3.834 3.307 11.477 1 95 28 THR B N 1
ATOM 3279 C CA . THR B 1 28 ? 2.834 3.551 12.508 1 95 28 THR B CA 1
ATOM 3280 C C . THR B 1 28 ? 3.164 2.768 13.773 1 95 28 THR B C 1
ATOM 3282 O O . THR B 1 28 ? 3.971 1.835 13.742 1 95 28 THR B O 1
ATOM 3285 N N . ASN B 1 29 ? 2.635 3.225 14.844 1 96.69 29 ASN B N 1
ATOM 3286 C CA . ASN B 1 29 ? 2.883 2.496 16.078 1 96.69 29 ASN B CA 1
ATOM 3287 C C . ASN B 1 29 ? 2.346 1.07 16.016 1 96.69 29 ASN B C 1
ATOM 3289 O O . ASN B 1 29 ? 2.914 0.157 16.609 1 96.69 29 ASN B O 1
ATOM 3293 N N . LYS B 1 30 ? 1.274 0.896 15.297 1 95.06 30 LYS B N 1
ATOM 3294 C CA . LYS B 1 30 ? 0.753 -0.451 15.086 1 95.06 30 LYS B CA 1
ATOM 3295 C C . LYS B 1 30 ? 1.761 -1.318 14.336 1 95.06 30 LYS B C 1
ATOM 3297 O O . LYS B 1 30 ? 2.029 -2.453 14.734 1 95.06 30 LYS B O 1
ATOM 3302 N N . GLU B 1 31 ? 2.355 -0.81 13.297 1 95.62 31 GLU B N 1
ATOM 3303 C CA . GLU B 1 31 ? 3.348 -1.527 12.5 1 95.62 31 GLU B CA 1
ATOM 3304 C C . GLU B 1 31 ? 4.582 -1.862 13.336 1 95.62 31 GLU B C 1
ATOM 3306 O O . GLU B 1 31 ? 5.141 -2.955 13.219 1 95.62 31 GLU B O 1
ATOM 3311 N N . ARG B 1 32 ? 5.012 -0.89 14.109 1 96.88 32 ARG B N 1
ATOM 3312 C CA . ARG B 1 32 ? 6.129 -1.133 15.008 1 96.88 32 ARG B CA 1
ATOM 3313 C C . ARG B 1 32 ? 5.832 -2.293 15.953 1 96.88 32 ARG B C 1
ATOM 3315 O O . ARG B 1 32 ? 6.676 -3.166 16.156 1 96.88 32 ARG B O 1
ATOM 3322 N N . GLY B 1 33 ? 4.621 -2.227 16.516 1 95.88 33 GLY B N 1
ATOM 3323 C CA . GLY B 1 33 ? 4.219 -3.305 17.406 1 95.88 33 GLY B CA 1
ATOM 3324 C C . GLY B 1 33 ? 4.16 -4.656 16.719 1 95.88 33 GLY B C 1
ATOM 3325 O O . GLY B 1 33 ? 4.543 -5.672 17.297 1 95.88 33 GLY B O 1
ATOM 3326 N N . GLU B 1 34 ? 3.693 -4.676 15.523 1 95 34 GLU B N 1
ATOM 3327 C CA . GLU B 1 34 ? 3.635 -5.91 14.742 1 95 34 GLU B CA 1
ATOM 3328 C C . GLU B 1 34 ? 5.035 -6.461 14.477 1 95 34 GLU B C 1
ATOM 3330 O O . GLU B 1 34 ? 5.242 -7.676 14.5 1 95 34 GLU B O 1
ATOM 3335 N N . SER B 1 35 ? 5.91 -5.562 14.195 1 95.94 35 SER B N 1
ATOM 3336 C CA . SER B 1 35 ? 7.297 -5.965 13.992 1 95.94 35 SER B CA 1
ATOM 3337 C C . SER B 1 35 ? 7.871 -6.633 15.234 1 95.94 35 SER B C 1
ATOM 3339 O O . SER B 1 35 ? 8.555 -7.656 15.141 1 95.94 35 SER B O 1
ATOM 3341 N N . LEU B 1 36 ? 7.578 -6.07 16.391 1 95.94 36 LEU B N 1
ATOM 3342 C CA . LEU B 1 36 ? 8.062 -6.621 17.641 1 95.94 36 LEU B CA 1
ATOM 3343 C C . LEU B 1 36 ? 7.41 -7.969 17.938 1 95.94 36 LEU B C 1
ATOM 3345 O O . LEU B 1 36 ? 8.07 -8.891 18.422 1 95.94 36 LEU B O 1
ATOM 3349 N N . LEU B 1 37 ? 6.148 -8 17.672 1 95.12 37 LEU B N 1
ATOM 3350 C CA . LEU B 1 37 ? 5.445 -9.273 17.844 1 95.12 37 LEU B CA 1
ATOM 3351 C C . LEU B 1 37 ? 6.031 -10.352 16.938 1 95.12 37 LEU B C 1
ATOM 3353 O O . LEU B 1 37 ? 6.211 -11.492 17.375 1 95.12 37 LEU B O 1
ATOM 3357 N N . PHE B 1 38 ? 6.297 -10.031 15.695 1 95.88 38 PHE B N 1
ATOM 3358 C CA . PHE B 1 38 ? 6.926 -10.969 14.781 1 95.88 38 PHE B CA 1
ATOM 3359 C C . PHE B 1 38 ? 8.25 -11.477 15.344 1 95.88 38 PHE B C 1
ATOM 3361 O O . PHE B 1 38 ? 8.516 -12.68 15.32 1 95.88 38 PHE B O 1
ATOM 3368 N N . ALA B 1 39 ? 9.078 -10.531 15.812 1 95.38 39 ALA B N 1
ATOM 3369 C CA . ALA B 1 39 ? 10.367 -10.906 16.391 1 95.38 39 ALA B CA 1
ATOM 3370 C C . ALA B 1 39 ? 10.188 -11.859 17.562 1 95.38 39 ALA B C 1
ATOM 3372 O O . ALA B 1 39 ? 10.938 -12.836 17.703 1 95.38 39 ALA B O 1
ATOM 3373 N N . TYR B 1 40 ? 9.227 -11.547 18.406 1 95.12 40 TYR B N 1
ATOM 3374 C CA . TYR B 1 40 ? 8.945 -12.43 19.531 1 95.12 40 TYR B CA 1
ATOM 3375 C C . TYR B 1 40 ? 8.578 -13.828 19.047 1 95.12 40 TYR B C 1
ATOM 3377 O O . TYR B 1 40 ? 9.117 -14.82 19.547 1 95.12 40 TYR B O 1
ATOM 3385 N N . ASN B 1 41 ? 7.684 -13.922 18.062 1 94.06 41 ASN B N 1
ATOM 3386 C CA . ASN B 1 41 ? 7.219 -15.203 17.547 1 94.06 41 ASN B CA 1
ATOM 3387 C C . ASN B 1 41 ? 8.336 -15.953 16.812 1 94.06 41 ASN B C 1
ATOM 3389 O O . ASN B 1 41 ? 8.359 -17.188 16.812 1 94.06 41 ASN B O 1
ATOM 3393 N N . ALA B 1 42 ? 9.227 -15.203 16.25 1 93.75 42 ALA B N 1
ATOM 3394 C CA . ALA B 1 42 ? 10.336 -15.797 15.5 1 93.75 42 ALA B CA 1
ATOM 3395 C C . ALA B 1 42 ? 11.375 -16.391 16.453 1 93.75 42 ALA B C 1
ATOM 3397 O O . ALA B 1 42 ? 11.914 -17.469 16.188 1 93.75 42 ALA B O 1
ATOM 3398 N N . LEU B 1 43 ? 11.586 -15.781 17.672 1 93.19 43 LEU B N 1
ATOM 3399 C CA . LEU B 1 43 ? 12.773 -16.109 18.438 1 93.19 43 LEU B CA 1
ATOM 3400 C C . LEU B 1 43 ? 12.398 -16.75 19.766 1 93.19 43 LEU B C 1
ATOM 3402 O O . LEU B 1 43 ? 13.203 -17.484 20.359 1 93.19 43 LEU B O 1
ATOM 3406 N N . ILE B 1 44 ? 11.281 -16.438 20.25 1 90.81 44 ILE B N 1
ATOM 3407 C CA . ILE B 1 44 ? 10.992 -16.797 21.625 1 90.81 44 ILE B CA 1
ATOM 3408 C C . ILE B 1 44 ? 9.844 -17.797 21.672 1 90.81 44 ILE B C 1
ATOM 3410 O O . ILE B 1 44 ? 9.977 -18.875 22.266 1 90.81 44 ILE B O 1
ATOM 3414 N N . GLY B 1 45 ? 8.648 -17.391 21.031 1 88.19 45 GLY B N 1
ATOM 3415 C CA . GLY B 1 45 ? 7.488 -18.266 21.156 1 88.19 45 GLY B CA 1
ATOM 3416 C C . GLY B 1 45 ? 6.391 -17.953 20.172 1 88.19 45 GLY B C 1
ATOM 3417 O O . GLY B 1 45 ? 6.664 -17.453 19.062 1 88.19 45 GLY B O 1
ATOM 3418 N N . SER B 1 46 ? 5.188 -18.375 20.5 1 88.56 46 SER B N 1
ATOM 3419 C CA . SER B 1 46 ? 4 -18.125 19.703 1 88.56 46 SER B CA 1
ATOM 3420 C C . SER B 1 46 ? 2.953 -17.328 20.469 1 88.56 46 SER B C 1
ATOM 3422 O O . SER B 1 46 ? 2.424 -17.812 21.484 1 88.56 46 SER B O 1
ATOM 3424 N N . MET B 1 47 ? 2.9 -16.109 20.125 1 89.38 47 MET B N 1
ATOM 3425 C CA . MET B 1 47 ? 1.952 -15.219 20.797 1 89.38 47 MET B CA 1
ATOM 3426 C C . MET B 1 47 ? 1.005 -14.578 19.781 1 89.38 47 MET B C 1
ATOM 3428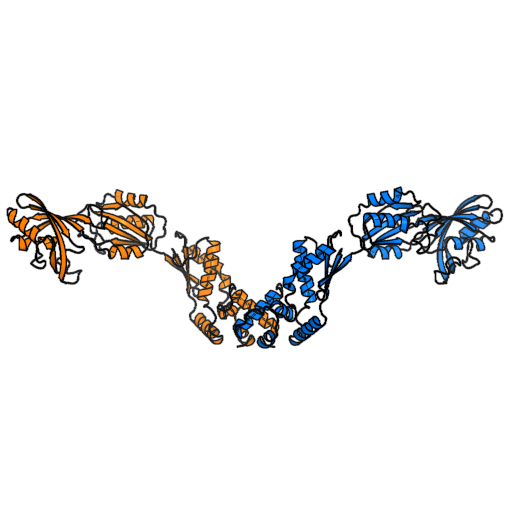 O O . MET B 1 47 ? 1.423 -14.188 18.688 1 89.38 47 MET B O 1
ATOM 3432 N N . GLN B 1 48 ? -0.275 -14.5 20.203 1 86.25 48 GLN B N 1
ATOM 3433 C CA . GLN B 1 48 ? -1.266 -13.797 19.391 1 86.25 48 GLN B CA 1
ATOM 3434 C C . GLN B 1 48 ? -1.494 -12.383 19.906 1 86.25 48 GLN B C 1
ATOM 3436 O O . GLN B 1 48 ? -1.154 -12.062 21.047 1 86.25 48 GLN B O 1
ATOM 3441 N N . GLU B 1 49 ? -1.989 -11.586 18.969 1 82.38 49 GLU B N 1
ATOM 3442 C CA . GLU B 1 49 ? -2.295 -10.203 19.359 1 82.38 49 GLU B CA 1
ATOM 3443 C C . GLU B 1 49 ? -3.326 -10.156 20.469 1 82.38 49 GLU B C 1
ATOM 3445 O O . GLU B 1 49 ? -4.328 -10.875 20.438 1 82.38 49 GLU B O 1
ATOM 3450 N N . LYS B 1 50 ? -3.01 -9.398 21.5 1 80 50 LYS B N 1
ATOM 3451 C CA . LYS B 1 50 ? -3.924 -9.266 22.625 1 80 50 LYS B CA 1
ATOM 3452 C C . LYS B 1 50 ? -5.066 -8.312 22.297 1 80 50 LYS B C 1
ATOM 3454 O O . LYS B 1 50 ? -4.852 -7.262 21.688 1 80 50 LYS B O 1
ATOM 3459 N N . THR B 1 51 ? -6.211 -8.703 22.641 1 72.19 51 THR B N 1
ATOM 3460 C CA . THR B 1 51 ? -7.387 -7.883 22.375 1 72.19 51 THR B CA 1
ATOM 3461 C C . THR B 1 51 ? -7.617 -6.887 23.5 1 72.19 51 THR B C 1
ATOM 3463 O O . THR B 1 51 ? -8.312 -5.883 23.328 1 72.19 51 THR B O 1
ATOM 3466 N N . SER B 1 52 ? -7.066 -7.168 24.656 1 82.25 52 SER B N 1
ATOM 3467 C CA . SER B 1 52 ? -7.234 -6.273 25.797 1 82.25 52 SER B CA 1
ATOM 3468 C C . SER B 1 52 ? -5.93 -5.559 26.125 1 82.25 52 SER B C 1
ATOM 3470 O O . SER B 1 52 ? -4.852 -6.152 26.047 1 82.25 52 SER B O 1
ATOM 3472 N N . CYS B 1 53 ? -5.902 -4.293 26.297 1 92.81 53 CYS B N 1
ATOM 3473 C CA . CYS B 1 53 ? -4.742 -3.479 26.625 1 92.81 53 CYS B CA 1
ATOM 3474 C C . CYS B 1 53 ? -5.027 -2.578 27.812 1 92.81 53 CYS B C 1
ATOM 3476 O O . CYS B 1 53 ? -6.012 -1.84 27.828 1 92.81 53 CYS B O 1
ATOM 3478 N N . TYR B 1 54 ? -4.254 -2.654 28.797 1 90.12 54 TYR B N 1
ATOM 3479 C CA . TYR B 1 54 ? -4.578 -1.904 30.016 1 90.12 54 TYR B CA 1
ATOM 3480 C C . TYR B 1 54 ? -4.176 -0.441 29.875 1 90.12 54 TYR B C 1
ATOM 3482 O O . TYR B 1 54 ? -4.512 0.386 30.719 1 90.12 54 TYR B O 1
ATOM 3490 N N . ILE B 1 55 ? -3.49 -0.074 28.781 1 94.5 55 ILE B N 1
ATOM 3491 C CA . ILE B 1 55 ? -3.109 1.32 28.594 1 94.5 55 ILE B CA 1
ATOM 3492 C C . ILE B 1 55 ? -4.156 2.029 27.734 1 94.5 55 ILE B C 1
ATOM 3494 O O . ILE B 1 55 ? -4.785 2.992 28.188 1 94.5 55 ILE B O 1
ATOM 3498 N N . CYS B 1 56 ? -4.457 1.486 26.562 1 94.44 56 CYS B N 1
ATOM 3499 C CA . CYS B 1 56 ? -5.332 2.227 25.656 1 94.44 56 CYS B CA 1
ATOM 3500 C C . CYS B 1 56 ? -6.77 1.729 25.766 1 94.44 56 CYS B C 1
ATOM 3502 O O . CYS B 1 56 ? -7.703 2.428 25.359 1 94.44 56 CYS B O 1
ATOM 3504 N N . ASN B 1 57 ? -7.02 0.542 26.219 1 92.75 57 ASN B N 1
ATOM 3505 C CA . ASN B 1 57 ? -8.344 -0.053 26.359 1 92.75 57 ASN B CA 1
ATOM 3506 C C . ASN B 1 57 ? -9.133 0.031 25.047 1 92.75 57 ASN B C 1
ATOM 3508 O O . ASN B 1 57 ? -10.32 0.347 25.062 1 92.75 57 ASN B O 1
ATOM 3512 N N . GLY B 1 58 ? -8.438 -0.047 23.922 1 92.94 58 GLY B N 1
ATOM 3513 C CA . GLY B 1 58 ? -9.055 -0.126 22.609 1 92.94 58 GLY B CA 1
ATOM 3514 C C . GLY B 1 58 ? -9.57 1.211 22.109 1 92.94 58 GLY B C 1
ATOM 3515 O O . GLY B 1 58 ? -10.461 1.261 21.266 1 92.94 58 GLY B O 1
ATOM 3516 N N . ILE B 1 59 ? -9.07 2.227 22.578 1 94.62 59 ILE B N 1
ATOM 3517 C CA . ILE B 1 59 ? -9.625 3.547 22.297 1 94.62 59 ILE B CA 1
ATOM 3518 C C . ILE B 1 59 ? -9.414 3.885 20.812 1 94.62 59 ILE B C 1
ATOM 3520 O O . ILE B 1 59 ? -10.188 4.645 20.234 1 94.62 59 ILE B O 1
ATOM 3524 N N . PHE B 1 60 ? -8.414 3.389 20.188 1 95.69 60 PHE B N 1
ATOM 3525 C CA . PHE B 1 60 ? -8.078 3.713 18.797 1 95.69 60 PHE B CA 1
ATOM 3526 C C . PHE B 1 60 ? -9.062 3.07 17.828 1 95.69 60 PHE B C 1
ATOM 3528 O O . PHE B 1 60 ? -9.109 3.424 16.656 1 95.69 60 PHE B O 1
ATOM 3535 N N . ASP B 1 61 ? -9.898 2.18 18.359 1 94.06 61 ASP B N 1
ATOM 3536 C CA . ASP B 1 61 ? -10.945 1.569 17.547 1 94.06 61 ASP B CA 1
ATOM 3537 C C . ASP B 1 61 ? -12.273 2.293 17.734 1 94.06 61 ASP B C 1
ATOM 3539 O O . ASP B 1 61 ? -13.297 1.881 17.172 1 94.06 61 ASP B O 1
ATOM 3543 N N . GLN B 1 62 ? -12.266 3.352 18.453 1 95.56 62 GLN B N 1
ATOM 3544 C CA . GLN B 1 62 ? -13.5 4.051 18.781 1 95.56 62 GLN B CA 1
ATOM 3545 C C . GLN B 1 62 ? -13.547 5.426 18.125 1 95.56 62 GLN B C 1
ATOM 3547 O O . GLN B 1 62 ? -14.227 6.332 18.625 1 95.56 62 GLN B O 1
ATOM 3552 N N . PHE B 1 63 ? -12.828 5.637 17.062 1 97.38 63 PHE B N 1
ATOM 3553 C CA . PHE B 1 63 ? -12.742 6.941 16.422 1 97.38 63 PHE B CA 1
ATOM 3554 C C . PHE B 1 63 ? -14.117 7.387 15.914 1 97.38 63 PHE B C 1
ATOM 3556 O O . PHE B 1 63 ? -14.445 8.57 15.969 1 97.38 63 PHE B O 1
ATOM 3563 N N . ASP B 1 64 ? -14.898 6.453 15.508 1 97.25 64 ASP B N 1
ATOM 3564 C CA . ASP B 1 64 ? -16.234 6.781 15.008 1 97.25 64 ASP B CA 1
ATOM 3565 C C . ASP B 1 64 ? -17.094 7.395 16.109 1 97.25 64 ASP B C 1
ATOM 3567 O O . ASP B 1 64 ? -17.859 8.336 15.852 1 97.25 64 ASP B O 1
ATOM 3571 N N . LYS B 1 65 ? -17 6.816 17.234 1 97 65 LYS B N 1
ATOM 3572 C CA . LYS B 1 65 ? -17.75 7.312 18.391 1 97 65 LYS B CA 1
ATOM 3573 C C . LYS B 1 65 ? -17.391 8.766 18.688 1 97 65 LYS B C 1
ATOM 3575 O O . LYS B 1 65 ? -18.281 9.617 18.812 1 97 65 LYS B O 1
ATOM 3580 N N . TYR B 1 66 ? -16.141 9.078 18.797 1 97.31 66 TYR B N 1
ATOM 3581 C CA . TYR B 1 66 ? -15.688 10.422 19.125 1 97.31 66 TYR B CA 1
ATOM 3582 C C . TYR B 1 66 ? -16 11.398 18 1 97.31 66 TYR B C 1
ATOM 3584 O O . TYR B 1 66 ? -16.344 12.555 18.25 1 97.31 66 TYR B O 1
ATOM 3592 N N . LEU B 1 67 ? -15.867 10.922 16.75 1 97.88 67 LEU B N 1
ATOM 3593 C CA . LEU B 1 67 ? -16.188 11.773 15.617 1 97.88 67 LEU B CA 1
ATOM 3594 C C . LEU B 1 67 ? -17.641 12.234 15.656 1 97.88 67 LEU B C 1
ATOM 3596 O O . LEU B 1 67 ? -17.938 13.398 15.383 1 97.88 67 LEU B O 1
ATOM 3600 N N . LYS B 1 68 ? -18.484 11.305 15.961 1 97.69 68 LYS B N 1
ATOM 3601 C CA . LYS B 1 68 ? -19.906 11.641 16.047 1 97.69 68 LYS B CA 1
ATOM 3602 C C . LYS B 1 68 ? -20.141 12.742 17.078 1 97.69 68 LYS B C 1
ATOM 3604 O O . LYS B 1 68 ? -20.859 13.703 16.812 1 97.69 68 LYS B O 1
ATOM 3609 N N . ILE B 1 69 ? -19.547 12.633 18.25 1 97.56 69 ILE B N 1
ATOM 3610 C CA . ILE B 1 69 ? -19.688 13.625 19.312 1 97.56 69 ILE B CA 1
ATOM 3611 C C . ILE B 1 69 ? -19.141 14.969 18.844 1 97.56 69 ILE B C 1
ATOM 3613 O O . ILE B 1 69 ? -19.766 16.016 19.062 1 97.56 69 ILE B O 1
ATOM 3617 N N . VAL B 1 70 ? -17.984 14.945 18.188 1 97.94 70 VAL B N 1
ATOM 3618 C CA . VAL B 1 70 ? -17.328 16.156 17.719 1 97.94 70 VAL B CA 1
ATOM 3619 C C . VAL B 1 70 ? -18.203 16.844 16.672 1 97.94 70 VAL B C 1
ATOM 3621 O O . VAL B 1 70 ? -18.422 18.047 16.75 1 97.94 70 VAL B O 1
ATOM 3624 N N . LEU B 1 71 ? -18.75 16.078 15.703 1 97.44 71 LEU B N 1
ATOM 3625 C CA . LEU B 1 71 ? -19.562 16.656 14.641 1 97.44 71 LEU B CA 1
ATOM 3626 C C . LEU B 1 71 ? -20.844 17.25 15.203 1 97.44 71 LEU B C 1
ATOM 3628 O O . LEU B 1 71 ? -21.312 18.297 14.727 1 97.44 71 LEU B O 1
ATOM 3632 N N . ASP B 1 72 ? -21.391 16.594 16.188 1 96.88 72 ASP B N 1
ATOM 3633 C CA . ASP B 1 72 ? -22.562 17.141 16.844 1 96.88 72 ASP B CA 1
ATOM 3634 C C . ASP B 1 72 ? -22.266 18.484 17.5 1 96.88 72 ASP B C 1
ATOM 3636 O O . ASP B 1 72 ? -23.047 19.422 17.391 1 96.88 72 ASP B O 1
ATOM 3640 N N . ARG B 1 73 ? -21.109 18.594 18.156 1 96.56 73 ARG B N 1
ATOM 3641 C CA . ARG B 1 73 ? -20.703 19.812 18.828 1 96.56 73 ARG B CA 1
ATOM 3642 C C . ARG B 1 73 ? -20.375 20.922 17.828 1 96.56 73 ARG B C 1
ATOM 3644 O O . ARG B 1 73 ? -20.562 22.109 18.125 1 96.56 73 ARG B O 1
ATOM 3651 N N . LEU B 1 74 ? -19.922 20.547 16.672 1 96.81 74 LEU B N 1
ATOM 3652 C CA . LEU B 1 74 ? -19.484 21.5 15.672 1 96.81 74 LEU B CA 1
ATOM 3653 C C . LEU B 1 74 ? -20.641 21.922 14.773 1 96.81 74 LEU B C 1
ATOM 3655 O O . LEU B 1 74 ? -20.484 22.781 13.906 1 96.81 74 LEU B O 1
ATOM 3659 N N . SER B 1 75 ? -21.75 21.297 15.117 1 94.75 75 SER B N 1
ATOM 3660 C CA . SER B 1 75 ? -22.906 21.625 14.297 1 94.75 75 SER B CA 1
ATOM 3661 C C . SER B 1 75 ? -23.219 23.109 14.352 1 94.75 75 SER B C 1
ATOM 3663 O O . SER B 1 75 ? -23.297 23.703 15.43 1 94.75 75 SER B O 1
ATOM 3665 N N . GLY B 1 76 ? -23.234 23.891 13.312 1 93.5 76 GLY B N 1
ATOM 3666 C CA . GLY B 1 76 ? -23.578 25.297 13.227 1 93.5 76 GLY B CA 1
ATOM 3667 C C . GLY B 1 76 ? -22.359 26.188 13.086 1 93.5 76 GLY B C 1
ATOM 3668 O O . GLY B 1 76 ? -22.5 27.406 12.883 1 93.5 76 GLY B O 1
ATOM 3669 N N . TYR B 1 77 ? -21.234 25.578 13.375 1 96.69 77 TYR B N 1
ATOM 3670 C CA . TYR B 1 77 ? -20.016 26.375 13.266 1 96.69 77 TYR B CA 1
ATOM 3671 C C . TYR B 1 77 ? -19.438 26.297 11.859 1 96.69 77 TYR B C 1
ATOM 3673 O O . TYR B 1 77 ? -19.438 25.234 11.242 1 96.69 77 TYR B O 1
ATOM 3681 N N . GLU B 1 78 ? -19 27.438 11.383 1 97.12 78 GLU B N 1
ATOM 3682 C CA . GLU B 1 78 ? -18.203 27.484 10.172 1 97.12 78 GLU B CA 1
ATOM 3683 C C . GLU B 1 78 ? -16.703 27.438 10.492 1 97.12 78 GLU B C 1
ATOM 3685 O O . GLU B 1 78 ? -16.234 28.172 11.359 1 97.12 78 GLU B O 1
ATOM 3690 N N . TYR B 1 79 ? -15.984 26.484 9.828 1 96.94 79 TYR B N 1
ATOM 3691 C CA . TYR B 1 79 ? -14.547 26.406 10.039 1 96.94 79 TYR B CA 1
ATOM 3692 C C . TYR B 1 79 ? -13.867 25.719 8.852 1 96.94 79 TYR B C 1
ATOM 3694 O O . TYR B 1 79 ? -14.508 24.984 8.094 1 96.94 79 TYR B O 1
ATOM 3702 N N . ASN B 1 80 ? -12.539 26.047 8.711 1 96.5 80 ASN B N 1
ATOM 3703 C CA . ASN B 1 80 ? -11.758 25.422 7.645 1 96.5 80 ASN B CA 1
ATOM 3704 C C . ASN B 1 80 ? -10.641 24.547 8.211 1 96.5 80 ASN B C 1
ATOM 3706 O O . ASN B 1 80 ? -10.156 23.641 7.531 1 96.5 80 ASN B O 1
ATOM 3710 N N . SER B 1 81 ? -10.25 24.859 9.383 1 97.88 81 SER B N 1
ATOM 3711 C CA . SER B 1 81 ? -9.133 24.141 9.992 1 97.88 81 SER B CA 1
ATOM 3712 C C . SER B 1 81 ? -9.414 23.812 11.453 1 97.88 81 SER B C 1
ATOM 3714 O O . SER B 1 81 ? -10.25 24.453 12.086 1 97.88 81 SER B O 1
ATOM 3716 N N . PHE B 1 82 ? -8.781 22.734 11.906 1 98.38 82 PHE B N 1
ATOM 3717 C CA . PHE B 1 82 ? -9.008 22.312 13.289 1 98.38 82 PHE B CA 1
ATOM 3718 C C . PHE B 1 82 ? -7.742 21.703 13.883 1 98.38 82 PHE B C 1
ATOM 3720 O O . PHE B 1 82 ? -6.809 21.359 13.156 1 98.38 82 PHE B O 1
ATOM 3727 N N . LEU B 1 83 ? -7.664 21.672 15.156 1 98.31 83 LEU B N 1
ATOM 3728 C CA . LEU B 1 83 ? -6.641 21.016 15.953 1 98.31 83 LEU B CA 1
ATOM 3729 C C . LEU B 1 83 ? -7.27 20.141 17.031 1 98.31 83 LEU B C 1
ATOM 3731 O O . LEU B 1 83 ? -8.297 20.5 17.609 1 98.31 83 LEU B O 1
ATOM 3735 N N . VAL B 1 84 ? -6.645 19 17.234 1 98.06 84 VAL B N 1
ATOM 3736 C CA . VAL B 1 84 ? -7.215 18.062 18.203 1 98.06 84 VAL B CA 1
ATOM 3737 C C . VAL B 1 84 ? -6.332 18 19.453 1 98.06 84 VAL B C 1
ATOM 3739 O O . VAL B 1 84 ? -5.113 17.875 19.344 1 98.06 84 VAL B O 1
ATOM 3742 N N . GLY B 1 85 ? -6.953 18.219 20.547 1 97.81 85 GLY B N 1
ATOM 3743 C CA . GLY B 1 85 ? -6.395 17.906 21.859 1 97.81 85 GLY B CA 1
ATOM 3744 C C . GLY B 1 85 ? -7.176 16.844 22.594 1 97.81 85 GLY B C 1
ATOM 3745 O O . GLY B 1 85 ? -8.336 16.578 22.266 1 97.81 85 GLY B O 1
ATOM 3746 N N . SER B 1 86 ? -6.426 16.188 23.547 1 97.94 86 SER B N 1
ATOM 3747 C CA . SER B 1 86 ? -7.121 15.141 24.281 1 97.94 86 SER B CA 1
ATOM 3748 C C . SER B 1 86 ? -6.699 15.125 25.75 1 97.94 86 SER B C 1
ATOM 3750 O O . SER B 1 86 ? -5.652 15.672 26.094 1 97.94 86 SER B O 1
ATOM 3752 N N . LYS B 1 87 ? -7.66 14.602 26.5 1 97.19 87 LYS B N 1
ATOM 3753 C CA . LYS B 1 87 ? -7.41 14.375 27.922 1 97.19 87 LYS B CA 1
ATOM 3754 C C . LYS B 1 87 ? -7.574 12.906 28.281 1 97.19 87 LYS B C 1
ATOM 3756 O O . LYS B 1 87 ? -8.594 12.289 27.953 1 97.19 87 LYS B O 1
ATOM 3761 N N . PHE B 1 88 ? -6.512 12.367 28.875 1 97 88 PHE B N 1
ATOM 3762 C CA . PHE B 1 88 ? -6.512 10.977 29.312 1 97 88 PHE B CA 1
ATOM 3763 C C . PHE B 1 88 ? -6.406 10.891 30.828 1 97 88 PHE B C 1
ATOM 3765 O O . PHE B 1 88 ? -6 11.859 31.484 1 97 88 PHE B O 1
ATOM 3772 N N . ASP B 1 89 ? -6.777 9.766 31.359 1 95.44 89 ASP B N 1
ATOM 3773 C CA . ASP B 1 89 ? -6.633 9.5 32.781 1 95.44 89 ASP B CA 1
ATOM 3774 C C . ASP B 1 89 ? -5.176 9.602 33.219 1 95.44 89 ASP B C 1
ATOM 3776 O O . ASP B 1 89 ? -4.297 8.969 32.625 1 95.44 89 ASP B O 1
ATOM 3780 N N . PRO B 1 90 ? -4.945 10.406 34.25 1 95.69 90 PRO B N 1
ATOM 3781 C CA . PRO B 1 90 ? -3.57 10.555 34.719 1 95.69 90 PRO B CA 1
ATOM 3782 C C . PRO B 1 90 ? -2.934 9.219 35.125 1 95.69 90 PRO B C 1
ATOM 3784 O O . PRO B 1 90 ? -1.721 9.047 34.969 1 95.69 90 PRO B O 1
ATOM 3787 N N . GLU B 1 91 ? -3.668 8.328 35.562 1 95.06 91 GLU B N 1
ATOM 3788 C CA . GLU B 1 91 ? -3.146 7.02 35.938 1 95.06 91 GLU B CA 1
ATOM 3789 C C . GLU B 1 91 ? -2.621 6.266 34.719 1 95.06 91 GLU B C 1
ATOM 3791 O O . GLU B 1 91 ? -1.59 5.594 34.781 1 95.06 91 GLU B O 1
ATOM 3796 N N . ILE B 1 92 ? -3.398 6.387 33.656 1 94.81 92 ILE B N 1
ATOM 3797 C CA . ILE B 1 92 ? -2.996 5.746 32.406 1 94.81 92 ILE B CA 1
ATOM 3798 C C . ILE B 1 92 ? -1.688 6.359 31.906 1 94.81 92 ILE B C 1
ATOM 3800 O O . ILE B 1 92 ? -0.774 5.641 31.5 1 94.81 92 ILE B O 1
ATOM 3804 N N . LEU B 1 93 ? -1.625 7.668 32 1 96.19 93 LEU B N 1
ATOM 3805 C CA . LEU B 1 93 ? -0.431 8.375 31.547 1 96.19 93 LEU B CA 1
ATOM 3806 C C . LEU B 1 93 ? 0.774 8.008 32.406 1 96.19 93 LEU B C 1
ATOM 3808 O O . LEU B 1 93 ? 1.881 7.836 31.891 1 96.19 93 LEU B O 1
ATOM 3812 N N . GLU B 1 94 ? 0.559 7.84 33.688 1 95.94 94 GLU B N 1
ATOM 3813 C CA . GLU B 1 94 ? 1.633 7.453 34.594 1 95.94 94 GLU B CA 1
ATOM 3814 C C . GLU B 1 94 ? 2.123 6.039 34.281 1 95.94 94 GLU B C 1
ATOM 3816 O O . GLU B 1 94 ? 3.33 5.785 34.281 1 95.94 94 GLU B O 1
ATOM 3821 N N . ARG B 1 95 ? 1.243 5.133 34.094 1 95.06 95 ARG B N 1
ATOM 3822 C CA . ARG B 1 95 ? 1.594 3.754 33.781 1 95.06 95 ARG B CA 1
ATOM 3823 C C . ARG B 1 95 ? 2.391 3.678 32.469 1 95.06 95 ARG B C 1
ATOM 3825 O O . ARG B 1 95 ? 3.389 2.961 32.375 1 95.06 95 ARG B O 1
ATOM 3832 N N . GLU B 1 96 ? 1.898 4.418 31.5 1 95.88 96 GLU B N 1
ATOM 3833 C CA . GLU B 1 96 ? 2.598 4.441 30.219 1 95.88 96 GLU B CA 1
ATOM 3834 C C . GLU B 1 96 ? 4.016 4.98 30.375 1 95.88 96 GLU B C 1
ATOM 3836 O O . GLU B 1 96 ? 4.965 4.418 29.828 1 95.88 96 GLU B O 1
ATOM 3841 N N . ASN B 1 97 ? 4.125 6.004 31.172 1 95.94 97 ASN B N 1
ATOM 3842 C CA . ASN B 1 97 ? 5.438 6.602 31.406 1 95.94 97 ASN B CA 1
ATOM 3843 C C . ASN B 1 97 ? 6.379 5.629 32.094 1 95.94 97 ASN B C 1
ATOM 3845 O O . ASN B 1 97 ? 7.57 5.578 31.781 1 95.94 97 ASN B O 1
ATOM 3849 N N . GLN B 1 98 ? 5.902 4.895 33.031 1 95.69 98 GLN B N 1
ATOM 3850 C CA . GLN B 1 98 ? 6.711 3.914 33.75 1 95.69 98 GLN B CA 1
ATOM 3851 C C . GLN B 1 98 ? 7.238 2.84 32.812 1 95.69 98 GLN B C 1
ATOM 3853 O O . GLN B 1 98 ? 8.414 2.479 32.844 1 95.69 98 GLN B O 1
ATOM 3858 N N . ILE B 1 99 ? 6.387 2.4 31.969 1 94.69 99 ILE B N 1
ATOM 3859 C CA . ILE B 1 99 ? 6.773 1.357 31.031 1 94.69 99 ILE B CA 1
ATOM 3860 C C . ILE B 1 99 ? 7.809 1.905 30.047 1 94.69 99 ILE B C 1
ATOM 3862 O O . ILE B 1 99 ? 8.812 1.25 29.766 1 94.69 99 ILE B O 1
ATOM 3866 N N . GLN B 1 100 ? 7.562 3.131 29.531 1 94.62 100 GLN B N 1
ATOM 3867 C CA . GLN B 1 100 ? 8.477 3.732 28.578 1 94.62 100 GLN B CA 1
ATOM 3868 C C . GLN B 1 100 ? 9.844 4 29.203 1 94.62 100 GLN B C 1
ATOM 3870 O O . GLN B 1 100 ? 10.875 3.852 28.547 1 94.62 100 GLN B O 1
ATOM 3875 N N . GLU B 1 101 ? 9.812 4.363 30.453 1 95.12 101 GLU B N 1
ATOM 3876 C CA . GLU B 1 101 ? 11.062 4.586 31.172 1 95.12 101 GLU B CA 1
ATOM 3877 C C . GLU B 1 101 ? 11.867 3.295 31.297 1 95.12 101 GLU B C 1
ATOM 3879 O O . GLU B 1 101 ? 13.094 3.309 31.172 1 95.12 101 GLU B O 1
ATOM 3884 N N . LYS B 1 102 ? 11.18 2.252 31.516 1 94.06 102 LYS B N 1
ATOM 3885 C CA . LYS B 1 102 ? 11.836 0.951 31.641 1 94.06 102 LYS B CA 1
ATOM 3886 C C . LYS B 1 102 ? 12.547 0.563 30.359 1 94.06 102 LYS B C 1
ATOM 3888 O O . LYS B 1 102 ? 13.555 -0.145 30.391 1 94.06 102 LYS B O 1
ATOM 3893 N N . PHE B 1 103 ? 12.016 1.088 29.281 1 93.56 103 PHE B N 1
ATOM 3894 C CA . PHE B 1 103 ? 12.586 0.674 28.016 1 93.56 103 PHE B CA 1
ATOM 3895 C C . PHE B 1 103 ? 13.336 1.827 27.359 1 93.56 103 PHE B C 1
ATOM 3897 O O . PHE B 1 103 ? 13.461 1.87 26.125 1 93.56 103 PHE B O 1
ATOM 3904 N N . GLY B 1 104 ? 13.703 2.922 28.031 1 90.81 104 GLY B N 1
ATOM 3905 C CA . GLY B 1 104 ? 14.648 3.934 27.578 1 90.81 104 GLY B CA 1
ATOM 3906 C C . GLY B 1 104 ? 13.969 5.184 27.047 1 90.81 104 GLY B C 1
ATOM 3907 O O . GLY B 1 104 ? 14.594 5.973 26.328 1 90.81 104 GLY B O 1
ATOM 3908 N N . LYS B 1 105 ? 12.664 5.383 27.266 1 90.88 105 LYS B N 1
ATOM 3909 C CA . LYS B 1 105 ? 11.93 6.59 26.891 1 90.88 105 LYS B CA 1
ATOM 3910 C C . LYS B 1 105 ? 12.078 6.895 25.406 1 90.88 105 LYS B C 1
ATOM 3912 O O . LYS B 1 105 ? 12.406 8.023 25.031 1 90.88 105 LYS B O 1
ATOM 3917 N N . LYS B 1 106 ? 11.844 5.934 24.594 1 93.94 106 LYS B N 1
ATOM 3918 C CA . LYS B 1 106 ? 12.008 6.043 23.141 1 93.94 106 LYS B CA 1
ATOM 3919 C C . LYS B 1 106 ? 10.656 6.191 22.453 1 93.94 106 LYS B C 1
ATOM 3921 O O . LYS B 1 106 ? 10.562 6.031 21.234 1 93.94 106 LYS B O 1
ATOM 3926 N N . GLY B 1 107 ? 9.656 6.426 23.234 1 95.88 107 GLY B N 1
ATOM 3927 C CA . GLY B 1 107 ? 8.328 6.383 22.656 1 95.88 107 GLY B CA 1
ATOM 3928 C C . GLY B 1 107 ? 7.629 7.73 22.656 1 95.88 107 GLY B C 1
ATOM 3929 O O . GLY B 1 107 ? 8.281 8.773 22.672 1 95.88 107 GLY B O 1
ATOM 3930 N N . GLU B 1 108 ? 6.328 7.762 22.391 1 96.25 108 GLU B N 1
ATOM 3931 C CA . GLU B 1 108 ? 5.453 8.93 22.453 1 96.25 108 GLU B CA 1
ATOM 3932 C C . GLU B 1 108 ? 4.25 8.656 23.359 1 96.25 108 GLU B C 1
ATOM 3934 O O . GLU B 1 108 ? 3.969 7.508 23.703 1 96.25 108 GLU B O 1
ATOM 3939 N N . SER B 1 109 ? 3.637 9.719 23.734 1 96.44 109 SER B N 1
ATOM 3940 C CA . SER B 1 109 ? 2.488 9.57 24.625 1 96.44 109 SER B CA 1
ATOM 3941 C C . SER B 1 109 ? 1.252 9.117 23.844 1 96.44 109 SER B C 1
ATOM 3943 O O . SER B 1 109 ? 1.119 9.398 22.656 1 96.44 109 SER B O 1
ATOM 3945 N N . ILE B 1 110 ? 0.403 8.422 24.562 1 97.75 110 ILE B N 1
ATOM 3946 C CA . ILE B 1 110 ? -0.858 7.992 23.969 1 97.75 110 ILE B CA 1
ATOM 3947 C C . ILE B 1 110 ? -1.647 9.211 23.5 1 97.75 110 ILE B C 1
ATOM 3949 O O . ILE B 1 110 ? -2.344 9.148 22.484 1 97.75 110 ILE B O 1
ATOM 3953 N N . LYS B 1 111 ? -1.478 10.32 24.172 1 96.94 111 LYS B N 1
ATOM 3954 C CA . LYS B 1 111 ? -2.146 11.562 23.797 1 96.94 111 LYS B CA 1
ATOM 3955 C C . LYS B 1 111 ? -1.708 12.023 22.406 1 96.94 111 LYS B C 1
ATOM 3957 O O . LYS B 1 111 ? -2.545 12.32 21.562 1 96.94 111 LYS B O 1
ATOM 3962 N N . LYS B 1 112 ? -0.427 12.078 22.297 1 96.88 112 LYS B N 1
ATOM 3963 C CA . LYS B 1 112 ? 0.147 12.531 21.031 1 96.88 112 LYS B CA 1
ATOM 3964 C C . LYS B 1 112 ? -0.309 11.656 19.875 1 96.88 112 LYS B C 1
ATOM 3966 O O . LYS B 1 112 ? -0.693 12.164 18.812 1 96.88 112 LYS B O 1
ATOM 3971 N N . GLU B 1 113 ? -0.221 10.344 20.094 1 97.5 113 GLU B N 1
ATOM 3972 C CA . GLU B 1 113 ? -0.655 9.445 19.031 1 97.5 113 GLU B CA 1
ATOM 3973 C C . GLU B 1 113 ? -2.146 9.609 18.734 1 97.5 113 GLU B C 1
ATOM 3975 O O . GLU B 1 113 ? -2.562 9.641 17.578 1 97.5 113 GLU B O 1
ATOM 3980 N N . PHE B 1 114 ? -2.908 9.656 19.797 1 97.94 114 PHE B N 1
ATOM 3981 C CA . PHE B 1 114 ? -4.352 9.789 19.641 1 97.94 114 PHE B CA 1
ATOM 3982 C C . PHE B 1 114 ? -4.699 11.039 18.828 1 97.94 114 PHE B C 1
ATOM 3984 O O . PHE B 1 114 ? -5.48 10.969 17.875 1 97.94 114 PHE B O 1
ATOM 3991 N N . ASN B 1 115 ? -4.105 12.148 19.25 1 97.88 115 ASN B N 1
ATOM 3992 C CA . ASN B 1 115 ? -4.375 13.406 18.562 1 97.88 115 ASN B CA 1
ATOM 3993 C C . ASN B 1 115 ? -4.023 13.336 17.078 1 97.88 115 ASN B C 1
ATOM 3995 O O . ASN B 1 115 ? -4.797 13.781 16.234 1 97.88 115 ASN B O 1
ATOM 3999 N N . ARG B 1 116 ? -2.898 12.812 16.828 1 96.88 116 ARG B N 1
ATOM 4000 C CA . ARG B 1 116 ? -2.41 12.703 15.461 1 96.88 116 ARG B CA 1
ATOM 4001 C C . ARG B 1 116 ? -3.307 11.797 14.625 1 96.88 116 ARG B C 1
ATOM 4003 O O . ARG B 1 116 ? -3.742 12.172 13.539 1 96.88 116 ARG B O 1
ATOM 4010 N N . GLU B 1 117 ? -3.611 10.57 15.156 1 97.25 117 GLU B N 1
ATOM 4011 C CA . GLU B 1 117 ? -4.367 9.57 14.406 1 97.25 117 GLU B CA 1
ATOM 4012 C C . GLU B 1 117 ? -5.828 9.992 14.258 1 97.25 117 GLU B C 1
ATOM 4014 O O . GLU B 1 117 ? -6.434 9.789 13.195 1 97.25 117 GLU B O 1
ATOM 4019 N N . PHE B 1 118 ? -6.398 10.469 15.266 1 97.94 118 PHE B N 1
ATOM 4020 C CA . PHE B 1 118 ? -7.773 10.953 15.164 1 97.94 118 PHE B CA 1
ATOM 4021 C C . PHE B 1 118 ? -7.859 12.148 14.227 1 97.94 118 PHE B C 1
ATOM 4023 O O . PHE B 1 118 ? -8.828 12.281 13.477 1 97.94 118 PHE B O 1
ATOM 4030 N N . GLY B 1 119 ? -6.906 13.102 14.391 1 97.88 119 GLY B N 1
ATOM 4031 C CA . GLY B 1 119 ? -6.852 14.227 13.477 1 97.88 119 GLY B CA 1
ATOM 4032 C C . GLY B 1 119 ? -6.848 13.805 12.016 1 97.88 119 GLY B C 1
ATOM 4033 O O . GLY B 1 119 ? -7.59 14.359 11.203 1 97.88 119 GLY B O 1
ATOM 4034 N N . LYS B 1 120 ? -6.062 12.828 11.711 1 97.19 120 LYS B N 1
ATOM 4035 C CA . LYS B 1 120 ? -6.023 12.297 10.352 1 97.19 120 LYS B CA 1
ATOM 4036 C C . LYS B 1 120 ? -7.371 11.703 9.953 1 97.19 120 LYS B C 1
ATOM 4038 O O . LYS B 1 120 ? -7.844 11.906 8.836 1 97.19 120 LYS B O 1
ATOM 4043 N N . TYR B 1 121 ? -7.895 10.961 10.836 1 97.69 121 TYR B N 1
ATOM 4044 C CA . TYR B 1 121 ? -9.188 10.32 10.609 1 97.69 121 TYR B CA 1
ATOM 4045 C C . TYR B 1 121 ? -10.266 11.352 10.297 1 97.69 121 TYR B C 1
ATOM 4047 O O . TYR B 1 121 ? -10.984 11.219 9.305 1 97.69 121 TYR B O 1
ATOM 4055 N N . MET B 1 122 ? -10.266 12.344 11.094 1 97.69 122 MET B N 1
ATOM 4056 C CA . MET B 1 122 ? -11.25 13.406 10.922 1 97.69 122 MET B CA 1
ATOM 4057 C C . MET B 1 122 ? -11 14.18 9.633 1 97.69 122 MET B C 1
ATOM 4059 O O . MET B 1 122 ? -11.945 14.531 8.922 1 97.69 122 MET B O 1
ATOM 4063 N N . GLU B 1 123 ? -9.781 14.508 9.398 1 97.69 123 GLU B N 1
ATOM 4064 C CA . GLU B 1 123 ? -9.438 15.203 8.164 1 97.69 123 GLU B CA 1
ATOM 4065 C C . GLU B 1 123 ? -9.93 14.445 6.938 1 97.69 123 GLU B C 1
ATOM 4067 O O . GLU B 1 123 ? -10.492 15.039 6.012 1 97.69 123 GLU B O 1
ATOM 4072 N N . ASN B 1 124 ? -9.805 13.18 6.957 1 97.19 124 ASN B N 1
ATOM 4073 C CA . ASN B 1 124 ? -10.195 12.336 5.836 1 97.19 124 ASN B CA 1
ATOM 4074 C C . ASN B 1 124 ? -11.711 12.328 5.648 1 97.19 124 ASN B C 1
ATOM 4076 O O . ASN B 1 124 ? -12.203 12.273 4.52 1 97.19 124 ASN B O 1
ATOM 4080 N N . ILE B 1 125 ? -12.391 12.375 6.684 1 96.69 125 ILE B N 1
ATOM 4081 C CA . ILE B 1 125 ? -13.844 12.234 6.625 1 96.69 125 ILE B CA 1
ATOM 4082 C C . ILE B 1 125 ? -14.477 13.594 6.328 1 96.69 125 ILE B C 1
ATOM 4084 O O . ILE B 1 125 ? -15.391 13.688 5.512 1 96.69 125 ILE B O 1
ATOM 4088 N N . THR B 1 126 ? -14 14.656 6.93 1 96.25 126 THR B N 1
ATOM 4089 C CA . THR B 1 126 ? -14.664 15.953 6.863 1 96.25 126 THR B CA 1
ATOM 4090 C C . THR B 1 126 ? -14.102 16.797 5.719 1 96.25 126 THR B C 1
ATOM 4092 O O . THR B 1 126 ? -14.734 17.734 5.266 1 96.25 126 THR B O 1
ATOM 4095 N N . GLY B 1 127 ? -12.844 16.516 5.344 1 96.75 127 GLY B N 1
ATOM 4096 C CA . GLY B 1 127 ? -12.18 17.328 4.336 1 96.75 127 GLY B CA 1
ATOM 4097 C C . GLY B 1 127 ? -11.594 18.609 4.891 1 96.75 127 GLY B C 1
ATOM 4098 O O . GLY B 1 127 ? -10.977 19.375 4.156 1 96.75 127 GLY B O 1
ATOM 4099 N N . LYS B 1 128 ? -11.758 18.859 6.191 1 97.12 128 LYS B N 1
ATOM 4100 C CA . LYS B 1 128 ? -11.172 20.031 6.844 1 97.12 128 LYS B CA 1
ATOM 4101 C C . LYS B 1 128 ? -9.688 19.812 7.121 1 97.12 128 LYS B C 1
ATOM 4103 O O . LYS B 1 128 ? -9.219 18.672 7.184 1 97.12 128 LYS B O 1
ATOM 4108 N N . THR B 1 129 ? -8.992 20.859 7.336 1 97.19 129 THR B N 1
ATOM 4109 C CA . THR B 1 129 ? -7.539 20.781 7.406 1 97.19 129 THR B CA 1
ATOM 4110 C C . THR B 1 129 ? -7.066 20.75 8.859 1 97.19 129 THR B C 1
ATOM 4112 O O . THR B 1 129 ? -7.496 21.562 9.672 1 97.19 129 THR B O 1
ATOM 4115 N N . TYR B 1 130 ? -6.223 19.812 9.109 1 96.06 130 TYR B N 1
ATOM 4116 C CA . TYR B 1 130 ? -5.535 19.797 10.391 1 96.06 130 TYR B CA 1
ATOM 4117 C C . TYR B 1 130 ? -4.426 20.844 10.438 1 96.06 130 TYR B C 1
ATOM 4119 O O . TYR B 1 130 ? -3.516 20.828 9.602 1 96.06 130 TYR B O 1
ATOM 4127 N N . SER B 1 131 ? -4.527 21.797 11.461 1 95.56 131 SER B N 1
ATOM 4128 C CA . SER B 1 131 ? -3.605 22.938 11.445 1 95.56 131 SER B CA 1
ATOM 4129 C C . SER B 1 131 ? -3.156 23.297 12.852 1 95.56 131 SER B C 1
ATOM 4131 O O . SER B 1 131 ? -3.896 23.109 13.82 1 95.56 131 SER B O 1
ATOM 4133 N N . LYS B 1 132 ? -1.901 23.891 13.008 1 92.81 132 LYS B N 1
ATOM 4134 C CA . LYS B 1 132 ? -1.371 24.406 14.273 1 92.81 132 LYS B CA 1
ATOM 4135 C C . LYS B 1 132 ? -2.029 25.719 14.648 1 92.81 132 LYS B C 1
ATOM 4137 O O . LYS B 1 132 ? -2.006 26.125 15.82 1 92.81 132 LYS B O 1
ATOM 4142 N N . ASP B 1 133 ? -2.506 26.406 13.695 1 94 133 ASP B N 1
ATOM 4143 C CA . ASP B 1 133 ? -3.262 27.641 13.898 1 94 133 ASP B CA 1
ATOM 4144 C C . ASP B 1 133 ? -4.695 27.484 13.391 1 94 133 ASP B C 1
ATOM 4146 O O . ASP B 1 133 ? -5.074 28.094 12.391 1 94 133 ASP B O 1
ATOM 4150 N N . PRO B 1 134 ? -5.496 26.812 14.188 1 97.12 134 PRO B N 1
ATOM 4151 C CA . PRO B 1 134 ? -6.809 26.375 13.703 1 97.12 134 PRO B CA 1
ATOM 4152 C C . PRO B 1 134 ? -7.906 27.406 13.953 1 97.12 134 PRO B C 1
ATOM 4154 O O . PRO B 1 134 ? -7.75 28.281 14.82 1 97.12 134 PRO B O 1
ATOM 4157 N N . ASP B 1 135 ? -8.945 27.281 13.18 1 97.44 135 ASP B N 1
ATOM 4158 C CA . ASP B 1 135 ? -10.18 28 13.461 1 97.44 135 ASP B CA 1
ATOM 4159 C C . ASP B 1 135 ? -10.852 27.484 14.734 1 97.44 135 ASP B C 1
ATOM 4161 O O . ASP B 1 135 ? -11.438 28.25 15.492 1 97.44 135 ASP B O 1
ATOM 4165 N N . ILE B 1 136 ? -10.672 26.172 14.883 1 98 136 ILE B N 1
ATOM 4166 C CA . ILE B 1 136 ? -11.336 25.547 16.016 1 98 136 ILE B CA 1
ATOM 4167 C C . ILE B 1 136 ? -10.398 24.531 16.672 1 98 136 ILE B C 1
ATOM 4169 O O . ILE B 1 136 ? -9.719 23.766 15.977 1 98 136 ILE B O 1
ATOM 4173 N N . ILE B 1 137 ? -10.32 24.547 18 1 98.12 137 ILE B N 1
ATOM 4174 C CA . ILE B 1 137 ? -9.602 23.547 18.781 1 98.12 137 ILE B CA 1
ATOM 4175 C C . ILE B 1 137 ? -10.602 22.578 19.406 1 98.12 137 ILE B C 1
ATOM 4177 O O . ILE B 1 137 ? -11.539 23 20.094 1 98.12 137 ILE B O 1
ATOM 4181 N N . ILE B 1 138 ? -10.375 21.359 19.141 1 98.31 138 ILE B N 1
ATOM 4182 C CA . ILE B 1 138 ? -11.25 20.312 19.641 1 98.31 138 ILE B CA 1
ATOM 4183 C C . ILE B 1 138 ? -10.547 19.547 20.766 1 98.31 138 ILE B C 1
ATOM 4185 O O . ILE B 1 138 ? -9.523 18.891 20.531 1 98.31 138 ILE B O 1
ATOM 4189 N N . ASN B 1 139 ? -11.094 19.625 21.953 1 98.12 139 ASN B N 1
ATOM 4190 C CA . ASN B 1 139 ? -10.531 18.891 23.078 1 98.12 139 ASN B CA 1
ATOM 4191 C C . ASN B 1 139 ? -11.398 17.703 23.469 1 98.12 139 ASN B C 1
ATOM 4193 O O . ASN B 1 139 ? -12.5 17.875 23.984 1 98.12 139 ASN B O 1
ATOM 4197 N N . ILE B 1 140 ? -10.852 16.562 23.281 1 97.88 140 ILE B N 1
ATOM 4198 C CA . ILE B 1 140 ? -11.602 15.328 23.547 1 97.88 140 ILE B CA 1
ATOM 4199 C C . ILE B 1 140 ? -11.234 14.797 24.922 1 97.88 140 ILE B C 1
ATOM 4201 O O . ILE B 1 140 ? -10.062 14.516 25.203 1 97.88 140 ILE B O 1
ATOM 4205 N N . ASN B 1 141 ? -12.219 14.703 25.797 1 97.38 141 ASN B N 1
ATOM 4206 C CA . ASN B 1 141 ? -12.055 14.047 27.094 1 97.38 141 ASN B CA 1
ATOM 4207 C C . ASN B 1 141 ? -12.367 12.562 27.016 1 97.38 141 ASN B C 1
ATOM 4209 O O . ASN B 1 141 ? -13.531 12.172 26.922 1 97.38 141 ASN B O 1
ATOM 4213 N N . THR B 1 142 ? -11.352 11.742 27.094 1 96 142 THR B N 1
ATOM 4214 C CA . THR B 1 142 ? -11.539 10.312 26.875 1 96 142 THR B CA 1
ATOM 4215 C C . THR B 1 142 ? -12 9.625 28.172 1 96 142 THR B C 1
ATOM 4217 O O . THR B 1 142 ? -12.398 8.461 28.141 1 96 142 THR B O 1
ATOM 4220 N N . ILE B 1 143 ? -11.953 10.297 29.312 1 93.44 143 ILE B N 1
ATOM 4221 C CA . ILE B 1 143 ? -12.367 9.758 30.594 1 93.44 143 ILE B CA 1
ATOM 4222 C C . ILE B 1 143 ? -13.891 9.742 30.688 1 93.44 143 ILE B C 1
ATOM 4224 O O . ILE B 1 143 ? -14.484 8.727 31.062 1 93.44 143 ILE B O 1
ATOM 4228 N N . TYR B 1 144 ? -14.508 10.875 30.25 1 94.19 144 TYR B N 1
ATOM 4229 C CA . TYR B 1 144 ? -15.945 11.023 30.406 1 94.19 144 TYR B CA 1
ATOM 4230 C C . TYR B 1 144 ? -16.641 11.023 29.047 1 94.19 144 TYR B C 1
ATOM 4232 O O . TYR B 1 144 ? -17.859 11.164 28.969 1 94.19 144 TYR B O 1
ATOM 4240 N N . ASP B 1 145 ? -15.898 10.906 27.984 1 93.5 145 ASP B N 1
ATOM 4241 C CA . ASP B 1 145 ? -16.406 10.852 26.625 1 93.5 145 ASP B CA 1
ATOM 4242 C C . ASP B 1 145 ? -17.203 12.109 26.281 1 93.5 145 ASP B C 1
ATOM 4244 O O . ASP B 1 145 ? -18.344 12.023 25.844 1 93.5 145 ASP B O 1
ATOM 4248 N N . TYR B 1 146 ? -16.594 13.188 26.422 1 95.19 146 TYR B N 1
ATOM 4249 C CA . TYR B 1 146 ? -17.203 14.43 25.969 1 95.19 146 TYR B CA 1
ATOM 4250 C C . TYR B 1 146 ? -16.188 15.312 25.266 1 95.19 146 TYR B C 1
ATOM 4252 O O . TYR B 1 146 ? -14.984 15.039 25.312 1 95.19 146 TYR B O 1
ATOM 4260 N N . VAL B 1 147 ? -16.672 16.391 24.609 1 96.88 147 VAL B N 1
ATOM 4261 C CA . VAL B 1 147 ? -15.82 17.219 23.75 1 96.88 147 VAL B CA 1
ATOM 4262 C C . VAL B 1 147 ? -16.031 18.688 24.078 1 96.88 147 VAL B C 1
ATOM 4264 O O . VAL B 1 147 ? -17.172 19.141 24.281 1 96.88 147 VAL B O 1
ATOM 4267 N N . GLU B 1 148 ? -14.922 19.391 24.266 1 96.88 148 GLU B N 1
ATOM 4268 C CA . GLU B 1 148 ? -14.93 20.844 24.391 1 96.88 148 GLU B CA 1
ATOM 4269 C C . GLU B 1 148 ? -14.352 21.5 23.141 1 96.88 148 GLU B C 1
ATOM 4271 O O . GLU B 1 148 ? -13.359 21.016 22.578 1 96.88 148 GLU B O 1
ATOM 4276 N N . ILE B 1 149 ? -15.023 22.578 22.75 1 97.25 149 ILE B N 1
ATOM 4277 C CA . ILE B 1 149 ? -14.539 23.266 21.547 1 97.25 149 ILE B CA 1
ATOM 4278 C C . ILE B 1 149 ? -14.109 24.688 21.906 1 97.25 149 ILE B C 1
ATOM 4280 O O . ILE B 1 149 ? -14.727 25.328 22.766 1 97.25 149 ILE B O 1
ATOM 4284 N N . ASN B 1 150 ? -13.016 25.109 21.422 1 97.12 150 ASN B N 1
ATOM 4285 C CA . ASN B 1 150 ? -12.531 26.484 21.484 1 97.12 150 ASN B CA 1
ATOM 4286 C C . ASN B 1 150 ? -12.453 27.125 20.094 1 97.12 150 ASN B C 1
ATOM 4288 O O . ASN B 1 150 ? -11.688 26.672 19.25 1 97.12 150 ASN B O 1
ATOM 4292 N N . VAL B 1 151 ? -13.258 28.172 19.859 1 97.75 151 VAL B N 1
ATOM 4293 C CA . VAL B 1 151 ? -13.359 28.797 18.547 1 97.75 151 VAL B CA 1
ATOM 4294 C C . VAL B 1 151 ? -12.477 30.047 18.516 1 97.75 151 VAL B C 1
ATOM 4296 O O . VAL B 1 151 ? -12.578 30.906 19.375 1 97.75 151 VAL B O 1
ATOM 4299 N N . LYS B 1 152 ? -11.609 30.078 17.531 1 97.69 152 LYS B N 1
ATOM 4300 C CA . LYS B 1 152 ? -10.734 31.234 17.344 1 97.69 152 LYS B CA 1
ATOM 4301 C C . LYS B 1 152 ? -11.539 32.5 17.016 1 97.69 152 LYS B C 1
ATOM 4303 O O . LYS B 1 152 ? -12.461 32.438 16.203 1 97.69 152 LYS B O 1
ATOM 4308 N N . SER B 1 153 ? -11.188 33.562 17.562 1 98 153 SER B N 1
ATOM 4309 C CA . SER B 1 153 ? -11.859 34.812 17.281 1 98 153 SER B CA 1
ATOM 4310 C C . SER B 1 153 ? -11.594 35.281 15.867 1 98 153 SER B C 1
ATOM 4312 O O . SER B 1 153 ? -10.625 34.875 15.234 1 98 153 SER B O 1
ATOM 4314 N N . LEU B 1 154 ? -12.516 36.062 15.398 1 97.81 154 LEU B N 1
ATOM 4315 C CA . LEU B 1 154 ? -12.359 36.75 14.117 1 97.81 154 LEU B CA 1
ATOM 4316 C C . LEU B 1 154 ? -11.938 38.188 14.32 1 97.81 154 LEU B C 1
ATOM 4318 O O . LEU B 1 154 ? -12.461 38.875 15.203 1 97.81 154 LEU B O 1
ATOM 4322 N N . TYR B 1 155 ? -10.992 38.656 13.523 1 98.25 155 TYR B N 1
ATOM 4323 C CA . TYR B 1 155 ? -10.469 40 13.641 1 98.25 155 TYR B CA 1
ATOM 4324 C C . TYR B 1 155 ? -10.609 40.75 12.328 1 98.25 155 TYR B C 1
ATOM 4326 O O . TYR B 1 155 ? -10.195 40.281 11.273 1 98.25 155 TYR B O 1
ATOM 4334 N N . ILE B 1 156 ? -11.18 41.906 12.398 1 98.56 156 ILE B N 1
ATOM 4335 C CA . ILE B 1 156 ? -11.328 42.75 11.227 1 98.56 156 ILE B CA 1
ATOM 4336 C C . ILE B 1 156 ? -10.688 44.125 11.492 1 98.56 156 ILE B C 1
ATOM 4338 O O . ILE B 1 156 ? -11.023 44.781 12.484 1 98.56 156 ILE B O 1
ATOM 4342 N N . TYR B 1 157 ? -9.789 44.438 10.656 1 98.44 157 TYR B N 1
ATOM 4343 C CA . TYR B 1 157 ? -9.141 45.75 10.672 1 98.44 157 TYR B CA 1
ATOM 4344 C C . TYR 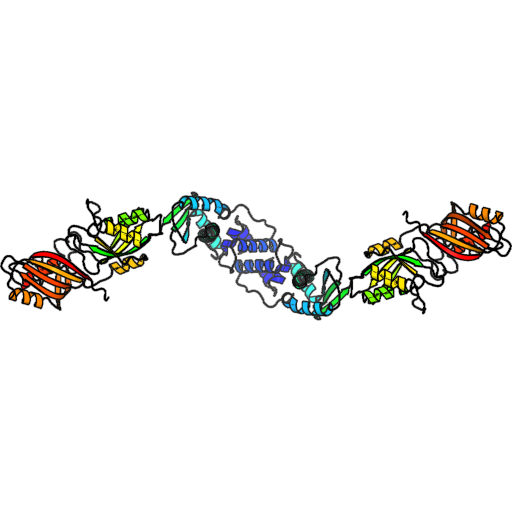B 1 157 ? -9.977 46.781 9.914 1 98.44 157 TYR B C 1
ATOM 4346 O O . TYR B 1 157 ? -10.656 46.438 8.945 1 98.44 157 TYR B O 1
ATOM 4354 N N . GLY B 1 158 ? -9.898 48.125 10.398 1 98.38 158 GLY B N 1
ATOM 4355 C CA . GLY B 1 158 ? -10.523 49.219 9.695 1 98.38 158 GLY B CA 1
ATOM 4356 C C . GLY B 1 158 ? -10.18 50.562 10.281 1 98.38 158 GLY B C 1
ATOM 4357 O O . GLY B 1 158 ? -9.32 50.688 11.164 1 98.38 158 GLY B O 1
ATOM 4358 N N . VAL B 1 159 ? -10.844 51.656 9.641 1 98.31 159 VAL B N 1
ATOM 4359 C CA . VAL B 1 159 ? -10.758 53 10.156 1 98.31 159 VAL B CA 1
ATOM 4360 C C . VAL B 1 159 ? -12.164 53.562 10.414 1 98.31 159 VAL B C 1
ATOM 4362 O O . VAL B 1 159 ? -13.094 53.25 9.672 1 98.31 159 VAL B O 1
ATOM 4365 N N . TYR B 1 160 ? -12.266 54.281 11.484 1 98.5 160 TYR B N 1
ATOM 4366 C CA . TYR B 1 160 ? -13.562 54.875 11.711 1 98.5 160 TYR B CA 1
ATOM 4367 C C . TYR B 1 160 ? -13.43 56.406 11.844 1 98.5 160 TYR B C 1
ATOM 4369 O O . TYR B 1 160 ? -12.383 56.906 12.25 1 98.5 160 TYR B O 1
ATOM 4377 N N . THR B 1 161 ? -14.492 57.094 11.445 1 98.5 161 THR B N 1
ATOM 4378 C CA . THR B 1 161 ? -14.688 58.531 11.742 1 98.5 161 THR B CA 1
ATOM 4379 C C . THR B 1 161 ? -15.883 58.719 12.672 1 98.5 161 THR B C 1
ATOM 4381 O O . THR B 1 161 ? -16.859 57.969 12.602 1 98.5 161 THR B O 1
ATOM 4384 N N . LYS B 1 162 ? -15.734 59.531 13.555 1 98 162 LYS B N 1
ATOM 4385 C CA . LYS B 1 162 ? -16.734 59.875 14.555 1 98 162 LYS B CA 1
ATOM 4386 C C . LYS B 1 162 ? -17.219 61.312 14.383 1 98 162 LYS B C 1
ATOM 4388 O O . LYS B 1 162 ? -16.453 62.281 14.578 1 98 162 LYS B O 1
ATOM 4393 N N . MET B 1 163 ? -18.5 61.5 14.109 1 96.94 163 MET B N 1
ATOM 4394 C CA . MET B 1 163 ? -19.047 62.812 13.797 1 96.94 163 MET B CA 1
ATOM 4395 C C . MET B 1 163 ? -20.062 63.25 14.859 1 96.94 163 MET B C 1
ATOM 4397 O O . MET B 1 163 ? -21 63.969 14.555 1 96.94 163 MET B O 1
ATOM 4401 N N . ARG B 1 164 ? -19.875 62.688 15.977 1 94.38 164 ARG B N 1
ATOM 4402 C CA . ARG B 1 164 ? -20.703 63 17.141 1 94.38 164 ARG B CA 1
ATOM 4403 C C . ARG B 1 164 ? -19.844 63.344 18.344 1 94.38 164 ARG B C 1
ATOM 4405 O O . ARG B 1 164 ? -18.781 62.75 18.547 1 94.38 164 ARG B O 1
ATOM 4412 N N . ARG B 1 165 ? -20.359 64.25 19.219 1 94.94 165 ARG B N 1
ATOM 4413 C CA . ARG B 1 165 ? -19.578 64.688 20.359 1 94.94 165 ARG B CA 1
ATOM 4414 C C . ARG B 1 165 ? -20.109 64.062 21.656 1 94.94 165 ARG B C 1
ATOM 4416 O O . ARG B 1 165 ? -19.719 64.438 22.75 1 94.94 165 ARG B O 1
ATOM 4423 N N . ASP B 1 166 ? -20.922 63.031 21.578 1 92.75 166 ASP B N 1
ATOM 4424 C CA . ASP B 1 166 ? -21.469 62.375 22.766 1 92.75 166 ASP B CA 1
ATOM 4425 C C . ASP B 1 166 ? -21.281 60.875 22.688 1 92.75 166 ASP B C 1
ATOM 4427 O O . ASP B 1 166 ? -22.031 60.094 23.297 1 92.75 166 ASP B O 1
ATOM 4431 N N . LEU B 1 167 ? -20.359 60.531 21.859 1 92.81 167 LEU B N 1
ATOM 4432 C CA . LEU B 1 167 ? -20.188 59.094 21.594 1 92.81 167 LEU B CA 1
ATOM 4433 C C . LEU B 1 167 ? -18.844 58.594 22.125 1 92.81 167 LEU B C 1
ATOM 4435 O O . LEU B 1 167 ? -17.781 59.031 21.641 1 92.81 167 LEU B O 1
ATOM 4439 N N . PRO B 1 168 ? -18.875 57.75 23.141 1 93.44 168 PRO B N 1
ATOM 4440 C CA . PRO B 1 168 ? -17.609 57.156 23.594 1 93.44 168 PRO B CA 1
ATOM 4441 C C . PRO B 1 168 ? -17.078 56.125 22.609 1 93.44 168 PRO B C 1
ATOM 4443 O O . PRO B 1 168 ? -17.844 55.594 21.781 1 93.44 168 PRO B O 1
ATOM 4446 N N . GLN B 1 169 ? -15.852 55.812 22.781 1 94 169 GLN B N 1
ATOM 4447 C CA . GLN B 1 169 ? -15.242 54.812 21.891 1 94 169 GLN B CA 1
ATOM 4448 C C . GLN B 1 169 ? -15.656 53.406 22.281 1 94 169 GLN B C 1
ATOM 4450 O O . GLN B 1 169 ? -16.109 52.625 21.438 1 94 169 GLN B O 1
ATOM 4455 N N . THR B 1 170 ? -15.469 53.125 23.609 1 91.31 170 THR B N 1
ATOM 4456 C CA . THR B 1 170 ? -15.734 51.75 24.078 1 91.31 170 THR B CA 1
ATOM 4457 C C . THR B 1 170 ? -17.016 51.719 24.922 1 91.31 170 THR B C 1
ATOM 4459 O O . THR B 1 170 ? -17.469 52.75 25.406 1 91.31 170 THR B O 1
ATOM 4462 N N . ARG B 1 171 ? -17.547 50.469 25.016 1 86.44 171 ARG B N 1
ATOM 4463 C CA . ARG B 1 171 ? -18.781 50.281 25.75 1 86.44 171 ARG B CA 1
ATOM 4464 C C . ARG B 1 171 ? -18.547 50.469 27.25 1 86.44 171 ARG B C 1
ATOM 4466 O O . ARG B 1 171 ? -17.484 50.094 27.766 1 86.44 171 ARG B O 1
ATOM 4473 N N . TRP B 1 172 ? -19.422 51.375 27.797 1 66.31 172 TRP B N 1
ATOM 4474 C CA . TRP B 1 172 ? -19.375 51.469 29.25 1 66.31 172 TRP B CA 1
ATOM 4475 C C . TRP B 1 172 ? -20.125 50.344 29.906 1 66.31 172 TRP B C 1
ATOM 4477 O O . TRP B 1 172 ? -21.219 49.969 29.469 1 66.31 172 TRP B O 1
ATOM 4487 N N . ILE B 1 173 ? -19.422 49.406 30.734 1 56.66 173 ILE B N 1
ATOM 4488 C CA . ILE B 1 173 ? -20.047 48.281 31.391 1 56.66 173 ILE B CA 1
ATOM 4489 C C . ILE B 1 173 ? -21.375 48.719 32.031 1 56.66 173 ILE B C 1
ATOM 4491 O O . ILE B 1 173 ? -22.359 47.969 31.969 1 56.66 173 ILE B O 1
ATOM 4495 N N . HIS B 1 174 ? -21.344 49.938 32.625 1 51.06 174 HIS B N 1
ATOM 4496 C CA . HIS B 1 174 ? -22.484 50.281 33.469 1 51.06 174 HIS B CA 1
ATOM 4497 C C . HIS B 1 174 ? -23.344 51.344 32.812 1 51.06 174 HIS B C 1
ATOM 4499 O O . HIS B 1 174 ? -24.25 51.906 33.438 1 51.06 174 HIS B O 1
ATOM 4505 N N . GLY B 1 175 ? -23 51.812 31.516 1 57.5 175 GLY B N 1
ATOM 4506 C CA . GLY B 1 175 ? -23.781 52.969 31.047 1 57.5 175 GLY B CA 1
ATOM 4507 C C . GLY B 1 175 ? -24.625 52.625 29.828 1 57.5 175 GLY B C 1
ATOM 4508 O O . GLY B 1 175 ? -24.391 51.656 29.141 1 57.5 175 GLY B O 1
ATOM 4509 N N . SER B 1 176 ? -25.906 53.219 29.719 1 60.91 176 SER B N 1
ATOM 4510 C CA . SER B 1 176 ? -26.953 53.219 28.703 1 60.91 176 SER B CA 1
ATOM 4511 C C . SER B 1 176 ? -26.625 54.156 27.562 1 60.91 176 SER B C 1
ATOM 4513 O O . SER B 1 176 ? -26.047 55.25 27.797 1 60.91 176 SER B O 1
ATOM 4515 N N . GLY B 1 177 ? -25.906 53.75 26.391 1 76.62 177 GLY B N 1
ATOM 4516 C CA . GLY B 1 177 ? -25.766 54.594 25.234 1 76.62 177 GLY B CA 1
ATOM 4517 C C . GLY B 1 177 ? -24.906 54 24.141 1 76.62 177 GLY B C 1
ATOM 4518 O O . GLY B 1 177 ? -24.312 52.938 24.344 1 76.62 177 GLY B O 1
ATOM 4519 N N . ASP B 1 178 ? -25 54.594 23.094 1 88.44 178 ASP B N 1
ATOM 4520 C CA . ASP B 1 178 ? -24.234 54.219 21.906 1 88.44 178 ASP B CA 1
ATOM 4521 C C . ASP B 1 178 ? -22.75 54.5 22.078 1 88.44 178 ASP B C 1
ATOM 4523 O O . ASP B 1 178 ? -22.359 55.406 22.781 1 88.44 178 ASP B O 1
ATOM 4527 N N . SER B 1 179 ? -21.953 53.531 21.781 1 94.38 179 SER B N 1
ATOM 4528 C CA . SER B 1 179 ? -20.516 53.719 21.594 1 94.38 179 SER B CA 1
ATOM 4529 C C . SER B 1 179 ? -20.062 53.281 20.203 1 94.38 179 SER B C 1
ATOM 4531 O O . SER B 1 179 ? -20.828 52.625 19.484 1 94.38 179 SER B O 1
ATOM 4533 N N . ILE B 1 180 ? -18.922 53.719 19.875 1 96.38 180 ILE B N 1
ATOM 4534 C CA . ILE B 1 180 ? -18.375 53.25 18.594 1 96.38 180 ILE B CA 1
ATOM 4535 C C . ILE B 1 180 ? -18.297 51.719 18.578 1 96.38 180 ILE B C 1
ATOM 4537 O O . ILE B 1 180 ? -18.734 51.094 17.609 1 96.38 180 ILE B O 1
ATOM 4541 N N . GLU B 1 181 ? -17.875 51.156 19.688 1 96.5 181 GLU B N 1
ATOM 4542 C CA . GLU B 1 181 ? -17.75 49.688 19.844 1 96.5 181 GLU B CA 1
ATOM 4543 C C . GLU B 1 181 ? -19.109 49 19.672 1 96.5 181 GLU B C 1
ATOM 4545 O O . GLU B 1 181 ? -19.203 48.031 18.938 1 96.5 181 GLU B O 1
ATOM 4550 N N . SER B 1 182 ? -20.109 49.531 20.328 1 95.88 182 SER B N 1
ATOM 4551 C CA . SER B 1 182 ? -21.422 48.875 20.281 1 95.88 182 SER B CA 1
ATOM 4552 C C . SER B 1 182 ? -22.047 49 18.891 1 95.88 182 SER B C 1
ATOM 4554 O O . SER B 1 182 ? -22.688 48.062 18.406 1 95.88 182 SER B O 1
ATOM 4556 N N . ILE B 1 183 ? -21.812 50.125 18.25 1 96.31 183 ILE B N 1
ATOM 4557 C CA . ILE B 1 183 ? -22.406 50.344 16.938 1 96.31 183 ILE B CA 1
ATOM 4558 C C . ILE B 1 183 ? -21.797 49.375 15.922 1 96.31 183 ILE B C 1
ATOM 4560 O O . ILE B 1 183 ? -22.516 48.75 15.148 1 96.31 183 ILE B O 1
ATOM 4564 N N . ILE B 1 184 ? -20.516 49.219 16 1 97.75 184 ILE B N 1
ATOM 4565 C CA . ILE B 1 184 ? -19.828 48.344 15.07 1 97.75 184 ILE B CA 1
ATOM 4566 C C . ILE B 1 184 ? -19.984 46.906 15.508 1 97.75 184 ILE B C 1
ATOM 4568 O O . ILE B 1 184 ? -20.344 46.031 14.695 1 97.75 184 ILE B O 1
ATOM 4572 N N . GLY B 1 185 ? -19.734 46.656 16.766 1 97.31 185 GLY B N 1
ATOM 4573 C CA . GLY B 1 185 ? -19.688 45.312 17.312 1 97.31 185 GLY B CA 1
ATOM 4574 C C . GLY B 1 185 ? -21.016 44.594 17.234 1 97.31 185 GLY B C 1
ATOM 4575 O O . GLY B 1 185 ? -21.062 43.406 16.984 1 97.31 185 GLY B O 1
ATOM 4576 N N . GLU B 1 186 ? -22.125 45.344 17.453 1 96.25 186 GLU B N 1
ATOM 4577 C CA . GLU B 1 186 ? -23.438 44.719 17.406 1 96.25 186 GLU B CA 1
ATOM 4578 C C . GLU B 1 186 ? -23.75 44.188 16 1 96.25 186 GLU B C 1
ATOM 4580 O O . GLU B 1 186 ? -24.359 43.125 15.852 1 96.25 186 GLU B O 1
ATOM 4585 N N . GLU B 1 187 ? -23.375 44.938 15.062 1 97.44 187 GLU B N 1
ATOM 4586 C CA . GLU B 1 187 ? -23.562 44.469 13.695 1 97.44 187 GLU B CA 1
ATOM 4587 C C . GLU B 1 187 ? -22.703 43.25 13.398 1 97.44 187 GLU B C 1
ATOM 4589 O O . GLU B 1 187 ? -23.172 42.312 12.75 1 97.44 187 GLU B O 1
ATOM 4594 N N . LEU B 1 188 ? -21.5 43.312 13.859 1 98.06 188 LEU B N 1
ATOM 4595 C CA . LEU B 1 188 ? -20.609 42.188 13.648 1 98.06 188 LEU B CA 1
ATOM 4596 C C . LEU B 1 188 ? -21.125 40.938 14.359 1 98.06 188 LEU B C 1
ATOM 4598 O O . LEU B 1 188 ? -21.078 39.812 13.805 1 98.06 188 LEU B O 1
ATOM 4602 N N . LYS B 1 189 ? -21.547 41.094 15.547 1 97.94 189 LYS B N 1
ATOM 4603 C CA . LYS B 1 189 ? -22.094 40 16.328 1 97.94 189 LYS B CA 1
ATOM 4604 C C . LYS B 1 189 ? -23.266 39.344 15.617 1 97.94 189 LYS B C 1
ATOM 4606 O O . LYS B 1 189 ? -23.391 38.125 15.594 1 97.94 189 LYS B O 1
ATOM 4611 N N . LYS B 1 190 ? -24.109 40.156 15.023 1 97.5 190 LYS B N 1
ATOM 4612 C CA . LYS B 1 190 ? -25.266 39.656 14.281 1 97.5 190 LYS B CA 1
ATOM 4613 C C . LYS B 1 190 ? -24.812 38.812 13.086 1 97.5 190 LYS B C 1
ATOM 4615 O O . LYS B 1 190 ? -25.375 37.75 12.836 1 97.5 190 LYS B O 1
ATOM 4620 N N . ILE B 1 191 ? -23.844 39.281 12.438 1 97.44 191 ILE B N 1
ATOM 4621 C CA . ILE B 1 191 ? -23.391 38.656 11.203 1 97.44 191 ILE B CA 1
ATOM 4622 C C . ILE B 1 191 ? -22.672 37.344 11.516 1 97.44 191 ILE B C 1
ATOM 4624 O O . ILE B 1 191 ? -22.859 36.344 10.82 1 97.44 191 ILE B O 1
ATOM 4628 N N . THR B 1 192 ? -21.906 37.344 12.555 1 98.25 192 THR B N 1
ATOM 4629 C CA . THR B 1 192 ? -21.031 36.219 12.852 1 98.25 192 THR B CA 1
ATOM 4630 C C . THR B 1 192 ? -21.672 35.312 13.891 1 98.25 192 THR B C 1
ATOM 4632 O O . THR B 1 192 ? -21.188 34.188 14.141 1 98.25 192 THR B O 1
ATOM 4635 N N . GLU B 1 193 ? -22.719 35.812 14.508 1 97.94 193 GLU B N 1
ATOM 4636 C CA . GLU B 1 193 ? -23.344 35.094 15.617 1 97.94 193 GLU B CA 1
ATOM 4637 C C . GLU B 1 193 ? -22.328 34.812 16.719 1 97.94 193 GLU B C 1
ATOM 4639 O O . GLU B 1 193 ? -22.266 33.688 17.234 1 97.94 193 GLU B O 1
ATOM 4644 N N . SER B 1 194 ? -21.453 35.781 16.953 1 97.69 194 SER B N 1
ATOM 4645 C CA . SER B 1 194 ? -20.422 35.656 17.969 1 97.69 194 SER B CA 1
ATOM 4646 C C . SER B 1 194 ? -21 35.844 19.375 1 97.69 194 SER B C 1
ATOM 4648 O O . SER B 1 194 ? -22.125 36.344 19.516 1 97.69 194 SER B O 1
ATOM 4650 N N . GLU B 1 195 ? -20.328 35.344 20.391 1 96.81 195 GLU B N 1
ATOM 4651 C CA . GLU B 1 195 ? -20.75 35.5 21.781 1 96.81 195 GLU B CA 1
ATOM 4652 C C . GLU B 1 195 ? -20.562 36.906 22.281 1 96.81 195 GLU B C 1
ATOM 4654 O O . GLU B 1 195 ? -21.359 37.406 23.078 1 96.81 195 GLU B O 1
ATOM 4659 N N . ASN B 1 196 ? -19.516 37.562 21.859 1 97 196 ASN B N 1
ATOM 4660 C CA . ASN B 1 196 ? -19.156 38.906 22.25 1 97 196 ASN B CA 1
ATOM 4661 C C . ASN B 1 196 ? -18.281 39.594 21.203 1 97 196 ASN B C 1
ATOM 4663 O O . ASN B 1 196 ? -17.969 39 20.172 1 97 196 ASN B O 1
ATOM 4667 N N . TYR B 1 197 ? -18.094 40.875 21.438 1 97.25 197 TYR B N 1
ATOM 4668 C CA . TYR B 1 197 ? -17.219 41.656 20.562 1 97.25 197 TYR B CA 1
ATOM 4669 C C . TYR B 1 197 ? -16.359 42.656 21.359 1 97.25 197 TYR B C 1
ATOM 4671 O O . TYR B 1 197 ? -16.734 43.031 22.484 1 97.25 197 TYR B O 1
ATOM 4679 N N . TYR B 1 198 ? -15.219 42.969 20.797 1 96.88 198 TYR B N 1
ATOM 4680 C CA . TYR B 1 198 ? -14.297 43.906 21.438 1 96.88 198 TYR B CA 1
ATOM 4681 C C . TYR B 1 198 ? -13.641 44.812 20.422 1 96.88 198 TYR B C 1
ATOM 4683 O O . TYR B 1 198 ? -13.18 44.375 19.375 1 96.88 198 TYR B O 1
ATOM 4691 N N . LEU B 1 199 ? -13.664 46.156 20.656 1 97.56 199 LEU B N 1
ATOM 4692 C CA . LEU B 1 199 ? -13 47.094 19.781 1 97.56 199 LEU B CA 1
ATOM 4693 C C . LEU B 1 199 ? -11.633 47.5 20.344 1 97.56 199 LEU B C 1
ATOM 4695 O O . LEU B 1 199 ? -11.523 47.875 21.5 1 97.56 199 LEU B O 1
ATOM 4699 N N . HIS B 1 200 ? -10.672 47.312 19.547 1 97.06 200 HIS B N 1
ATOM 4700 C CA . HIS B 1 200 ? -9.312 47.719 19.859 1 97.06 200 HIS B CA 1
ATOM 4701 C C . HIS B 1 200 ? -8.914 48.938 19 1 97.06 200 HIS B C 1
ATOM 4703 O O . HIS B 1 200 ? -8.758 48.812 17.781 1 97.06 200 HIS B O 1
ATOM 4709 N N . GLY B 1 201 ? -8.68 50 19.562 1 95.69 201 GLY B N 1
ATOM 4710 C CA . GLY B 1 201 ? -8.398 51.219 18.812 1 95.69 201 GLY B CA 1
ATOM 4711 C C . GLY B 1 201 ? -6.949 51.656 18.891 1 95.69 201 GLY B C 1
ATOM 4712 O O . GLY B 1 201 ? -6.266 51.375 19.875 1 95.69 201 GLY B O 1
ATOM 4713 N N . SER B 1 202 ? -6.547 52.281 17.812 1 95.31 202 SER B N 1
ATOM 4714 C CA . SER B 1 202 ? -5.27 52.969 17.844 1 95.31 202 SER B CA 1
ATOM 4715 C C . SER B 1 202 ? -5.395 54.312 18.547 1 95.31 202 SER B C 1
ATOM 4717 O O . SER B 1 202 ? -5.504 55.375 17.891 1 95.31 202 SER B O 1
ATOM 4719 N N . GLY B 1 203 ? -5.363 54.344 19.891 1 90.25 203 GLY B N 1
ATOM 4720 C CA . GLY B 1 203 ? -5.637 55.531 20.688 1 90.25 203 GLY B CA 1
ATOM 4721 C C . GLY B 1 203 ? -7.113 55.75 20.969 1 90.25 203 GLY B C 1
ATOM 4722 O O . GLY B 1 203 ? -7.941 54.906 20.625 1 90.25 203 GLY B O 1
ATOM 4723 N N . ARG B 1 204 ? -7.395 56.688 21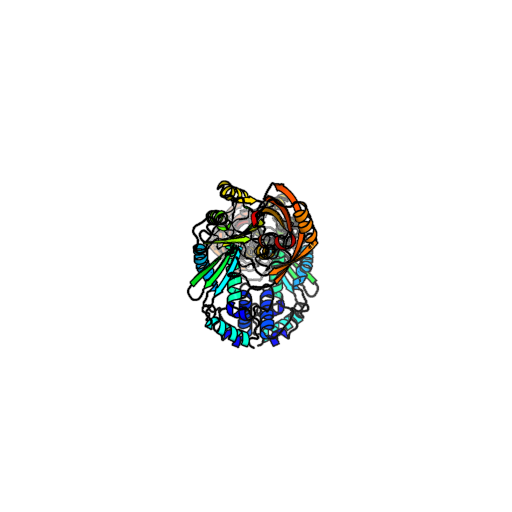.688 1 91.75 204 ARG B N 1
ATOM 4724 C CA . ARG B 1 204 ? -8.758 57.031 22.078 1 91.75 204 ARG B CA 1
ATOM 4725 C C . ARG B 1 204 ? -8.953 58.562 22.078 1 91.75 204 ARG B C 1
ATOM 4727 O O . ARG B 1 204 ? -7.992 59.312 22.188 1 91.75 204 ARG B O 1
ATOM 4734 N N . GLU B 1 205 ? -10.156 58.969 21.609 1 90.94 205 GLU B N 1
ATOM 4735 C CA . GLU B 1 205 ? -10.555 60.375 21.766 1 90.94 205 GLU B CA 1
ATOM 4736 C C . GLU B 1 205 ? -11.617 60.531 22.844 1 90.94 205 GLU B C 1
ATOM 4738 O O . GLU B 1 205 ? -12.344 59.594 23.141 1 90.94 205 GLU B O 1
ATOM 4743 N N . ASP B 1 206 ? -11.617 61.719 23.375 1 91.75 206 ASP B N 1
ATOM 4744 C CA . ASP B 1 206 ? -12.633 62 24.375 1 91.75 206 ASP B CA 1
ATOM 4745 C C . ASP B 1 206 ? -14.039 61.906 23.781 1 91.75 206 ASP B C 1
ATOM 4747 O O . ASP B 1 206 ? -14.203 62 22.562 1 91.75 206 ASP B O 1
ATOM 4751 N N . VAL B 1 207 ? -14.961 61.719 24.625 1 92.75 207 VAL B N 1
ATOM 4752 C CA . VAL B 1 207 ? -16.344 61.531 24.219 1 92.75 207 VAL B CA 1
ATOM 4753 C C . VAL B 1 207 ? -16.812 62.719 23.406 1 92.75 207 VAL B C 1
ATOM 4755 O O . VAL B 1 207 ? -17.547 62.562 22.406 1 92.75 207 VAL B O 1
ATOM 4758 N N . ASP B 1 208 ? -16.391 63.906 23.734 1 95.06 208 ASP B N 1
ATOM 4759 C CA . ASP B 1 208 ? -16.906 65.125 23.109 1 95.06 208 ASP B CA 1
ATOM 4760 C C . ASP B 1 208 ? -15.992 65.562 21.984 1 95.06 208 ASP B C 1
ATOM 4762 O O . ASP B 1 208 ? -16.062 66.75 21.531 1 95.06 208 ASP B O 1
ATOM 4766 N N . VAL B 1 209 ? -15.148 64.75 21.562 1 97 209 VAL B N 1
ATOM 4767 C CA . VAL B 1 209 ? -14.227 65.062 20.484 1 97 209 VAL B CA 1
ATOM 4768 C C . VAL B 1 209 ? -14.594 64.25 19.234 1 97 209 VAL B C 1
ATOM 4770 O O . VAL B 1 209 ? -14.852 63.062 19.312 1 97 209 VAL B O 1
ATOM 4773 N N . MET B 1 210 ? -14.672 64.938 18.094 1 97.75 210 MET B N 1
ATOM 4774 C CA . MET B 1 210 ? -14.922 64.25 16.828 1 97.75 210 MET B CA 1
ATOM 4775 C C . MET B 1 210 ? -13.617 63.75 16.234 1 97.75 210 MET B C 1
ATOM 4777 O O . MET B 1 210 ? -12.555 64.312 16.453 1 97.75 210 MET B O 1
ATOM 4781 N N . MET B 1 211 ? -13.719 62.594 15.633 1 98.12 211 MET B N 1
ATOM 4782 C CA . MET B 1 211 ? -12.633 62.031 14.844 1 98.12 211 MET B CA 1
ATOM 4783 C C . MET B 1 211 ? -12.906 62.188 13.352 1 98.12 211 MET B C 1
ATOM 4785 O O . MET B 1 211 ? -13.672 61.406 12.773 1 98.12 211 MET B O 1
ATOM 4789 N N . LEU B 1 212 ? -12.156 63.125 12.773 1 97.81 212 LEU B N 1
ATOM 4790 C CA . LEU B 1 212 ? -12.414 63.469 11.383 1 97.81 212 LEU B CA 1
ATOM 4791 C C . LEU B 1 212 ? -11.227 63.094 10.5 1 97.81 212 LEU B C 1
ATOM 4793 O O . LEU B 1 212 ? -10.406 62.25 10.883 1 97.81 212 LEU B O 1
ATOM 4797 N N . GLY B 1 213 ? -11.25 63.531 9.258 1 96.44 213 GLY B N 1
ATOM 4798 C CA . GLY B 1 213 ? -10.117 63.312 8.359 1 96.44 213 GLY B CA 1
ATOM 4799 C C . GLY B 1 213 ? -9.984 61.875 7.883 1 96.44 213 GLY B C 1
ATOM 4800 O O . GLY B 1 213 ? -10.938 61.312 7.371 1 96.44 213 GLY B O 1
ATOM 4801 N N . ASN B 1 214 ? -8.734 61.281 8.133 1 96.69 214 ASN B N 1
ATOM 4802 C CA . ASN B 1 214 ? -8.438 59.938 7.629 1 96.69 214 ASN B CA 1
ATOM 4803 C C . ASN B 1 214 ? -8.852 58.875 8.625 1 96.69 214 ASN B C 1
ATOM 4805 O O . ASN B 1 214 ? -8.562 57.688 8.422 1 96.69 214 ASN B O 1
ATOM 4809 N N . GLY B 1 215 ? -9.453 59.312 9.617 1 97.06 215 GLY B N 1
ATOM 4810 C CA . GLY B 1 215 ? -10.07 58.375 10.562 1 97.06 215 GLY B CA 1
ATOM 4811 C C . GLY B 1 215 ? -9.07 57.719 11.484 1 97.06 215 GLY B C 1
ATOM 4812 O O . GLY B 1 215 ? -7.859 57.906 11.336 1 97.06 215 GLY B O 1
ATOM 4813 N N . ARG B 1 216 ? -9.594 56.969 12.484 1 97.38 216 ARG B N 1
ATOM 4814 C CA . ARG B 1 216 ? -8.789 56.25 13.453 1 97.38 216 ARG B CA 1
ATOM 4815 C C . ARG B 1 216 ? -8.797 54.75 13.141 1 97.38 216 ARG B C 1
ATOM 4817 O O . ARG B 1 216 ? -9.852 54.188 12.859 1 97.38 216 ARG B O 1
ATOM 4824 N N . GLU B 1 217 ? -7.641 54.188 13.234 1 97.25 217 GLU B N 1
ATOM 4825 C CA . GLU B 1 217 ? -7.531 52.75 13 1 97.25 217 GLU B CA 1
ATOM 4826 C C . GLU B 1 217 ? -8.117 51.938 14.156 1 97.25 217 GLU B C 1
ATOM 4828 O O . GLU B 1 217 ? -7.973 52.344 15.32 1 97.25 217 GLU B O 1
ATOM 4833 N N . PHE B 1 218 ? -8.672 50.812 13.805 1 98.06 218 PHE B N 1
ATOM 4834 C CA . PHE B 1 218 ? -9.195 49.906 14.836 1 98.06 218 PHE B CA 1
ATOM 4835 C C . PHE B 1 218 ? -9.188 48.469 14.352 1 98.06 218 PHE B C 1
ATOM 4837 O O . PHE B 1 218 ? -8.992 48.219 13.164 1 98.06 218 PHE B O 1
ATOM 4844 N N . VAL B 1 219 ? -9.266 47.594 15.344 1 98.38 219 VAL B N 1
ATOM 4845 C CA . VAL B 1 219 ? -9.555 46.188 15.102 1 98.38 219 VAL B CA 1
ATOM 4846 C C . VAL B 1 219 ? -10.766 45.75 15.922 1 98.38 219 VAL B C 1
ATOM 4848 O O . VAL B 1 219 ? -10.836 46.031 17.125 1 98.38 219 VAL B O 1
ATOM 4851 N N . ILE B 1 220 ? -11.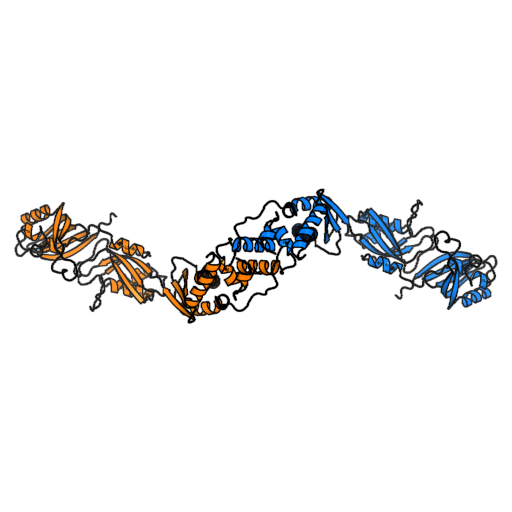711 45.25 15.242 1 98.62 220 ILE B N 1
ATOM 4852 C CA . ILE B 1 220 ? -12.859 44.688 15.953 1 98.62 220 ILE B CA 1
ATOM 4853 C C . ILE B 1 220 ? -12.773 43.156 15.992 1 98.62 220 ILE B C 1
ATOM 4855 O O . ILE B 1 220 ? -12.477 42.531 14.977 1 98.62 220 ILE B O 1
ATOM 4859 N N . GLU B 1 221 ? -12.961 42.656 17.172 1 98.25 221 GLU B N 1
ATOM 4860 C CA . GLU B 1 221 ? -12.852 41.219 17.438 1 98.25 221 GLU B CA 1
ATOM 4861 C C . GLU B 1 221 ? -14.227 40.594 17.703 1 98.25 221 GLU B C 1
ATOM 4863 O O . GLU B 1 221 ? -14.992 41.094 18.516 1 98.25 221 GLU B O 1
ATOM 4868 N N . ALA B 1 222 ? -14.539 39.594 16.938 1 98.31 222 ALA B N 1
ATOM 4869 C CA . ALA B 1 222 ? -15.703 38.781 17.25 1 98.31 222 ALA B CA 1
ATOM 4870 C C . ALA B 1 222 ? -15.289 37.5 18 1 98.31 222 ALA B C 1
ATOM 4872 O O . ALA B 1 222 ? -14.586 36.656 17.453 1 98.31 222 ALA B O 1
ATOM 4873 N N . SER B 1 223 ? -15.75 37.406 19.234 1 97.44 223 SER B N 1
ATOM 4874 C CA . SER B 1 223 ? -15.352 36.281 20.078 1 97.44 223 SER B CA 1
ATOM 4875 C C . SER B 1 223 ? -16.25 35.094 19.844 1 97.44 223 SER B C 1
ATOM 4877 O O . SER B 1 223 ? -17.484 35.219 19.828 1 97.44 223 SER B O 1
ATOM 4879 N N . ASN B 1 224 ? -15.688 33.906 19.625 1 97.19 224 ASN B N 1
ATOM 4880 C CA . ASN B 1 224 ? -16.375 32.625 19.438 1 97.19 224 ASN B CA 1
ATOM 4881 C C . ASN B 1 224 ? -17.438 32.719 18.344 1 97.19 224 ASN B C 1
ATOM 4883 O O . ASN B 1 224 ? -18.609 32.406 18.578 1 97.19 224 ASN B O 1
ATOM 4887 N N . PRO B 1 225 ? -17.047 33.125 17.203 1 98.25 225 PRO B N 1
ATOM 4888 C CA . PRO B 1 225 ? -18.016 33.25 16.125 1 98.25 225 PRO B CA 1
ATOM 4889 C C . PRO B 1 225 ? -18.5 31.906 15.578 1 98.25 225 PRO B C 1
ATOM 4891 O O . PRO B 1 225 ? -17.688 31 15.391 1 98.25 225 PRO B O 1
ATOM 4894 N N . LYS B 1 226 ? -19.75 31.812 15.32 1 97.75 226 LYS B N 1
ATOM 4895 C CA . LYS B 1 226 ? -20.297 30.641 14.648 1 97.75 226 LYS B CA 1
ATOM 4896 C C . LYS B 1 226 ? -20.094 30.719 13.141 1 97.75 226 LYS B C 1
ATOM 4898 O O . LYS B 1 226 ? -19.812 29.703 12.492 1 97.75 226 LYS B O 1
ATOM 4903 N N . LYS B 1 227 ? -20.219 31.938 12.672 1 97.5 227 LYS B N 1
ATOM 4904 C CA . LYS B 1 227 ? -19.969 32.219 11.258 1 97.5 227 LYS B CA 1
ATOM 4905 C C . LYS B 1 227 ? -18.688 33 11.078 1 97.5 227 LYS B C 1
ATOM 4907 O O . LYS B 1 227 ? -18.391 33.906 11.852 1 97.5 227 LYS B O 1
ATOM 4912 N N . ARG B 1 228 ? -17.922 32.531 10.078 1 95.44 228 ARG B N 1
ATOM 4913 C CA . ARG B 1 228 ? -16.641 33.219 9.883 1 95.44 228 ARG B CA 1
ATOM 4914 C C . ARG B 1 228 ? -16.578 33.906 8.523 1 95.44 228 ARG B C 1
ATOM 4916 O O . ARG B 1 228 ? -15.734 34.781 8.305 1 95.44 228 ARG B O 1
ATOM 4923 N N . SER B 1 229 ? -17.469 33.531 7.695 1 93.94 229 SER B N 1
ATOM 4924 C CA . SER B 1 229 ? -17.562 34.188 6.383 1 93.94 229 SER B CA 1
ATOM 4925 C C . SER B 1 229 ? -18.297 35.5 6.465 1 93.94 229 SER B C 1
ATOM 4927 O O . SER B 1 229 ? -19.516 35.531 6.594 1 93.94 229 SER B O 1
ATOM 4929 N N . VAL B 1 230 ? -17.562 36.594 6.438 1 96.19 230 VAL B N 1
ATOM 4930 C CA . VAL B 1 230 ? -18.141 37.938 6.535 1 96.19 230 VAL B CA 1
ATOM 4931 C C . VAL B 1 230 ? -17.875 38.719 5.25 1 96.19 230 VAL B C 1
ATOM 4933 O O . VAL B 1 230 ? -16.734 38.781 4.785 1 96.19 230 VAL B O 1
ATOM 4936 N N . ASN B 1 231 ? -18.922 39.125 4.609 1 97.81 231 ASN B N 1
ATOM 4937 C CA . ASN B 1 231 ? -18.75 40.094 3.529 1 97.81 231 ASN B CA 1
ATOM 4938 C C . ASN B 1 231 ? -18.438 41.5 4.066 1 97.81 231 ASN B C 1
ATOM 4940 O O . ASN B 1 231 ? -19.328 42.188 4.566 1 97.81 231 ASN B O 1
ATOM 4944 N N . LEU B 1 232 ? -17.25 41.969 3.865 1 98.25 232 LEU B N 1
ATOM 4945 C CA . LEU B 1 232 ? -16.781 43.188 4.488 1 98.25 232 LEU B CA 1
ATOM 4946 C C . LEU B 1 232 ? -17.516 44.406 3.934 1 98.25 232 LEU B C 1
ATOM 4948 O O . LEU B 1 232 ? -17.719 45.375 4.648 1 98.25 232 LEU B O 1
ATOM 4952 N N . GLU B 1 233 ? -17.906 44.344 2.707 1 98 233 GLU B N 1
ATOM 4953 C CA . GLU B 1 233 ? -18.656 45.438 2.123 1 98 233 GLU B CA 1
ATOM 4954 C C . GLU B 1 233 ? -20.062 45.531 2.729 1 98 233 GLU B C 1
ATOM 4956 O O . GLU B 1 233 ? -20.547 46.625 2.996 1 98 233 GLU B O 1
ATOM 4961 N N . GLU B 1 234 ? -20.594 44.406 2.893 1 97.44 234 GLU B N 1
ATOM 4962 C CA . GLU B 1 234 ? -21.906 44.375 3.525 1 97.44 234 GLU B CA 1
ATOM 4963 C C . GLU B 1 234 ? -21.828 44.812 4.984 1 97.44 234 GLU B C 1
ATOM 4965 O O . GLU B 1 234 ? -22.719 45.531 5.469 1 97.44 234 GLU B O 1
ATOM 4970 N N . PHE B 1 235 ? -20.859 44.344 5.57 1 97.56 235 PHE B N 1
ATOM 4971 C CA . PHE B 1 235 ? -20.625 44.75 6.957 1 97.56 235 PHE B CA 1
ATOM 4972 C C . PHE B 1 235 ? -20.453 46.25 7.066 1 97.56 235 PHE B C 1
ATOM 4974 O O . PHE B 1 235 ? -21.094 46.906 7.895 1 97.56 235 PHE B O 1
ATOM 4981 N N . LYS B 1 236 ? -19.625 46.812 6.207 1 98.5 236 LYS B N 1
ATOM 4982 C CA . LYS B 1 236 ? -19.406 48.25 6.141 1 98.5 236 LYS B CA 1
ATOM 4983 C C . LYS B 1 236 ? -20.719 49 5.914 1 98.5 236 LYS B C 1
ATOM 4985 O O . LYS B 1 236 ? -21 50 6.605 1 98.5 236 LYS B O 1
ATOM 4990 N N . PHE B 1 237 ? -21.484 48.531 5.031 1 97.94 237 PHE B N 1
ATOM 4991 C CA . PHE B 1 237 ? -22.766 49.125 4.684 1 97.94 237 PHE B CA 1
ATOM 4992 C C . PHE B 1 237 ? -23.734 49.094 5.867 1 97.94 237 PHE B C 1
ATOM 4994 O O . PHE B 1 237 ? -24.406 50.094 6.148 1 97.94 237 PHE B O 1
ATOM 5001 N N . ALA B 1 238 ? -23.766 48 6.508 1 97.81 238 ALA B N 1
ATOM 5002 C CA . ALA B 1 238 ? -24.672 47.844 7.641 1 97.81 238 ALA B CA 1
ATOM 5003 C C . ALA B 1 238 ? -24.344 48.812 8.766 1 97.81 238 ALA B C 1
ATOM 5005 O O . ALA B 1 238 ? -25.25 49.406 9.367 1 97.81 238 ALA B O 1
ATOM 5006 N N . VAL B 1 239 ? -23.125 49 9.055 1 98.12 239 VAL B N 1
ATOM 5007 C CA . VAL B 1 239 ? -22.703 49.906 10.117 1 98.12 239 VAL B CA 1
ATOM 5008 C C . VAL B 1 239 ? -22.953 51.344 9.703 1 98.12 239 VAL B C 1
ATOM 5010 O O . VAL B 1 239 ? -23.562 52.125 10.453 1 98.12 239 VAL B O 1
ATOM 5013 N N . ASN B 1 240 ? -22.594 51.688 8.453 1 98.06 240 ASN B N 1
ATOM 5014 C CA . ASN B 1 240 ? -22.656 53.062 7.98 1 98.06 240 ASN B CA 1
ATOM 5015 C C . ASN B 1 240 ? -24.109 53.5 7.746 1 98.06 240 ASN B C 1
ATOM 5017 O O . ASN B 1 240 ? -24.422 54.688 7.879 1 98.06 240 ASN B O 1
ATOM 5021 N N . SER B 1 241 ? -24.922 52.594 7.465 1 97.12 241 SER B N 1
ATOM 5022 C CA . SER B 1 241 ? -26.312 52.906 7.16 1 97.12 241 SER B CA 1
ATOM 5023 C C . SER B 1 241 ? -27.094 53.25 8.422 1 97.12 241 SER B C 1
ATOM 5025 O O . SER B 1 241 ? -28.188 53.812 8.352 1 97.12 241 SER B O 1
ATOM 5027 N N . LYS B 1 242 ? -26.562 52.906 9.523 1 94.81 242 LYS B N 1
ATOM 5028 C CA . LYS B 1 242 ? -27.234 53.219 10.781 1 94.81 242 LYS B CA 1
ATOM 5029 C C . LYS B 1 242 ? -27.234 54.75 11.031 1 94.81 242 LYS B C 1
ATOM 5031 O O . LYS B 1 242 ? -28.016 55.25 11.828 1 94.81 242 LYS B O 1
ATOM 5036 N N . ASN B 1 243 ? -26.359 55.406 10.336 1 92.94 243 ASN B N 1
ATOM 5037 C CA . ASN B 1 243 ? -26.219 56.844 10.5 1 92.94 243 ASN B CA 1
ATOM 5038 C C . ASN B 1 243 ? -26.141 57.25 11.969 1 92.94 243 ASN B C 1
ATOM 5040 O O . ASN B 1 243 ? -26.875 58.125 12.414 1 92.94 243 ASN B O 1
ATOM 5044 N N . ALA B 1 244 ? -25.344 56.562 12.688 1 93.75 244 ALA B N 1
ATOM 5045 C CA . ALA B 1 244 ? -25.219 56.781 14.133 1 93.75 244 ALA B CA 1
ATOM 5046 C C . ALA B 1 244 ? -24.078 57.719 14.453 1 93.75 244 ALA B C 1
ATOM 5048 O O . ALA B 1 244 ? -23.578 57.75 15.578 1 93.75 244 ALA B O 1
ATOM 5049 N N . GLY B 1 245 ? -23.594 58.531 13.445 1 95.44 245 GLY B N 1
ATOM 5050 C CA . GLY B 1 245 ? -22.547 59.5 13.68 1 95.44 245 GLY B CA 1
ATOM 5051 C C . GLY B 1 245 ? -21.141 58.938 13.469 1 95.44 245 GLY B C 1
ATOM 5052 O O . GLY B 1 245 ? -20.156 59.594 13.805 1 95.44 245 GLY B O 1
ATOM 5053 N N . ILE B 1 246 ? -21.141 57.688 13.008 1 97 246 ILE B N 1
ATOM 5054 C CA . ILE B 1 246 ? -19.828 57.125 12.711 1 97 246 ILE B CA 1
ATOM 5055 C C . ILE B 1 246 ? -19.844 56.531 11.297 1 97 246 ILE B C 1
ATOM 5057 O O . ILE B 1 246 ? -20.906 56.219 10.758 1 97 246 ILE B O 1
ATOM 5061 N N . LYS B 1 247 ? -18.688 56.469 10.688 1 98.19 247 LYS B N 1
ATOM 5062 C CA . LYS B 1 247 ? -18.438 55.75 9.43 1 98.19 247 LYS B CA 1
ATOM 5063 C C . LYS B 1 247 ? -17.188 54.875 9.523 1 98.19 247 LYS B C 1
ATOM 5065 O O . LYS B 1 247 ? -16.188 55.281 10.133 1 98.19 247 LYS B O 1
ATOM 5070 N N . ILE B 1 248 ? -17.328 53.688 8.961 1 98.62 248 ILE B N 1
ATOM 5071 C CA . ILE B 1 248 ? -16.156 52.812 8.922 1 98.62 248 ILE B CA 1
ATOM 5072 C C . ILE B 1 248 ? -15.742 52.562 7.477 1 98.62 248 ILE B C 1
ATOM 5074 O O . ILE B 1 248 ? -16.578 52.594 6.57 1 98.62 248 ILE B O 1
ATOM 5078 N N . ASP B 1 249 ? -14.43 52.312 7.293 1 98.06 249 ASP B N 1
ATOM 5079 C CA . ASP B 1 249 ? -13.883 52.094 5.957 1 98.06 249 ASP B CA 1
ATOM 5080 C C . ASP B 1 249 ? -12.594 51.281 6.016 1 98.06 249 ASP B C 1
ATOM 5082 O O . ASP B 1 249 ? -12.148 50.906 7.098 1 98.06 249 ASP B O 1
ATOM 5086 N N . LYS B 1 250 ? -12.062 50.812 4.797 1 97.81 250 LYS B N 1
ATOM 5087 C CA . LYS B 1 250 ? -10.789 50.094 4.629 1 97.81 250 LYS B CA 1
ATOM 5088 C C . LYS B 1 250 ? -10.758 48.812 5.453 1 97.81 250 LYS B C 1
ATOM 5090 O O . LYS B 1 250 ? -9.797 48.562 6.18 1 97.81 250 LYS B O 1
ATOM 5095 N N . LEU B 1 251 ? -11.805 48.188 5.348 1 98.56 251 LEU B N 1
ATOM 5096 C CA . LEU B 1 251 ? -11.938 46.969 6.145 1 98.56 251 LEU B CA 1
ATOM 5097 C C . LEU B 1 251 ? -11.133 45.844 5.531 1 98.56 251 LEU B C 1
ATOM 5099 O O . LEU B 1 251 ? -11.078 45.688 4.305 1 98.56 251 LEU B O 1
ATOM 5103 N N . SER B 1 252 ? -10.477 45.094 6.371 1 98.31 252 SER B N 1
ATOM 5104 C CA . SER B 1 252 ? -9.781 43.875 5.961 1 98.31 252 SER B CA 1
ATOM 5105 C C . SER B 1 252 ? -9.656 42.875 7.121 1 98.31 252 SER B C 1
ATOM 5107 O O . SER B 1 252 ? -9.57 43.281 8.281 1 98.31 252 SER B O 1
ATOM 5109 N N . PHE B 1 253 ? -9.703 41.688 6.73 1 97.62 253 PHE B N 1
ATOM 5110 C CA . PHE B 1 253 ? -9.445 40.688 7.754 1 97.62 253 PHE B CA 1
ATOM 5111 C C . PHE B 1 253 ? -8 40.781 8.242 1 97.62 253 PHE B C 1
ATOM 5113 O O . PHE B 1 253 ? -7.105 41.156 7.484 1 97.62 253 PHE B O 1
ATOM 5120 N N . CYS B 1 254 ? -7.781 40.469 9.539 1 96.94 254 CYS B N 1
ATOM 5121 C CA . CYS B 1 254 ? -6.43 40.469 10.078 1 96.94 254 CYS B CA 1
ATOM 5122 C C . CYS B 1 254 ? -6.281 39.438 11.18 1 96.94 254 CYS B C 1
ATOM 5124 O O . CYS B 1 254 ? -7.223 38.688 11.469 1 96.94 254 CYS B O 1
ATOM 5126 N N . ASP B 1 255 ? -5.039 39.344 11.688 1 94.62 255 ASP B N 1
ATOM 5127 C CA . ASP B 1 255 ? -4.781 38.406 12.781 1 94.62 255 ASP B CA 1
ATOM 5128 C C . ASP B 1 255 ? -4.672 39.156 14.117 1 94.62 255 ASP B C 1
ATOM 5130 O O . ASP B 1 255 ? -4.73 40.375 14.164 1 94.62 255 ASP B O 1
ATOM 5134 N N . LYS B 1 256 ? -4.633 38.344 15.094 1 95.44 256 LYS B N 1
ATOM 5135 C CA . LYS B 1 256 ? -4.566 38.875 16.453 1 95.44 256 LYS B CA 1
ATOM 5136 C C . LYS B 1 256 ? -3.354 39.781 16.641 1 95.44 256 LYS B C 1
ATOM 5138 O O . LYS B 1 256 ? -3.395 40.719 17.422 1 95.44 256 LYS B O 1
ATOM 5143 N N . LYS B 1 257 ? -2.33 39.594 15.938 1 96.06 257 LYS B N 1
ATOM 5144 C CA . LYS B 1 257 ? -1.106 40.375 16.047 1 96.06 257 LYS B CA 1
ATOM 5145 C C . LYS B 1 257 ? -1.369 41.844 15.703 1 96.06 257 LYS B C 1
ATOM 5147 O O . LYS B 1 257 ? -0.714 42.719 16.25 1 96.06 257 LYS B O 1
ATOM 5152 N N . ARG B 1 258 ? -2.246 42.062 14.82 1 96.31 258 ARG B N 1
ATOM 5153 C CA . ARG B 1 258 ? -2.576 43.406 14.391 1 96.31 258 ARG B CA 1
ATOM 5154 C C . ARG B 1 258 ? -3.104 44.25 15.555 1 96.31 258 ARG B C 1
ATOM 5156 O O . ARG B 1 258 ? -2.904 45.469 15.594 1 96.31 258 ARG B O 1
ATOM 5163 N N . VAL B 1 259 ? -3.736 43.625 16.469 1 96.25 259 VAL B N 1
ATOM 5164 C CA . VAL B 1 259 ? -4.25 44.312 17.656 1 96.25 259 VAL B CA 1
ATOM 5165 C C . VAL B 1 259 ? -3.098 44.969 18.391 1 96.25 259 VAL B C 1
ATOM 5167 O O . VAL B 1 259 ? -3.178 46.156 18.75 1 96.25 259 VAL B O 1
ATOM 5170 N N . LYS B 1 260 ? -2.092 44.219 18.641 1 95.38 260 LYS B N 1
ATOM 5171 C CA . LYS B 1 260 ? -0.923 44.781 19.328 1 95.38 260 LYS B CA 1
ATOM 5172 C C . LYS B 1 260 ? -0.269 45.875 18.516 1 95.38 260 LYS B C 1
ATOM 5174 O O . LYS B 1 260 ? 0.149 46.906 19.078 1 95.38 260 LYS B O 1
ATOM 5179 N N . GLU B 1 261 ? -0.233 45.656 17.297 1 95.31 261 GLU B N 1
ATOM 5180 C CA . GLU B 1 261 ? 0.405 46.625 16.406 1 95.31 261 GLU B CA 1
ATOM 5181 C C . GLU B 1 261 ? -0.29 48 16.484 1 95.31 261 GLU B C 1
ATOM 5183 O O . GLU B 1 261 ? 0.368 49.031 16.609 1 95.31 261 GLU B O 1
ATOM 5188 N N . ILE B 1 262 ? -1.577 48.031 16.391 1 94.25 262 ILE B N 1
ATOM 5189 C CA . ILE B 1 262 ? -2.289 49.312 16.328 1 94.25 262 ILE B CA 1
ATOM 5190 C C . ILE B 1 262 ? -2.273 49.969 17.719 1 94.25 262 ILE B C 1
ATOM 5192 O O . ILE B 1 262 ? -2.27 51.188 17.812 1 94.25 262 ILE B O 1
ATOM 5196 N N . LYS B 1 263 ? -2.244 49.156 18.703 1 92.81 263 LYS B N 1
ATOM 5197 C CA . LYS B 1 263 ? -2.213 49.688 20.062 1 92.81 263 LYS B CA 1
ATOM 5198 C C . LYS B 1 263 ? -0.862 50.312 20.359 1 92.81 263 LYS B C 1
ATOM 5200 O O . LYS B 1 263 ? -0.781 51.281 21.141 1 92.81 263 LYS B O 1
ATOM 5205 N N . GLU B 1 264 ? 0.093 49.906 19.781 1 91.94 264 GLU B N 1
ATOM 5206 C CA . GLU B 1 264 ? 1.442 50.375 20.047 1 91.94 264 GLU B CA 1
ATOM 5207 C C . GLU B 1 264 ? 1.809 51.531 19.109 1 91.94 264 GLU B C 1
ATOM 5209 O O . GLU B 1 264 ? 2.785 52.25 19.359 1 91.94 264 GLU B O 1
ATOM 5214 N N . ALA B 1 265 ? 0.976 51.656 18.156 1 89.5 265 ALA B N 1
ATOM 5215 C CA . ALA B 1 265 ? 1.278 52.719 17.188 1 89.5 265 ALA B CA 1
ATOM 5216 C C . ALA B 1 265 ? 1.19 54.094 17.828 1 89.5 265 ALA B C 1
ATOM 5218 O O . ALA B 1 265 ? 0.267 54.375 18.609 1 89.5 265 ALA B O 1
ATOM 5219 N N . LYS B 1 266 ? 2.258 54.938 17.625 1 90.75 266 LYS B N 1
ATOM 5220 C CA . LYS B 1 266 ? 2.312 56.312 18.109 1 90.75 266 LYS B CA 1
ATOM 5221 C C . LYS B 1 266 ? 2.445 57.281 16.953 1 90.75 266 LYS B C 1
ATOM 5223 O O . LYS B 1 266 ? 3.523 57.438 16.359 1 90.75 266 LYS B O 1
ATOM 5228 N N . HIS B 1 267 ? 1.287 57.906 16.656 1 93.19 267 HIS B N 1
ATOM 5229 C CA . HIS B 1 267 ? 1.273 58.844 15.547 1 93.19 267 HIS B CA 1
ATOM 5230 C C . HIS B 1 267 ? 0.965 60.25 16.031 1 93.19 267 HIS B C 1
ATOM 5232 O O . HIS B 1 267 ? 0.145 60.438 16.938 1 93.19 267 HIS B O 1
ATOM 5238 N N . ASP B 1 268 ? 1.684 61.25 15.422 1 95.44 268 ASP B N 1
ATOM 5239 C CA . ASP B 1 268 ? 1.268 62.625 15.641 1 95.44 268 ASP B CA 1
ATOM 5240 C C . ASP B 1 268 ? -0.158 62.844 15.148 1 95.44 268 ASP B C 1
ATOM 5242 O O . ASP B 1 268 ? -0.582 62.25 14.156 1 95.44 268 ASP B O 1
ATOM 5246 N N . LYS B 1 269 ? -0.811 63.625 15.82 1 96.5 269 LYS B N 1
ATOM 5247 C CA . LYS B 1 269 ? -2.18 63.938 15.43 1 96.5 269 LYS B CA 1
ATOM 5248 C C . LYS B 1 269 ? -2.363 65.438 15.234 1 96.5 269 LYS B C 1
ATOM 5250 O O . LYS B 1 269 ? -1.688 66.25 15.883 1 96.5 269 LYS B O 1
ATOM 5255 N N . VAL B 1 270 ? -3.186 65.75 14.312 1 98 270 VAL B N 1
ATOM 5256 C CA . VAL B 1 270 ? -3.545 67.188 14.07 1 98 270 VAL B CA 1
ATOM 5257 C C . VAL B 1 270 ? -4.953 67.438 14.594 1 98 270 VAL B C 1
ATOM 5259 O O . VAL B 1 270 ? -5.891 66.688 14.281 1 98 270 VAL B O 1
ATOM 5262 N N . TYR B 1 271 ? -5.043 68.5 15.367 1 98.44 271 TYR B N 1
ATOM 5263 C CA . TYR B 1 271 ? -6.309 68.875 15.992 1 98.44 271 TYR B CA 1
ATOM 5264 C C . TYR B 1 271 ? -6.766 70.25 15.523 1 98.44 271 TYR B C 1
ATOM 5266 O O . TYR B 1 271 ? -5.945 71.062 15.109 1 98.44 271 TYR B O 1
ATOM 5274 N N . ARG B 1 272 ? -8.062 70.438 15.477 1 98.56 272 ARG B N 1
ATOM 5275 C CA . ARG B 1 272 ? -8.68 71.75 15.359 1 98.56 272 ARG B CA 1
ATOM 5276 C C . ARG B 1 272 ? -9.477 72.125 16.609 1 98.56 272 ARG B C 1
ATOM 5278 O O . ARG B 1 272 ? -10.367 71.375 17.016 1 98.56 272 ARG B O 1
ATOM 5285 N N . ALA B 1 273 ? -9.086 73.25 17.25 1 98.38 273 ALA B N 1
ATOM 5286 C CA . ALA B 1 273 ? -9.75 73.625 18.5 1 98.38 273 ALA B CA 1
ATOM 5287 C C . ALA B 1 273 ? -10.32 75 18.375 1 98.38 273 ALA B C 1
ATOM 5289 O O . ALA B 1 273 ? -9.695 75.938 17.812 1 98.38 273 ALA B O 1
ATOM 5290 N N . VAL B 1 274 ? -11.516 75.188 18.859 1 98.25 274 VAL B N 1
ATOM 5291 C CA . VAL B 1 274 ? -12.078 76.5 19.094 1 98.25 274 VAL B CA 1
ATOM 5292 C C . VAL B 1 274 ? -11.883 76.875 20.562 1 98.25 274 VAL B C 1
ATOM 5294 O O . VAL B 1 274 ? -12.383 76.188 21.469 1 98.25 274 VAL B O 1
ATOM 5297 N N . ILE B 1 275 ? -11.164 77.938 20.75 1 98.19 275 ILE B N 1
ATOM 5298 C CA . ILE B 1 275 ? -10.867 78.375 22.125 1 98.19 275 ILE B CA 1
ATOM 5299 C C . ILE B 1 275 ? -11.547 79.688 22.406 1 98.19 275 ILE B C 1
ATOM 5301 O O . ILE B 1 275 ? -11.852 80.5 21.484 1 98.19 275 ILE B O 1
ATOM 5305 N N . GLU B 1 276 ? -11.727 79.875 23.688 1 97.62 276 GLU B N 1
ATOM 5306 C CA . GLU B 1 276 ? -12.445 81.125 24.109 1 97.62 276 GLU B CA 1
ATOM 5307 C C . GLU B 1 276 ? -11.758 81.75 25.297 1 97.62 276 GLU B C 1
ATOM 5309 O O . GLU B 1 276 ? -11.281 81.125 26.203 1 97.62 276 GLU B O 1
ATOM 5314 N N . SER B 1 277 ? -11.742 83.062 25.219 1 96.12 277 SER B N 1
ATOM 5315 C CA . SER B 1 277 ? -11.227 83.875 26.328 1 96.12 277 SER B CA 1
ATOM 5316 C C . SER B 1 277 ? -12.352 84.625 27.031 1 96.12 277 SER B C 1
ATOM 5318 O O . SER B 1 277 ? -13.477 84.688 26.547 1 96.12 277 SER B O 1
ATOM 5320 N N . ASP B 1 278 ? -12.023 85.188 28.203 1 92.38 278 ASP B N 1
ATOM 5321 C CA . ASP B 1 278 ? -13.023 85.938 28.938 1 92.38 278 ASP B CA 1
ATOM 5322 C C . ASP B 1 278 ? -13.297 87.312 28.266 1 92.38 278 ASP B C 1
ATOM 5324 O O . ASP B 1 278 ? -14.445 87.75 28.234 1 92.38 278 ASP B O 1
ATOM 5328 N N . GLY B 1 279 ? -12.32 87.938 27.781 1 92.81 279 GLY B N 1
ATOM 5329 C CA . GLY B 1 279 ? -12.445 89.188 27.031 1 92.81 279 GLY B CA 1
ATOM 5330 C C . GLY B 1 279 ? -12.117 89.062 25.562 1 92.81 279 GLY B C 1
ATOM 5331 O O . GLY B 1 279 ? -12.008 87.938 25.047 1 92.81 279 GLY B O 1
ATOM 5332 N N . ILE B 1 280 ? -12.078 90.25 24.922 1 94.12 280 ILE B N 1
ATOM 5333 C CA . ILE B 1 280 ? -11.719 90.25 23.5 1 94.12 280 ILE B CA 1
ATOM 5334 C C . ILE B 1 280 ? -10.32 89.688 23.344 1 94.12 280 ILE B C 1
ATOM 5336 O O . ILE B 1 280 ? -9.391 90.062 24.047 1 94.12 280 ILE B O 1
ATOM 5340 N N . MET B 1 281 ? -10.188 88.75 22.438 1 95.06 281 MET B N 1
ATOM 5341 C CA . MET B 1 281 ? -8.93 88 22.219 1 95.06 281 MET B CA 1
ATOM 5342 C C . MET B 1 281 ? -7.859 88.938 21.688 1 95.06 281 MET B C 1
ATOM 5344 O O . MET B 1 281 ? -8.086 89.688 20.719 1 95.06 281 MET B O 1
ATOM 5348 N N . ASP B 1 282 ? -6.762 89 22.375 1 95.25 282 ASP B N 1
ATOM 5349 C CA . ASP B 1 282 ? -5.609 89.75 21.906 1 95.25 282 ASP B CA 1
ATOM 5350 C C . ASP B 1 282 ? -4.832 88.938 20.859 1 95.25 282 ASP B C 1
ATOM 5352 O O . ASP B 1 282 ? -4.137 88 21.172 1 95.25 282 ASP B O 1
ATOM 5356 N N . ARG B 1 283 ? -4.934 89.438 19.672 1 95 283 ARG B N 1
ATOM 5357 C CA . ARG B 1 283 ? -4.336 88.688 18.547 1 95 283 ARG B CA 1
ATOM 5358 C C . ARG B 1 283 ? -2.83 88.562 18.719 1 95 283 ARG B C 1
ATOM 5360 O O . ARG B 1 283 ? -2.273 87.5 18.5 1 95 283 ARG B O 1
ATOM 5367 N N . GLU B 1 284 ? -2.176 89.625 19.078 1 95.56 284 GLU B N 1
ATOM 5368 C CA . GLU B 1 284 ? -0.72 89.625 19.203 1 95.56 284 GLU B CA 1
ATOM 5369 C C . GLU B 1 284 ? -0.262 88.688 20.312 1 95.56 284 GLU B C 1
ATOM 5371 O O . GLU B 1 284 ? 0.711 88 20.156 1 95.56 284 GLU B O 1
ATOM 5376 N N . LYS B 1 285 ? -0.967 88.75 21.422 1 95.81 285 LYS B N 1
ATOM 5377 C CA . LYS B 1 285 ? -0.641 87.875 22.547 1 95.81 285 LYS B CA 1
ATOM 5378 C C . LYS B 1 285 ? -0.823 86.375 22.172 1 95.81 285 LYS B C 1
ATOM 5380 O O . LYS B 1 285 ? -0.009 85.562 22.531 1 95.81 285 LYS B O 1
ATOM 5385 N N . LEU B 1 286 ? -1.875 86.188 21.438 1 97.31 286 LEU B N 1
ATOM 5386 C CA . LEU B 1 286 ? -2.16 84.812 21.031 1 97.31 286 LEU B CA 1
ATOM 5387 C C . LEU B 1 286 ? -1.099 84.25 20.078 1 97.31 286 LEU B C 1
ATOM 5389 O O . LEU B 1 286 ? -0.643 83.125 20.188 1 97.31 286 LEU B O 1
ATOM 5393 N N . ILE B 1 287 ? -0.72 85.062 19.109 1 96.75 287 ILE B N 1
ATOM 5394 C CA . ILE B 1 287 ? 0.292 84.688 18.125 1 96.75 287 ILE B CA 1
ATOM 5395 C C . ILE B 1 287 ? 1.604 84.375 18.844 1 96.75 287 ILE B C 1
ATOM 5397 O O . ILE B 1 287 ? 2.232 83.312 18.547 1 96.75 287 ILE B O 1
ATOM 5401 N N . ARG B 1 288 ? 1.915 85.188 19.734 1 96.94 288 ARG B N 1
ATOM 5402 C CA . ARG B 1 288 ? 3.158 85 20.469 1 96.94 288 ARG B CA 1
ATOM 5403 C C . ARG B 1 288 ? 3.107 83.688 21.297 1 96.94 288 ARG B C 1
ATOM 5405 O O . ARG B 1 288 ? 4.09 82.938 21.344 1 96.94 288 ARG B O 1
ATOM 5412 N N . ALA B 1 289 ? 2.039 83.562 21.938 1 97.31 289 ALA B N 1
ATOM 5413 C CA . ALA B 1 289 ? 1.868 82.312 22.734 1 97.31 289 ALA B CA 1
ATOM 5414 C C . ALA B 1 289 ? 1.985 81.062 21.859 1 97.31 289 ALA B C 1
ATOM 5416 O O . ALA B 1 289 ? 2.633 80.125 22.25 1 97.31 289 ALA B O 1
ATOM 5417 N N . CYS B 1 290 ? 1.33 81.062 20.672 1 97.62 290 CYS B N 1
ATOM 5418 C CA . CYS B 1 290 ? 1.377 79.938 19.75 1 97.62 290 CYS B CA 1
ATOM 5419 C C . CYS B 1 290 ? 2.799 79.688 19.25 1 97.62 290 CYS B C 1
ATOM 5421 O O . CYS B 1 290 ? 3.236 78.562 19.141 1 97.62 290 CYS B O 1
ATOM 5423 N N . GLU B 1 291 ? 3.521 80.75 19.016 1 96.94 291 GLU B N 1
ATOM 5424 C CA . GLU B 1 291 ? 4.898 80.625 18.531 1 96.94 291 GLU B CA 1
ATOM 5425 C C . GLU B 1 291 ? 5.812 80.062 19.594 1 96.94 291 GLU B C 1
ATOM 5427 O O . GLU B 1 291 ? 6.699 79.25 19.281 1 96.94 291 GLU B O 1
ATOM 5432 N N . LEU B 1 292 ? 5.547 80.375 20.766 1 97 292 LEU B N 1
ATOM 5433 C CA . LEU B 1 292 ? 6.383 79.875 21.859 1 97 292 LEU B CA 1
ATOM 5434 C C . LEU B 1 292 ? 6.172 78.438 22.109 1 97 292 LEU B C 1
ATOM 5436 O O . LEU B 1 292 ? 7.074 77.75 22.578 1 97 292 LEU B O 1
ATOM 5440 N N . LEU B 1 293 ? 5.059 78 21.766 1 97.56 293 LEU B N 1
ATOM 5441 C CA . LEU B 1 293 ? 4.758 76.562 21.969 1 97.56 293 LEU B CA 1
ATOM 5442 C C . LEU B 1 293 ? 5.219 75.75 20.766 1 97.56 293 LEU B C 1
ATOM 5444 O O . LEU B 1 293 ? 5.555 74.562 20.922 1 97.56 293 LEU B O 1
ATOM 5448 N N . THR B 1 294 ? 5.188 76.375 19.562 1 96.88 294 THR B N 1
ATOM 5449 C CA . THR B 1 294 ? 5.523 75.625 18.312 1 96.88 294 THR B CA 1
ATOM 5450 C C . THR B 1 294 ? 6.965 75.125 18.359 1 96.88 294 THR B C 1
ATOM 5452 O O . THR B 1 294 ? 7.895 75.938 18.578 1 96.88 294 THR B O 1
ATOM 5455 N N . GLY B 1 295 ? 7.102 73.812 18.188 1 96.06 295 GLY B N 1
ATOM 5456 C CA . GLY B 1 295 ? 8.43 73.25 18.125 1 96.06 295 GLY B CA 1
ATOM 5457 C C . GLY B 1 295 ? 9.016 72.938 19.484 1 96.06 295 GLY B C 1
ATOM 5458 O O . GLY B 1 295 ? 10.164 72.5 19.594 1 96.06 295 GLY B O 1
ATOM 5459 N N . ASN B 1 296 ? 8.25 73.125 20.516 1 95.75 296 ASN B N 1
ATOM 5460 C CA . ASN B 1 296 ? 8.789 72.938 21.859 1 95.75 296 ASN B CA 1
ATOM 5461 C C . ASN B 1 296 ? 8.102 71.812 22.609 1 95.75 296 ASN B C 1
ATOM 5463 O O . ASN B 1 296 ? 7.027 71.375 22.203 1 95.75 296 ASN B O 1
ATOM 5467 N N . LYS B 1 297 ? 8.812 71.438 23.625 1 97.12 297 LYS B N 1
ATOM 5468 C CA . LYS B 1 297 ? 8.266 70.375 24.516 1 97.12 297 LYS B CA 1
ATOM 5469 C C . LYS B 1 297 ? 7.59 71 25.719 1 97.12 297 LYS B C 1
ATOM 5471 O O . LYS B 1 297 ? 8.016 72.062 26.203 1 97.12 297 LYS B O 1
ATOM 5476 N N . ILE B 1 298 ? 6.566 70.375 26.109 1 97.44 298 ILE B N 1
ATOM 5477 C CA . ILE B 1 298 ? 5.863 70.812 27.312 1 97.44 298 ILE B CA 1
ATOM 5478 C C . ILE B 1 298 ? 5.797 69.625 28.312 1 97.44 298 ILE B C 1
ATOM 5480 O O . ILE B 1 298 ? 6.035 68.5 27.938 1 97.44 298 ILE B O 1
ATOM 5484 N N . GLU B 1 299 ? 5.562 70 29.516 1 97.88 299 GLU B N 1
ATOM 5485 C CA . GLU B 1 299 ? 5.34 69 30.562 1 97.88 299 GLU B CA 1
ATOM 5486 C C . GLU B 1 299 ? 3.867 68.938 30.969 1 97.88 299 GLU B C 1
ATOM 5488 O O . GLU B 1 299 ? 3.273 70 31.297 1 97.88 299 GLU B O 1
ATOM 5493 N N . GLN B 1 300 ? 3.381 67.75 30.875 1 96.94 300 GLN B N 1
ATOM 5494 C CA . GLN B 1 300 ? 1.99 67.562 31.266 1 96.94 300 GLN B CA 1
ATOM 5495 C C . GLN B 1 300 ? 1.882 66.5 32.375 1 96.94 300 GLN B C 1
ATOM 5497 O O . GLN B 1 300 ? 2.203 65.312 32.188 1 96.94 300 GLN B O 1
ATOM 5502 N N . GLN B 1 301 ? 1.352 67.062 33.5 1 96 301 GLN B N 1
ATOM 5503 C CA . GLN B 1 301 ? 0.926 66.125 34.531 1 96 301 GLN B CA 1
ATOM 5504 C C . GLN B 1 301 ? -0.456 65.562 34.25 1 96 301 GLN B C 1
ATOM 5506 O O . GLN B 1 301 ? -1.263 66.188 33.562 1 96 301 GLN B O 1
ATOM 5511 N N . THR B 1 302 ? -0.716 64.312 34.688 1 93.81 302 THR B N 1
ATOM 5512 C CA . THR B 1 302 ? -2.006 63.688 34.438 1 93.81 302 THR B CA 1
ATOM 5513 C C . THR B 1 302 ? -3.148 64.625 34.75 1 93.81 302 THR B C 1
ATOM 5515 O O . THR B 1 302 ? -3.258 65.125 35.875 1 93.81 302 THR B O 1
ATOM 5518 N N . PRO B 1 303 ? -3.887 64.812 33.688 1 93.44 303 PRO B N 1
ATOM 5519 C CA . PRO B 1 303 ? -4.992 65.75 33.875 1 93.44 303 PRO B CA 1
ATOM 5520 C C . PRO B 1 303 ? -5.906 65.375 35.031 1 93.44 303 PRO B C 1
ATOM 5522 O O . PRO B 1 303 ? -6.16 64.188 35.25 1 93.44 303 PRO B O 1
ATOM 5525 N N . ARG B 1 304 ? -6.52 66.312 35.656 1 93.19 304 ARG B N 1
ATOM 5526 C CA . ARG B 1 304 ? -7.418 66.062 36.781 1 93.19 304 ARG B CA 1
ATOM 5527 C C . ARG B 1 304 ? -8.648 65.25 36.344 1 93.19 304 ARG B C 1
ATOM 5529 O O . ARG B 1 304 ? -9.164 64.438 37.125 1 93.19 304 ARG B O 1
ATOM 5536 N N . ARG B 1 305 ? -9.047 65.438 35.156 1 88.38 305 ARG B N 1
ATOM 5537 C CA . ARG B 1 305 ? -10.281 64.812 34.656 1 88.38 305 ARG B CA 1
ATOM 5538 C C . ARG B 1 305 ? -10.117 63.344 34.469 1 88.38 305 ARG B C 1
ATOM 5540 O O . ARG B 1 305 ? -11.109 62.625 34.375 1 88.38 305 ARG B O 1
ATOM 5547 N N . VAL B 1 306 ? -8.844 62.875 34.438 1 84.81 306 VAL B N 1
ATOM 5548 C CA . VAL B 1 306 ? -8.648 61.438 34.156 1 84.81 306 VAL B CA 1
ATOM 5549 C C . VAL B 1 306 ? -7.875 60.781 35.312 1 84.81 306 VAL B C 1
ATOM 5551 O O . VAL B 1 306 ? -7.484 59.625 35.219 1 84.81 306 VAL B O 1
ATOM 5554 N N . LEU B 1 307 ? -7.547 61.438 36.375 1 86.25 307 LEU B N 1
ATOM 5555 C CA . LEU B 1 307 ? -6.793 60.938 37.531 1 86.25 307 LEU B CA 1
ATOM 5556 C C . LEU B 1 307 ? -7.441 59.688 38.094 1 86.25 307 LEU B C 1
ATOM 5558 O O . LEU B 1 307 ? -6.77 58.875 38.75 1 86.25 307 LEU B O 1
ATOM 5562 N N . GLY B 1 308 ? -8.539 59.438 38 1 78.88 308 GLY B N 1
ATOM 5563 C CA . GLY B 1 308 ? -9.188 58.219 38.5 1 78.88 308 GLY B CA 1
ATOM 5564 C C . GLY B 1 308 ? -8.844 56.969 37.688 1 78.88 308 GLY B C 1
ATOM 5565 O O . GLY B 1 308 ? -8.875 55.875 38.219 1 78.88 308 GLY B O 1
ATOM 5566 N N . ASN B 1 309 ? -8.383 57.188 36.531 1 78.12 309 ASN B N 1
ATOM 5567 C CA . ASN B 1 309 ? -8.203 56.062 35.625 1 78.12 309 ASN B CA 1
ATOM 5568 C C . ASN B 1 309 ? -6.738 55.875 35.25 1 78.12 309 ASN B C 1
ATOM 5570 O O . ASN B 1 309 ? -6.352 54.812 34.75 1 78.12 309 ASN B O 1
ATOM 5574 N N . ARG B 1 310 ? -5.941 56.938 35.5 1 82.88 310 ARG B N 1
ATOM 5575 C CA . ARG B 1 310 ? -4.555 56.906 35.062 1 82.88 310 ARG B CA 1
ATOM 5576 C C . ARG B 1 310 ? -3.594 57.25 36.188 1 82.88 310 ARG B C 1
ATOM 5578 O O . ARG B 1 310 ? -3.947 57.969 37.094 1 82.88 310 ARG B O 1
ATOM 5585 N N . SER B 1 311 ? -2.359 56.75 36.094 1 85.25 311 SER B N 1
ATOM 5586 C CA . SER B 1 311 ? -1.312 57.094 37.062 1 85.25 311 SER B CA 1
ATOM 5587 C C . SER B 1 311 ? -0.924 58.562 36.938 1 85.25 311 SER B C 1
ATOM 5589 O O . SER B 1 311 ? -0.848 59.125 35.844 1 85.25 311 SER B O 1
ATOM 5591 N N . ASP B 1 312 ? -0.746 59.188 38.031 1 89.88 312 ASP B N 1
ATOM 5592 C CA . ASP B 1 312 ? -0.36 60.594 38.062 1 89.88 312 ASP B CA 1
ATOM 5593 C C . ASP B 1 312 ? 1.13 60.75 37.781 1 89.88 312 ASP B C 1
ATOM 5595 O O . ASP B 1 312 ? 1.961 60.625 38.688 1 89.88 312 ASP B O 1
ATOM 5599 N N . ILE B 1 313 ? 1.391 61 36.594 1 94.31 313 ILE B N 1
ATOM 5600 C CA . ILE B 1 313 ? 2.783 61.125 36.188 1 94.31 313 ILE B CA 1
ATOM 5601 C C . ILE B 1 313 ? 2.963 62.344 35.312 1 94.31 313 ILE B C 1
ATOM 5603 O O . ILE B 1 313 ? 1.988 62.906 34.781 1 94.31 313 ILE B O 1
ATOM 5607 N N . ILE B 1 314 ? 4.184 62.875 35.219 1 95.25 314 ILE B N 1
ATOM 5608 C CA . ILE B 1 314 ? 4.527 63.969 34.312 1 95.25 314 ILE B CA 1
ATOM 5609 C C . ILE B 1 314 ? 5.113 63.375 33.031 1 95.25 314 ILE B C 1
ATOM 5611 O O . ILE B 1 314 ? 6.023 62.562 33.062 1 95.25 314 ILE B O 1
ATOM 5615 N N . ARG B 1 315 ? 4.547 63.719 31.953 1 95.62 315 ARG B N 1
ATOM 5616 C CA . ARG B 1 315 ? 5.012 63.312 30.625 1 95.62 315 ARG B CA 1
ATOM 5617 C C . ARG B 1 315 ? 5.52 64.5 29.844 1 95.62 315 ARG B C 1
ATOM 5619 O O . ARG B 1 315 ? 4.977 65.625 29.953 1 95.62 315 ARG B O 1
ATOM 5626 N N . LYS B 1 316 ? 6.617 64.312 29.109 1 96.56 316 LYS B N 1
ATOM 5627 C CA . LYS B 1 316 ? 7.082 65.375 28.172 1 96.56 316 LYS B CA 1
ATOM 5628 C C . LYS B 1 316 ? 6.504 65.125 26.781 1 96.56 316 LYS B C 1
ATOM 5630 O O . LYS B 1 316 ? 6.578 64 26.25 1 96.56 316 LYS B O 1
ATOM 5635 N N . LYS B 1 317 ? 5.875 66.125 26.25 1 97.06 317 LYS B N 1
ATOM 5636 C CA . LYS B 1 317 ? 5.25 66.062 24.922 1 97.06 317 LYS B CA 1
ATOM 5637 C C . LYS B 1 317 ? 5.691 67.188 24.016 1 97.06 317 LYS B C 1
ATOM 5639 O O . LYS B 1 317 ? 5.809 68.312 24.453 1 97.06 317 LYS B O 1
ATOM 5644 N N . GLU B 1 318 ? 5.922 66.812 22.828 1 97.44 318 GLU B N 1
ATOM 5645 C CA . GLU B 1 318 ? 6.352 67.812 21.859 1 97.44 318 GLU B CA 1
ATOM 5646 C C . GLU B 1 318 ? 5.16 68.375 21.094 1 97.44 318 GLU B C 1
ATOM 5648 O O . GLU B 1 318 ? 4.309 67.625 20.609 1 97.44 318 GLU B O 1
ATOM 5653 N N . ILE B 1 319 ? 5.098 69.688 21 1 98.06 319 ILE B N 1
ATOM 5654 C CA . ILE B 1 319 ? 4.137 70.375 20.141 1 98.06 319 ILE B CA 1
ATOM 5655 C C . ILE B 1 319 ? 4.793 70.688 18.812 1 98.06 319 ILE B C 1
ATOM 5657 O O . ILE B 1 319 ? 5.688 71.562 18.75 1 98.06 319 ILE B O 1
ATOM 5661 N N . LYS B 1 320 ? 4.305 70.062 17.781 1 97.44 320 LYS B N 1
ATOM 5662 C CA . LYS B 1 320 ? 4.91 70.312 16.469 1 97.44 320 LYS B CA 1
ATOM 5663 C C . LYS B 1 320 ? 4.629 71.688 15.969 1 97.44 320 LYS B C 1
ATOM 5665 O O . LYS B 1 320 ? 5.555 72.438 15.617 1 97.44 320 LYS B O 1
ATOM 5670 N N . TYR B 1 321 ? 3.406 72 15.914 1 97.31 321 TYR B N 1
ATOM 5671 C CA . TYR B 1 321 ? 3.066 73.375 15.555 1 97.31 321 TYR B CA 1
ATOM 5672 C C . TYR B 1 321 ? 1.669 73.75 16.047 1 97.31 321 TYR B C 1
ATOM 5674 O O . TYR B 1 321 ? 0.864 72.875 16.344 1 97.31 321 TYR B O 1
ATOM 5682 N N . ILE B 1 322 ? 1.437 75 16.234 1 98.06 322 ILE B N 1
ATOM 5683 C CA . ILE B 1 322 ? 0.115 75.625 16.438 1 98.06 322 ILE B CA 1
ATOM 5684 C C . ILE B 1 322 ? -0.11 76.75 15.43 1 98.06 322 ILE B C 1
ATOM 5686 O O . ILE B 1 322 ? 0.693 77.688 15.344 1 98.06 322 ILE B O 1
ATOM 5690 N N . LYS B 1 323 ? -1.143 76.562 14.695 1 97.25 323 LYS B N 1
ATOM 5691 C CA . LYS B 1 323 ? -1.49 77.562 13.688 1 97.25 323 LYS B CA 1
ATOM 5692 C C . LYS B 1 323 ? -2.84 78.188 14 1 97.25 323 LYS B C 1
ATOM 5694 O O . LYS B 1 323 ? -3.805 77.5 14.32 1 97.25 323 LYS B O 1
ATOM 5699 N N . ILE B 1 324 ? -2.877 79.562 13.852 1 97.56 324 ILE B N 1
ATOM 5700 C CA . ILE B 1 324 ? -4.137 80.25 14.047 1 97.56 324 ILE B CA 1
ATOM 5701 C C . ILE B 1 324 ? -4.902 80.312 12.734 1 97.56 324 ILE B C 1
ATOM 5703 O O . ILE B 1 324 ? -4.375 80.812 11.727 1 97.56 324 ILE B O 1
ATOM 5707 N N . GLU B 1 325 ? -6.09 79.812 12.805 1 96.69 325 GLU B N 1
ATOM 5708 C CA . GLU B 1 325 ? -6.914 79.875 11.602 1 96.69 325 GLU B CA 1
ATOM 5709 C C . GLU B 1 325 ? -7.812 81.062 11.555 1 96.69 325 GLU B C 1
ATOM 5711 O O . GLU B 1 325 ? -8.031 81.688 10.492 1 96.69 325 GLU B O 1
ATOM 5716 N N . ASP B 1 326 ? -8.352 81.375 12.711 1 94.94 326 ASP B N 1
ATOM 5717 C CA . ASP B 1 326 ? -9.289 82.5 12.773 1 94.94 326 ASP B CA 1
ATOM 5718 C C . ASP B 1 326 ? -9.383 83.062 14.195 1 94.94 326 ASP B C 1
ATOM 5720 O O . ASP B 1 326 ? -9.156 82.312 15.164 1 94.94 326 ASP B O 1
ATOM 5724 N N . ILE B 1 327 ? -9.547 84.438 14.25 1 95.62 327 ILE B N 1
ATOM 5725 C CA . ILE B 1 327 ? -9.82 85.062 15.523 1 95.62 327 ILE B CA 1
ATOM 5726 C C . ILE B 1 327 ? -11.062 85.938 15.391 1 95.62 327 ILE B C 1
ATOM 5728 O O . ILE B 1 327 ? -11.141 86.812 14.5 1 95.62 327 ILE B O 1
ATOM 5732 N N . MET B 1 328 ? -11.984 85.625 16.188 1 93.94 328 MET B N 1
ATOM 5733 C CA . MET B 1 328 ? -13.227 86.375 16.156 1 93.94 328 MET B CA 1
ATOM 5734 C C . MET B 1 328 ? -13.68 86.75 17.562 1 93.94 328 MET B C 1
ATOM 5736 O O . MET B 1 328 ? -14.25 85.938 18.266 1 93.94 328 MET B O 1
ATOM 5740 N N . ASP B 1 329 ? -13.625 88.125 17.906 1 94.12 329 ASP B N 1
ATOM 5741 C CA . ASP B 1 329 ? -14.07 88.625 19.203 1 94.12 329 ASP B CA 1
ATOM 5742 C C . ASP B 1 329 ? -13.383 87.875 20.344 1 94.12 329 ASP B C 1
ATOM 5744 O O . ASP B 1 329 ? -12.172 88 20.547 1 94.12 329 ASP B O 1
ATOM 5748 N N . LYS B 1 330 ? -14.188 86.938 20.984 1 96.31 330 LYS B N 1
ATOM 5749 C CA . LYS B 1 330 ? -13.648 86.25 22.172 1 96.31 330 LYS B CA 1
ATOM 5750 C C . LYS B 1 330 ? -13.164 84.875 21.828 1 96.31 330 LYS B C 1
ATOM 5752 O O . LYS B 1 330 ? -12.688 84.125 22.703 1 96.31 330 LYS B O 1
ATOM 5757 N N . THR B 1 331 ? -13.297 84.5 20.516 1 97.31 331 THR B N 1
ATOM 5758 C CA . THR B 1 331 ? -12.977 83.125 20.125 1 97.31 331 THR B CA 1
ATOM 5759 C C . THR B 1 331 ? -11.883 83.125 19.078 1 97.31 331 THR B C 1
ATOM 5761 O O . THR B 1 331 ? -11.695 84.062 18.344 1 97.31 331 THR B O 1
ATOM 5764 N N . ALA B 1 332 ? -11.117 82.062 19.094 1 97.94 332 ALA B N 1
ATOM 5765 C CA . ALA B 1 332 ? -10.125 81.75 18.062 1 97.94 332 ALA B CA 1
ATOM 5766 C C . ALA B 1 332 ? -10.141 80.25 17.688 1 97.94 332 ALA B C 1
ATOM 5768 O O . ALA B 1 332 ? -10.391 79.438 18.531 1 97.94 332 ALA B O 1
ATOM 5769 N N . THR B 1 333 ? -10.008 80.062 16.406 1 98.06 333 THR B N 1
ATOM 5770 C CA . THR B 1 333 ? -9.812 78.688 15.898 1 98.06 333 THR B CA 1
ATOM 5771 C C . THR B 1 333 ? -8.336 78.438 15.625 1 98.06 333 THR B C 1
ATOM 5773 O O . THR B 1 333 ? -7.695 79.188 14.875 1 98.06 333 THR B O 1
ATOM 5776 N N . ILE B 1 334 ? -7.84 77.375 16.281 1 98.5 334 ILE B N 1
ATOM 5777 C CA . ILE B 1 334 ? -6.422 77.062 16.109 1 98.5 334 ILE B CA 1
ATOM 5778 C C . ILE B 1 334 ? -6.262 75.562 15.664 1 98.5 334 ILE B C 1
ATOM 5780 O O . ILE B 1 334 ? -7.098 74.75 15.984 1 98.5 334 ILE B O 1
ATOM 5784 N N . GLN B 1 335 ? -5.25 75.375 14.852 1 98.38 335 GLN B N 1
ATOM 5785 C CA . GLN B 1 335 ? -4.82 74 14.461 1 98.38 335 GLN B CA 1
ATOM 5786 C C . GLN B 1 335 ? -3.566 73.625 15.219 1 98.38 335 GLN B C 1
ATOM 5788 O O . GLN B 1 335 ? -2.59 74.375 15.281 1 98.38 335 GLN B O 1
ATOM 5793 N N . ILE B 1 336 ? -3.59 72.438 15.898 1 98.56 336 ILE B N 1
ATOM 5794 C CA . ILE B 1 336 ? -2.492 72 16.734 1 98.56 336 ILE B CA 1
ATOM 5795 C C . ILE B 1 336 ? -1.986 70.625 16.203 1 98.56 336 ILE B C 1
ATOM 5797 O O . ILE B 1 336 ? -2.771 69.688 16 1 98.56 336 ILE B O 1
ATOM 5801 N N . CYS B 1 337 ? -0.767 70.5 15.852 1 97.88 337 CYS B N 1
ATOM 5802 C CA . CYS B 1 337 ? -0.103 69.25 15.602 1 97.88 337 CYS B CA 1
ATOM 5803 C C . CYS B 1 337 ? 0.768 68.812 16.781 1 97.88 337 CYS B C 1
ATOM 5805 O O . CYS B 1 337 ? 1.677 69.562 17.172 1 97.88 337 CYS B O 1
ATOM 5807 N N . ALA B 1 338 ? 0.433 67.75 17.391 1 97.56 338 ALA B N 1
ATOM 5808 C CA . ALA B 1 338 ? 1.151 67.375 18.594 1 97.56 338 ALA B CA 1
ATOM 5809 C C . ALA B 1 338 ? 1.494 65.875 18.562 1 97.56 338 ALA B C 1
ATOM 5811 O O . ALA B 1 338 ? 0.874 65.062 17.812 1 97.56 338 ALA B O 1
ATOM 5812 N N . GLU B 1 339 ? 2.445 65.562 19.391 1 95.62 339 GLU B N 1
ATOM 5813 C CA . GLU B 1 339 ? 2.852 64.188 19.562 1 95.62 339 GLU B CA 1
ATOM 5814 C C . GLU B 1 339 ? 1.717 63.344 20.156 1 95.62 339 GLU B C 1
ATOM 5816 O O . GLU B 1 339 ? 0.825 63.875 20.812 1 95.62 339 GLU B O 1
ATOM 5821 N N . ALA B 1 340 ? 1.822 61.969 19.812 1 93.12 340 ALA B N 1
ATOM 5822 C CA . ALA B 1 340 ? 0.824 61.031 20.328 1 93.12 340 ALA B CA 1
ATOM 5823 C C . ALA B 1 340 ? 0.753 61.125 21.859 1 93.12 340 ALA B C 1
ATOM 5825 O O . ALA B 1 340 ? 1.783 61.219 22.531 1 93.12 340 ALA B O 1
ATOM 5826 N N . GLY B 1 341 ? -0.457 61.219 22.406 1 91.94 341 GLY B N 1
ATOM 5827 C CA . GLY B 1 341 ? -0.642 61.188 23.844 1 91.94 341 GLY B CA 1
ATOM 5828 C C . GLY B 1 341 ? -0.717 62.531 24.484 1 91.94 341 GLY B C 1
ATOM 5829 O O . GLY B 1 341 ? -0.902 62.656 25.703 1 91.94 341 GLY B O 1
ATOM 5830 N N . THR B 1 342 ? -0.609 63.594 23.75 1 95.56 342 THR B N 1
ATOM 5831 C CA . THR B 1 342 ? -0.681 64.938 24.281 1 95.56 342 THR B CA 1
ATOM 5832 C C . THR B 1 342 ? -2.111 65.312 24.688 1 95.56 342 THR B C 1
ATOM 5834 O O . THR B 1 342 ? -3.053 65.062 23.938 1 95.56 342 THR B O 1
ATOM 5837 N N . TYR B 1 343 ? -2.252 65.875 25.828 1 96.12 343 TYR B N 1
ATOM 5838 C CA . TYR B 1 343 ? -3.561 66.375 26.266 1 96.12 343 TYR B CA 1
ATOM 5839 C C . TYR B 1 343 ? -3.842 67.75 25.75 1 96.12 343 TYR B C 1
ATOM 5841 O O . TYR B 1 343 ? -3.406 68.75 26.344 1 96.12 343 TYR B O 1
ATOM 5849 N N . ILE B 1 344 ? -4.625 67.75 24.781 1 97.56 344 ILE B N 1
ATOM 5850 C CA . ILE B 1 344 ? -4.789 68.938 24 1 97.56 344 ILE B CA 1
ATOM 5851 C C . ILE B 1 344 ? -5.613 69.938 24.797 1 97.56 344 ILE B C 1
ATOM 5853 O O . ILE B 1 344 ? -5.312 71.188 24.781 1 97.56 344 ILE B O 1
ATOM 5857 N N . LYS B 1 345 ? -6.637 69.5 25.406 1 97.25 345 LYS B N 1
ATOM 5858 C CA . LYS B 1 345 ? -7.438 70.438 26.203 1 97.25 345 LYS B CA 1
ATOM 5859 C C . LYS B 1 345 ? -6.59 71.125 27.281 1 97.25 345 LYS B C 1
ATOM 5861 O O . LYS B 1 345 ? -6.699 72.312 27.484 1 97.25 345 LYS B O 1
ATOM 5866 N N . GLU B 1 346 ? -5.758 70.312 27.828 1 97.62 346 GLU B N 1
ATOM 5867 C CA . GLU B 1 346 ? -4.914 70.812 28.906 1 97.62 346 GLU B CA 1
ATOM 5868 C C . GLU B 1 346 ? -3.756 71.688 28.344 1 97.62 346 GLU B C 1
ATOM 5870 O O . GLU B 1 346 ? -3.232 72.562 29.047 1 97.62 346 GLU B O 1
ATOM 5875 N N . LEU B 1 347 ? -3.391 71.438 27.156 1 98 347 LEU B N 1
ATOM 5876 C CA . LEU B 1 347 ? -2.445 72.312 26.5 1 98 347 LEU B CA 1
ATOM 5877 C C . LEU B 1 347 ? -3.01 73.75 26.391 1 98 347 LEU B C 1
ATOM 5879 O O . LEU B 1 347 ? -2.264 74.688 26.469 1 98 347 LEU B O 1
ATOM 5883 N N . VAL B 1 348 ? -4.289 73.812 26.234 1 97.88 348 VAL B N 1
ATOM 5884 C CA . VAL B 1 348 ? -4.957 75.125 26.062 1 97.88 348 VAL B CA 1
ATOM 5885 C C . VAL B 1 348 ? -5.227 75.75 27.438 1 97.88 348 VAL B C 1
ATOM 5887 O O . VAL B 1 348 ? -4.777 76.812 27.719 1 97.88 348 VAL B O 1
ATOM 5890 N N . ASN B 1 349 ? -5.836 75.062 28.328 1 96.81 349 ASN B N 1
ATOM 5891 C CA . ASN B 1 349 ? -6.352 75.688 29.562 1 96.81 349 ASN B CA 1
ATOM 5892 C C . ASN B 1 349 ? -5.336 75.562 30.688 1 96.81 349 ASN B C 1
ATOM 5894 O O . ASN B 1 349 ? -5.488 76.25 31.719 1 96.81 349 ASN B O 1
ATOM 5898 N N . GLY B 1 350 ? -4.379 74.625 30.531 1 96.5 350 GLY B N 1
ATOM 5899 C CA . GLY B 1 350 ? -3.293 74.562 31.5 1 96.5 350 GLY B CA 1
ATOM 5900 C C . GLY B 1 350 ? -3.588 73.625 32.656 1 96.5 350 GLY B C 1
ATOM 5901 O O . GLY B 1 350 ? -2.67 73.188 33.375 1 96.5 350 GLY B O 1
ATOM 5902 N N . ASP B 1 351 ? -4.793 73.438 32.906 1 96.06 351 ASP B N 1
ATOM 5903 C CA . ASP B 1 351 ? -5.23 72.5 33.969 1 96.06 351 ASP B CA 1
ATOM 5904 C C . ASP B 1 351 ? -4.656 72.938 35.312 1 96.06 351 ASP B C 1
ATOM 5906 O O . ASP B 1 351 ? -4.043 72.125 36 1 96.06 351 ASP B O 1
ATOM 5910 N N . CYS B 1 352 ? -4.773 74.125 35.625 1 93.19 352 CYS B N 1
ATOM 5911 C CA . CYS B 1 352 ? -4.344 74.75 36.875 1 93.19 352 CYS B CA 1
ATOM 5912 C C . CYS B 1 352 ? -2.852 74.5 37.094 1 93.19 352 CYS B C 1
ATOM 5914 O O . CYS B 1 352 ? -2.428 74.125 38.188 1 93.19 352 CYS B O 1
ATOM 5916 N N . GLY B 1 353 ? -2.137 74.562 36.031 1 94.19 353 GLY B N 1
ATOM 5917 C CA . GLY B 1 353 ? -0.686 74.562 36.156 1 94.19 353 GLY B CA 1
ATOM 5918 C C . GLY B 1 353 ? -0.096 73.188 35.906 1 94.19 353 GLY B C 1
ATOM 5919 O O . GLY B 1 353 ? 1.126 73 35.844 1 94.19 353 GLY B O 1
ATOM 5920 N N . ARG B 1 354 ? -0.9 72.25 35.688 1 95.94 354 ARG B N 1
ATOM 5921 C CA . ARG B 1 354 ? -0.424 70.875 35.5 1 95.94 354 ARG B CA 1
ATOM 5922 C C . ARG B 1 354 ? 0.165 70.688 34.125 1 95.94 354 ARG B C 1
ATOM 5924 O O . ARG B 1 354 ? 0.872 69.75 33.844 1 95.94 354 ARG B O 1
ATOM 5931 N N . THR B 1 355 ? -0.197 71.562 33.219 1 96.94 355 THR B N 1
ATOM 5932 C CA . THR B 1 355 ? 0.444 71.625 31.906 1 96.94 355 THR B CA 1
ATOM 5933 C C . THR B 1 355 ? 1.227 72.938 31.766 1 96.94 355 THR B C 1
ATOM 5935 O O . THR B 1 355 ? 0.656 74 31.891 1 96.94 355 THR B O 1
ATOM 5938 N N . ASN B 1 356 ? 2.471 72.812 31.547 1 96.75 356 ASN B N 1
ATOM 5939 C CA . ASN B 1 356 ? 3.34 73.938 31.531 1 96.75 356 ASN B CA 1
ATOM 5940 C C . ASN B 1 356 ? 4.492 73.812 30.547 1 96.75 356 ASN B C 1
ATOM 5942 O O . ASN B 1 356 ? 5.254 72.812 30.641 1 96.75 356 ASN B O 1
ATOM 5946 N N . PRO B 1 357 ? 4.664 74.75 29.75 1 97.38 357 PRO B N 1
ATOM 5947 C CA . PRO B 1 357 ? 3.775 75.875 29.516 1 97.38 357 PRO B CA 1
ATOM 5948 C C . PRO B 1 357 ? 2.469 75.5 28.844 1 97.38 357 PRO B C 1
ATOM 5950 O O . PRO B 1 357 ? 2.352 74.375 28.328 1 97.38 357 PRO B O 1
ATOM 5953 N N . SER B 1 358 ? 1.474 76.25 28.984 1 98.06 358 SER B N 1
ATOM 5954 C CA . SER B 1 358 ? 0.192 76.125 28.297 1 98.06 358 SER B CA 1
ATOM 5955 C C . SER B 1 358 ? -0.166 77.375 27.531 1 98.06 358 SER B C 1
ATOM 5957 O O . SER B 1 358 ? 0.493 78.438 27.688 1 98.06 358 SER B O 1
ATOM 5959 N N . LEU B 1 359 ? -1.085 77.25 26.672 1 97.81 359 LEU B N 1
ATOM 5960 C CA . LEU B 1 359 ? -1.54 78.438 25.953 1 97.81 359 LEU B CA 1
ATOM 5961 C C . LEU B 1 359 ? -2.057 79.5 26.922 1 97.81 359 LEU B C 1
ATOM 5963 O O . LEU B 1 359 ? -1.83 80.688 26.734 1 97.81 359 LEU B O 1
ATOM 5967 N N . THR B 1 360 ? -2.779 79.125 27.922 1 97.19 360 THR B N 1
ATOM 5968 C CA . THR B 1 360 ? -3.295 80 28.953 1 97.19 360 THR B CA 1
ATOM 5969 C C . THR B 1 360 ? -2.154 80.75 29.656 1 97.19 360 THR B C 1
ATOM 5971 O O . THR B 1 360 ? -2.209 81.938 29.844 1 97.19 360 THR B O 1
ATOM 5974 N N . SER B 1 361 ? -1.116 80 30.094 1 96.88 361 SER B N 1
ATOM 5975 C CA . SER B 1 361 ? 0 80.562 30.812 1 96.88 361 SER B CA 1
ATOM 5976 C C . SER B 1 361 ? 0.764 81.562 29.938 1 96.88 361 SER B C 1
ATOM 5978 O O . SER B 1 361 ? 1.181 82.625 30.406 1 96.88 361 SER B O 1
ATOM 5980 N N . LEU B 1 362 ? 0.884 81.25 28.703 1 96.94 362 LEU B N 1
ATOM 5981 C CA . LEU B 1 362 ? 1.652 82.125 27.797 1 96.94 362 LEU B CA 1
ATOM 5982 C C . LEU B 1 362 ? 0.813 83.312 27.312 1 96.94 362 LEU B C 1
ATOM 5984 O O . LEU B 1 362 ? 1.337 84.375 27.094 1 96.94 362 LEU B O 1
ATOM 5988 N N . TYR B 1 363 ? -0.48 83.062 27.109 1 96.19 363 TYR B N 1
ATOM 5989 C CA . TYR B 1 363 ? -1.416 84.125 26.688 1 96.19 363 TYR B CA 1
ATOM 5990 C C . TYR B 1 363 ? -1.658 85.125 27.812 1 96.19 363 TYR B C 1
ATOM 5992 O O . TYR B 1 363 ? -1.877 86.312 27.562 1 96.19 363 TYR B O 1
ATOM 6000 N N . GLY B 1 364 ? -1.68 84.625 29.062 1 94.19 364 GLY B N 1
ATOM 6001 C CA . GLY B 1 364 ? -1.799 85.5 30.219 1 94.19 364 GLY B CA 1
ATOM 6002 C C . GLY B 1 364 ? -3.221 85.625 30.734 1 94.19 364 GLY B C 1
ATOM 6003 O O . GLY B 1 364 ? -3.482 86.375 31.703 1 94.19 364 GLY B O 1
ATOM 6004 N N . GLU B 1 365 ? -4.102 85.062 30.062 1 95.19 365 GLU B N 1
ATOM 6005 C CA . GLU B 1 365 ? -5.504 85 30.469 1 95.19 365 GLU B CA 1
ATOM 6006 C C . GLU B 1 365 ? -6.074 83.625 30.281 1 95.19 365 GLU B C 1
ATOM 6008 O O . GLU B 1 365 ? -5.574 82.812 29.469 1 95.19 365 GLU B O 1
ATOM 6013 N N . LYS B 1 366 ? -7.109 83.438 31.031 1 95.5 366 LYS B N 1
ATOM 6014 C CA . LYS B 1 366 ? -7.723 82.062 30.984 1 95.5 366 LYS B CA 1
ATOM 6015 C C . LYS B 1 366 ? -8.336 81.812 29.609 1 95.5 366 LYS B C 1
ATOM 6017 O O . LYS B 1 366 ? -9.109 82.625 29.109 1 95.5 366 LYS B O 1
ATOM 6022 N N . LEU B 1 367 ? -7.926 80.688 29.031 1 97.19 367 LEU B N 1
ATOM 6023 C CA . LEU B 1 367 ? -8.492 80.188 27.781 1 97.19 367 LEU B CA 1
ATOM 6024 C C . LEU B 1 367 ? -9.203 78.875 27.984 1 97.19 367 LEU B C 1
ATOM 6026 O O . LEU B 1 367 ? -8.75 78.062 28.766 1 97.19 367 LEU B O 1
ATOM 6030 N N . ARG B 1 368 ? -10.359 78.75 27.391 1 97.06 368 ARG B N 1
ATOM 6031 C CA . ARG B 1 368 ? -11.133 77.5 27.453 1 97.06 368 ARG B CA 1
ATOM 6032 C C . ARG B 1 368 ? -11.312 76.875 26.062 1 97.06 368 ARG B C 1
ATOM 6034 O O . ARG B 1 368 ? -11.336 77.625 25.062 1 97.06 368 ARG B O 1
ATOM 6041 N N . VAL B 1 369 ? -11.461 75.562 26.078 1 97 369 VAL B N 1
ATOM 6042 C CA . VAL B 1 369 ? -11.727 74.875 24.828 1 97 369 VAL B CA 1
ATOM 6043 C C . VAL B 1 369 ? -13.234 74.75 24.609 1 97 369 VAL B C 1
ATOM 6045 O O . VAL B 1 369 ? -13.922 74.125 25.422 1 97 369 VAL B O 1
ATOM 6048 N N . LYS B 1 370 ? -13.734 75.312 23.578 1 96.56 370 LYS B N 1
ATOM 6049 C CA . LYS B 1 370 ? -15.148 75.188 23.234 1 96.56 370 LYS B CA 1
ATOM 6050 C C . LYS B 1 370 ? -15.422 73.875 22.469 1 96.56 370 LYS B C 1
ATOM 6052 O O . LYS B 1 370 ? -16.438 73.25 22.672 1 96.56 370 LYS B O 1
ATOM 6057 N N . SER B 1 371 ? -14.633 73.625 21.562 1 96.94 371 SER B N 1
ATOM 6058 C CA . SER B 1 371 ? -14.734 72.438 20.781 1 96.94 371 SER B CA 1
ATOM 6059 C C . SER B 1 371 ? -13.359 71.938 20.328 1 96.94 371 SER B C 1
ATOM 6061 O O . SER B 1 371 ? -12.438 72.75 20.156 1 96.94 371 SER B O 1
ATOM 6063 N N . LEU B 1 372 ? -13.242 70.688 20.219 1 98 372 LEU B N 1
ATOM 6064 C CA . LEU B 1 372 ? -12 70.062 19.812 1 98 372 LEU B CA 1
ATOM 6065 C C . LEU B 1 372 ? -12.281 68.875 18.859 1 98 372 LEU B C 1
ATOM 6067 O O . LEU B 1 372 ? -13.219 68.125 19.078 1 98 372 LEU B O 1
ATOM 6071 N N . ASP B 1 373 ? -11.516 68.812 17.719 1 98.19 373 ASP B N 1
ATOM 6072 C CA . ASP B 1 373 ? -11.648 67.688 16.75 1 98.19 373 ASP B CA 1
ATOM 6073 C C . ASP B 1 373 ? -10.281 67.188 16.297 1 98.19 373 ASP B C 1
ATOM 6075 O O . ASP B 1 373 ? -9.336 68 16.156 1 98.19 373 ASP B O 1
ATOM 6079 N N . VAL B 1 374 ? -10.18 65.938 16.203 1 98 374 VAL B N 1
ATOM 6080 C CA . VAL B 1 374 ? -9.031 65.438 15.484 1 98 374 VAL B CA 1
ATOM 6081 C C . VAL B 1 374 ? -9.273 65.5 13.977 1 98 374 VAL B C 1
ATOM 6083 O O . VAL B 1 374 ? -10.266 65 13.469 1 98 374 VAL B O 1
ATOM 6086 N N . ILE B 1 375 ? -8.398 66.062 13.281 1 97.44 375 ILE B N 1
ATOM 6087 C CA . ILE B 1 375 ? -8.711 66.312 11.875 1 97.44 375 ILE B CA 1
ATOM 6088 C C . ILE B 1 375 ? -7.785 65.438 11 1 97.44 375 ILE B C 1
ATOM 6090 O O . ILE B 1 375 ? -8.039 65.312 9.805 1 97.44 375 ILE B O 1
ATOM 6094 N N . TYR B 1 376 ? -6.711 65 11.586 1 96.44 376 TYR B N 1
ATOM 6095 C CA . TYR B 1 376 ? -5.789 64.188 10.797 1 96.44 376 TYR B CA 1
ATOM 6096 C C . TYR B 1 376 ? -4.848 63.406 11.703 1 96.44 376 TYR B C 1
ATOM 6098 O O . TYR B 1 376 ? -4.387 63.938 12.727 1 96.44 376 TYR B O 1
ATOM 6106 N N . ILE B 1 377 ? -4.559 62.188 11.375 1 96.19 377 ILE B N 1
ATOM 6107 C CA . ILE B 1 377 ? -3.557 61.375 12.055 1 96.19 377 ILE B CA 1
ATOM 6108 C C . ILE B 1 377 ? -2.396 61.094 11.109 1 96.19 377 ILE B C 1
ATOM 6110 O O . ILE B 1 377 ? -2.59 60.5 10.039 1 96.19 377 ILE B O 1
ATOM 6114 N N . ASN B 1 378 ? -1.257 61.406 11.555 1 94.44 378 ASN B N 1
ATOM 6115 C CA . ASN B 1 378 ? -0.077 61.312 10.703 1 94.44 378 ASN B CA 1
ATOM 6116 C C . ASN B 1 378 ? 0.511 59.906 10.742 1 94.44 378 ASN B C 1
ATOM 6118 O O . ASN B 1 378 ? 1.429 59.625 11.523 1 94.44 378 ASN B O 1
ATOM 6122 N N . ARG B 1 379 ? 0.182 59 9.797 1 90.25 379 ARG B N 1
ATOM 6123 C CA . ARG B 1 379 ? 0.656 57.625 9.758 1 90.25 379 ARG B CA 1
ATOM 6124 C C . ARG B 1 379 ? 1.795 57.469 8.758 1 90.25 379 ARG B C 1
ATOM 6126 O O . ARG B 1 379 ? 2.27 56.344 8.516 1 90.25 379 ARG B O 1
ATOM 6133 N N . GLY B 1 380 ? 2.391 58.562 8.312 1 75.56 380 GLY B N 1
ATOM 6134 C CA . GLY B 1 380 ? 3.406 58.5 7.27 1 75.56 380 GLY B CA 1
ATOM 6135 C C . GLY B 1 380 ? 2.824 58.312 5.879 1 75.56 380 GLY B C 1
ATOM 6136 O O . GLY B 1 380 ? 3.561 58.094 4.918 1 75.56 380 GLY B O 1
ATOM 6137 N N . ASP B 1 381 ? 1.62 58.125 5.668 1 59.59 381 ASP B N 1
ATOM 6138 C CA . ASP B 1 381 ? 1.003 58 4.352 1 59.59 381 ASP B CA 1
ATOM 6139 C C . ASP B 1 381 ? 0.836 59.375 3.689 1 59.59 381 ASP B C 1
ATOM 6141 O O . ASP B 1 381 ? 0.829 60.406 4.371 1 59.59 381 ASP B O 1
#